Protein AF-0000000078884022 (afdb_homodimer)

Organism: Nematostella vectensis (NCBI:txid45351)

Radius of gyration: 33.05 Å; Cα contacts (8 Å, |Δi|>4): 1552; chains: 2; bounding box: 82×100×58 Å

Structure (mmCIF, N/CA/C/O backbone):
data_AF-0000000078884022-model_v1
#
loop_
_entity.id
_entity.type
_entity.pdbx_description
1 polymer 'Death domain-containing protein'
#
loop_
_atom_site.group_PDB
_atom_site.id
_atom_site.type_symbol
_atom_site.label_atom_id
_atom_site.label_alt_id
_atom_site.label_comp_id
_atom_site.label_asym_id
_atom_site.label_entity_id
_atom_site.label_seq_id
_atom_site.pdbx_PDB_ins_code
_atom_site.Cartn_x
_atom_site.Cartn_y
_atom_site.Cartn_z
_atom_site.occupancy
_atom_site.B_iso_or_equiv
_atom_site.auth_seq_id
_atom_site.auth_comp_id
_atom_site.auth_asym_id
_atom_site.auth_atom_id
_atom_site.pdbx_PDB_model_num
ATOM 1 N N . MET A 1 1 ? 19.562 -24.156 -3.594 1 27.97 1 MET A N 1
ATOM 2 C CA . MET A 1 1 ? 18.234 -24.75 -3.52 1 27.97 1 MET A CA 1
ATOM 3 C C . MET A 1 1 ? 17.172 -23.703 -3.234 1 27.97 1 MET A C 1
ATOM 5 O O . MET A 1 1 ? 17.312 -22.906 -2.307 1 27.97 1 MET A O 1
ATOM 9 N N . GLU A 1 2 ? 16.5 -23.312 -4.254 1 37.28 2 GLU A N 1
ATOM 10 C CA . GLU A 1 2 ? 15.453 -22.312 -4.117 1 37.28 2 GLU A CA 1
ATOM 11 C C . GLU A 1 2 ? 14.469 -22.688 -3.014 1 37.28 2 GLU A C 1
ATOM 13 O O . GLU A 1 2 ? 14.023 -23.844 -2.936 1 37.28 2 GLU A O 1
ATOM 18 N N . LYS A 1 3 ? 14.719 -22.453 -1.706 1 45.5 3 LYS A N 1
ATOM 19 C CA . LYS A 1 3 ? 13.953 -22.641 -0.473 1 45.5 3 LYS A CA 1
ATOM 20 C C . LYS A 1 3 ? 12.648 -21.844 -0.51 1 45.5 3 LYS A C 1
ATOM 22 O O . LYS A 1 3 ? 12.453 -21.016 -1.392 1 45.5 3 LYS A O 1
ATOM 27 N N . SER A 1 4 ? 11.922 -22.031 0.715 1 47.31 4 SER A N 1
ATOM 28 C CA . SER A 1 4 ? 10.703 -21.438 1.234 1 47.31 4 SER A CA 1
ATOM 29 C C . SER A 1 4 ? 10.781 -19.906 1.19 1 47.31 4 SER A C 1
ATOM 31 O O . SER A 1 4 ? 11.867 -19.344 1.057 1 47.31 4 SER A O 1
ATOM 33 N N . GLU A 1 5 ? 9.641 -19.484 0.975 1 54.31 5 GLU A N 1
ATOM 34 C CA . GLU A 1 5 ? 9.477 -18.047 1.188 1 54.31 5 GLU A CA 1
ATOM 35 C C . GLU A 1 5 ? 10.305 -17.562 2.377 1 54.31 5 GLU A C 1
ATOM 37 O O . GLU A 1 5 ? 10.477 -18.297 3.355 1 54.31 5 GLU A O 1
ATOM 42 N N . VAL A 1 6 ? 11.305 -16.719 2.219 1 48.16 6 VAL A N 1
ATOM 43 C CA . VAL A 1 6 ? 12.234 -16.297 3.26 1 48.16 6 VAL A CA 1
ATOM 44 C C . VAL A 1 6 ? 11.852 -14.914 3.766 1 48.16 6 VAL A C 1
ATOM 46 O O . VAL A 1 6 ? 11.375 -14.078 2.996 1 48.16 6 VAL A O 1
ATOM 49 N N . LEU A 1 7 ? 11.875 -14.859 5.145 1 45.75 7 LEU A N 1
ATOM 50 C CA . LEU A 1 7 ? 11.844 -13.539 5.762 1 45.75 7 LEU A CA 1
ATOM 51 C C . LEU A 1 7 ? 13.227 -12.898 5.738 1 45.75 7 LEU A C 1
ATOM 53 O O . LEU A 1 7 ? 14.188 -13.461 6.281 1 45.75 7 LEU A O 1
ATOM 57 N N . ILE A 1 8 ? 13.594 -12.086 4.949 1 41.09 8 ILE A N 1
ATOM 58 C CA . ILE A 1 8 ? 14.914 -11.508 4.766 1 41.09 8 ILE A CA 1
ATOM 59 C C . ILE A 1 8 ? 15.117 -10.359 5.75 1 41.09 8 ILE A C 1
ATOM 61 O O . ILE A 1 8 ? 16.234 -10.133 6.23 1 41.09 8 ILE A O 1
ATOM 65 N N . SER A 1 9 ? 14.211 -9.469 5.879 1 47.66 9 SER A N 1
ATOM 66 C CA . SER A 1 9 ? 14.43 -8.32 6.75 1 47.66 9 SER A CA 1
ATOM 67 C C . SER A 1 9 ? 14.32 -8.719 8.219 1 47.66 9 SER A C 1
ATOM 69 O O . SER A 1 9 ? 13.609 -9.664 8.562 1 47.66 9 SER A O 1
ATOM 71 N N . GLU A 1 10 ? 15.406 -8.523 9.047 1 44.16 10 GLU A N 1
ATOM 72 C CA . GLU A 1 10 ? 15.391 -8.727 10.492 1 44.16 10 GLU A CA 1
ATOM 73 C C . GLU A 1 10 ? 14.008 -8.461 11.07 1 44.16 10 GLU A C 1
ATOM 75 O O . GLU A 1 10 ? 13.672 -8.945 12.156 1 44.16 10 GLU A O 1
ATOM 80 N N . GLY A 1 11 ? 13.125 -7.684 10.398 1 49.97 11 GLY A N 1
ATOM 81 C CA . GLY A 1 11 ? 11.797 -7.32 10.852 1 49.97 11 GLY A CA 1
ATOM 82 C C . GLY A 1 11 ? 10.703 -7.695 9.867 1 49.97 11 GLY A C 1
ATOM 83 O O . GLY A 1 11 ? 10.992 -8.195 8.781 1 49.97 11 GLY A O 1
ATOM 84 N N . ASN A 1 12 ? 9.539 -7.996 10.312 1 59.53 12 ASN A N 1
ATOM 85 C CA . ASN A 1 12 ? 8.414 -8.609 9.609 1 59.53 12 ASN A CA 1
ATOM 86 C C . ASN A 1 12 ? 7.926 -7.727 8.461 1 59.53 12 ASN A C 1
ATOM 88 O O . ASN A 1 12 ? 7.219 -6.742 8.688 1 59.53 12 ASN A O 1
ATOM 92 N N . GLY A 1 13 ? 8.812 -7.312 7.574 1 75.25 13 GLY A N 1
ATOM 93 C CA . GLY A 1 13 ? 8.438 -6.539 6.398 1 75.25 13 GLY A CA 1
ATOM 94 C C . GLY A 1 13 ? 7.004 -6.77 5.965 1 75.25 13 GLY A C 1
ATOM 95 O O . GLY A 1 13 ? 6.516 -6.109 5.043 1 75.25 13 GLY A O 1
ATOM 96 N N . LEU A 1 14 ? 6.371 -7.605 6.703 1 87.75 14 LEU A N 1
ATOM 97 C CA . LEU A 1 14 ? 4.973 -7.875 6.391 1 87.75 14 LEU A CA 1
ATOM 98 C C . LEU A 1 14 ? 4.051 -6.922 7.148 1 87.75 14 LEU A C 1
ATOM 100 O O . LEU A 1 14 ? 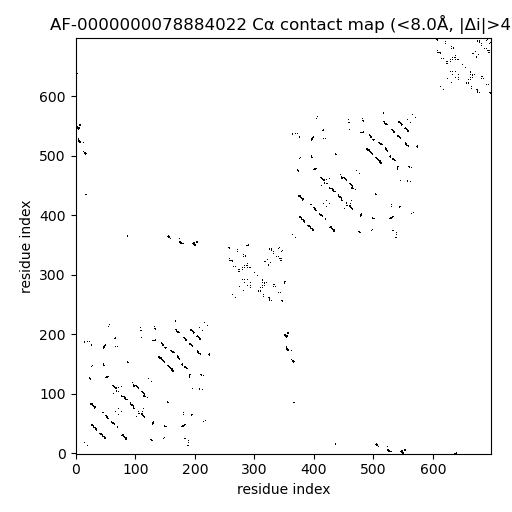4.262 -6.664 8.336 1 87.75 14 LEU A O 1
ATOM 104 N N . MET A 1 15 ? 3.131 -6.375 6.469 1 91.75 15 MET A N 1
ATOM 105 C CA . MET A 1 15 ? 2.162 -5.445 7.043 1 91.75 15 MET A CA 1
ATOM 106 C C . MET A 1 15 ? 0.737 -5.941 6.828 1 91.75 15 MET A C 1
ATOM 108 O O . MET A 1 15 ? 0.432 -6.535 5.793 1 91.75 15 MET A O 1
ATOM 112 N N . SER A 1 16 ? -0.067 -5.625 7.762 1 94.19 16 SER A N 1
ATOM 113 C CA . SER A 1 16 ? -1.454 -6.074 7.738 1 94.19 16 SER A CA 1
ATOM 114 C C . SER A 1 16 ? -2.27 -5.305 6.707 1 94.19 16 SER A C 1
ATOM 116 O O . SER A 1 16 ? -2.285 -4.07 6.715 1 94.19 16 SER A O 1
ATOM 118 N N . VAL A 1 17 ? -3.012 -6.047 5.871 1 96.06 17 VAL A N 1
ATOM 119 C CA . VAL A 1 17 ? -3.885 -5.398 4.902 1 96.06 17 VAL A CA 1
ATOM 120 C C . VAL A 1 17 ? -5.074 -4.766 5.621 1 96.06 17 VAL A C 1
ATOM 122 O O . VAL A 1 17 ? -5.562 -3.707 5.215 1 96.06 17 VAL A O 1
ATOM 125 N N . LYS A 1 18 ? -5.484 -5.391 6.699 1 95.62 18 LYS A N 1
ATOM 126 C CA . LYS A 1 18 ? -6.555 -4.797 7.496 1 95.62 18 LYS A CA 1
ATOM 127 C C . LYS A 1 18 ? -6.172 -3.4 7.977 1 95.62 18 LYS A C 1
ATOM 129 O O . LYS A 1 18 ? -6.957 -2.457 7.852 1 95.62 18 LYS A O 1
ATOM 134 N N . HIS A 1 19 ? -5 -3.332 8.523 1 95.88 19 HIS A N 1
ATOM 135 C CA . HIS A 1 19 ? -4.52 -2.039 9 1 95.88 19 HIS A CA 1
ATOM 136 C C . HIS A 1 19 ? -4.379 -1.045 7.855 1 95.88 19 HIS A C 1
ATOM 138 O O . HIS A 1 19 ? -4.664 0.143 8.016 1 95.88 19 HIS A O 1
ATOM 144 N N . LEU A 1 20 ? -3.918 -1.496 6.711 1 96.88 20 LEU A N 1
ATOM 145 C CA . LEU A 1 20 ? -3.832 -0.655 5.523 1 96.88 20 LEU A CA 1
ATOM 146 C C . LEU A 1 20 ? -5.199 -0.091 5.156 1 96.88 20 LEU A C 1
ATOM 148 O O . LEU A 1 20 ? -5.344 1.116 4.957 1 96.88 20 LEU A O 1
ATOM 152 N N . GLU A 1 21 ? -6.203 -0.914 5.105 1 95.88 21 GLU A N 1
ATOM 153 C CA . GLU A 1 21 ? -7.559 -0.504 4.742 1 95.88 21 GLU A CA 1
ATOM 154 C C . GLU A 1 21 ? -8.117 0.507 5.738 1 95.88 21 GLU A C 1
ATOM 156 O O . GLU A 1 21 ? -8.766 1.478 5.348 1 95.88 21 GLU A O 1
ATOM 161 N N . GLU A 1 22 ? -7.863 0.222 6.965 1 96.38 22 GLU A N 1
ATOM 162 C CA . GLU A 1 22 ? -8.312 1.148 8 1 96.38 22 GLU A CA 1
ATOM 163 C C . GLU A 1 22 ? -7.66 2.518 7.836 1 96.38 22 GLU A C 1
ATOM 165 O O . GLU A 1 22 ? -8.32 3.549 7.992 1 96.38 22 GLU A O 1
ATOM 170 N N . SER A 1 23 ? -6.395 2.502 7.547 1 97.44 23 SER A N 1
ATOM 171 C CA . SER A 1 23 ? -5.684 3.758 7.332 1 97.44 23 SER A CA 1
ATOM 172 C C . SER A 1 23 ? -6.23 4.5 6.117 1 97.44 23 SER A C 1
ATOM 174 O O . SER A 1 23 ? -6.402 5.723 6.156 1 97.44 23 SER A O 1
ATOM 176 N N . LEU A 1 24 ? -6.52 3.803 5.09 1 97.44 24 LEU A N 1
ATOM 177 C CA . LEU A 1 24 ? -7.059 4.395 3.871 1 97.44 24 LEU A CA 1
ATOM 178 C C . LEU A 1 24 ? -8.406 5.059 4.141 1 97.44 24 LEU A C 1
ATOM 180 O O . LEU A 1 24 ? -8.664 6.164 3.662 1 97.44 24 LEU A O 1
ATOM 184 N N . LYS A 1 25 ? -9.188 4.441 4.918 1 97.31 25 LYS A N 1
ATOM 185 C CA . LYS A 1 25 ? -10.523 4.953 5.207 1 97.31 25 LYS A CA 1
ATOM 186 C C . LYS A 1 25 ? -10.461 6.227 6.043 1 97.31 25 LYS A C 1
ATOM 188 O O . LYS A 1 25 ? -11.352 7.07 5.969 1 97.31 25 LYS A O 1
ATOM 193 N N . ALA A 1 26 ? -9.391 6.328 6.762 1 98.56 26 ALA A N 1
ATOM 194 C CA . ALA A 1 26 ? -9.273 7.449 7.688 1 98.56 26 ALA A CA 1
ATOM 195 C C . ALA A 1 26 ? -8.805 8.711 6.969 1 98.56 26 ALA A C 1
ATOM 197 O O . ALA A 1 26 ? -8.867 9.812 7.523 1 98.56 26 ALA A O 1
ATOM 198 N N . VAL A 1 27 ? -8.305 8.602 5.719 1 98.69 27 VAL A N 1
ATOM 199 C CA . VAL A 1 27 ? -7.781 9.734 4.961 1 98.69 27 VAL A CA 1
ATOM 200 C C . VAL A 1 27 ? -8.922 10.438 4.227 1 98.69 27 VAL A C 1
ATOM 202 O O . VAL A 1 27 ? -9.805 9.781 3.668 1 98.69 27 VAL A O 1
ATOM 205 N N . CYS A 1 28 ? -8.867 11.773 4.219 1 98.38 28 CYS A N 1
ATOM 206 C CA . CYS A 1 28 ? -9.961 12.523 3.617 1 98.38 28 CYS A CA 1
ATOM 207 C C . CYS A 1 28 ? -9.438 13.68 2.779 1 98.38 28 CYS A C 1
ATOM 209 O O . CYS A 1 28 ? -8.289 14.094 2.932 1 98.38 28 CYS A O 1
ATOM 211 N N . PHE A 1 29 ? -10.281 14.125 1.895 1 97.44 29 PHE A N 1
ATOM 212 C CA . PHE A 1 29 ? -10.086 15.344 1.119 1 97.44 29 PHE A CA 1
ATOM 213 C C . PHE A 1 29 ? -10.711 16.547 1.822 1 97.44 29 PHE A C 1
ATOM 215 O O . PHE A 1 29 ? -11.883 16.5 2.211 1 97.44 29 PHE A O 1
ATOM 222 N N . ILE A 1 30 ? -9.891 17.547 2.043 1 96.75 30 ILE A N 1
ATOM 223 C CA . ILE A 1 30 ? -10.391 18.75 2.703 1 96.75 30 ILE A CA 1
ATOM 224 C C . ILE A 1 30 ? -10.68 19.828 1.661 1 96.75 30 ILE A C 1
ATOM 226 O O . ILE A 1 30 ? -9.852 20.094 0.789 1 96.75 30 ILE A O 1
ATOM 230 N N . GLN A 1 31 ? -11.82 20.359 1.771 1 93 31 GLN A N 1
ATOM 231 C CA . GLN A 1 31 ? -12.188 21.484 0.929 1 93 31 GLN A CA 1
ATOM 232 C C . GLN A 1 31 ? -12.891 22.578 1.739 1 93 31 GLN A C 1
ATOM 234 O O . GLN A 1 31 ? -13.695 22.266 2.623 1 93 31 GLN A O 1
ATOM 239 N N . ALA A 1 32 ? -12.43 23.781 1.521 1 87.75 32 ALA A N 1
ATOM 240 C CA . ALA A 1 32 ? -13.062 24.938 2.164 1 87.75 32 ALA A CA 1
ATOM 241 C C . ALA A 1 32 ? -13.227 26.094 1.181 1 87.75 32 ALA A C 1
ATOM 243 O O . ALA A 1 32 ? -12.312 26.406 0.419 1 87.75 32 ALA A O 1
ATOM 244 N N . VAL A 1 33 ? -14.461 26.562 1.064 1 81.75 33 VAL A N 1
ATOM 245 C CA . VAL A 1 33 ? -14.711 27.766 0.291 1 81.75 33 VAL A CA 1
ATOM 246 C C . VAL A 1 33 ? -14.648 28.984 1.208 1 81.75 33 VAL A C 1
ATOM 248 O O . VAL A 1 33 ? -15.5 29.156 2.08 1 81.75 33 VAL A O 1
ATOM 251 N N . ILE A 1 34 ? -13.656 29.719 1.022 1 76.94 34 ILE A N 1
ATOM 252 C CA . ILE A 1 34 ? -13.461 30.875 1.883 1 76.94 34 ILE A CA 1
ATOM 253 C C . ILE A 1 34 ? -13.805 32.156 1.115 1 76.94 34 ILE A C 1
ATOM 255 O O . ILE A 1 34 ? -13.328 32.375 -0.004 1 76.94 34 ILE A O 1
ATOM 259 N N . ARG A 1 35 ? -14.75 32.844 1.622 1 75.25 35 ARG A N 1
ATOM 260 C CA . ARG A 1 35 ? -15.117 34.125 1.027 1 75.25 35 ARG A CA 1
ATOM 261 C C . ARG A 1 35 ? -14.227 35.25 1.553 1 75.25 35 ARG A C 1
ATOM 263 O O . ARG A 1 35 ? -14.117 35.438 2.764 1 75.25 35 ARG A O 1
ATOM 270 N N . ASP A 1 36 ? -13.453 35.844 0.633 1 68.88 36 ASP A N 1
ATOM 271 C CA . ASP A 1 36 ? -12.641 37 1.015 1 68.88 36 ASP A CA 1
ATOM 272 C C . ASP A 1 36 ? -13.516 38.156 1.496 1 68.88 36 ASP A C 1
ATOM 274 O O . ASP A 1 36 ? -14.453 38.562 0.807 1 68.88 36 ASP A O 1
ATOM 278 N N . ASN A 1 37 ? -13.297 38.531 2.66 1 67.25 37 ASN A N 1
ATOM 279 C CA . ASN A 1 37 ? -14.117 39.594 3.232 1 67.25 37 ASN A CA 1
ATOM 280 C C . ASN A 1 37 ? -13.953 40.906 2.465 1 67.25 37 ASN A C 1
ATOM 282 O O . ASN A 1 37 ? -14.867 41.719 2.439 1 67.25 37 ASN A O 1
ATOM 286 N N . VAL A 1 38 ? -12.789 41.031 1.87 1 66.75 38 VAL A N 1
ATOM 287 C CA . VAL A 1 38 ? -12.508 42.281 1.189 1 66.75 38 VAL A CA 1
ATOM 288 C C . VAL A 1 38 ? -13.039 42.219 -0.242 1 66.75 38 VAL A C 1
ATOM 290 O O . VAL A 1 38 ? -13.836 43.062 -0.65 1 66.75 38 VAL A O 1
ATOM 293 N N . THR A 1 39 ? -12.727 41.25 -0.974 1 72.94 39 THR A N 1
ATOM 294 C CA . THR A 1 39 ? -13.039 41.188 -2.396 1 72.94 39 THR A CA 1
ATOM 295 C C . THR A 1 39 ? -14.352 40.438 -2.631 1 72.94 39 THR A C 1
ATOM 297 O O . THR A 1 39 ? -14.93 40.5 -3.717 1 72.94 39 THR A O 1
ATOM 300 N N . LYS A 1 40 ? -14.961 39.906 -1.578 1 72.5 40 LYS A N 1
ATOM 301 C CA . LYS A 1 40 ? -16.188 39.125 -1.619 1 72.5 40 LYS A CA 1
ATOM 302 C C . LYS A 1 40 ? -16.031 37.938 -2.572 1 72.5 40 LYS A C 1
ATOM 304 O O . LYS A 1 40 ? -17.031 37.344 -3.008 1 72.5 40 LYS A O 1
ATOM 309 N N . LYS A 1 41 ? -14.719 37.719 -2.973 1 76.56 41 LYS A N 1
ATOM 310 C CA . LYS A 1 41 ? -14.484 36.594 -3.859 1 76.56 41 LYS A CA 1
ATOM 311 C C . LYS A 1 41 ? -14.273 35.312 -3.064 1 76.56 41 LYS A C 1
ATOM 313 O O . LYS A 1 41 ? -13.727 35.344 -1.96 1 76.56 41 LYS A O 1
ATOM 318 N N . GLU A 1 42 ? -14.828 34.281 -3.623 1 78.19 42 GLU A N 1
ATOM 319 C CA . GLU A 1 42 ? -14.711 32.969 -2.996 1 78.19 42 GLU A CA 1
ATOM 320 C C . GLU A 1 42 ? -13.43 32.25 -3.438 1 78.19 42 GLU A C 1
ATOM 322 O O . GLU A 1 42 ? -13.07 32.281 -4.613 1 78.19 42 GLU A O 1
ATOM 327 N N . ARG A 1 43 ? -12.609 32.031 -2.396 1 78.88 43 ARG A N 1
ATOM 328 C CA . ARG A 1 43 ? -11.406 31.234 -2.65 1 78.88 43 ARG A CA 1
ATOM 329 C C . ARG A 1 43 ? -11.578 29.797 -2.166 1 78.88 43 ARG A C 1
ATOM 331 O O . ARG A 1 43 ? -12.117 29.562 -1.081 1 78.88 43 ARG A O 1
ATOM 338 N N . LEU A 1 44 ? -11.18 28.891 -3.047 1 81.94 44 LEU A N 1
ATOM 339 C CA . LEU A 1 44 ? -11.258 27.484 -2.719 1 81.94 44 LEU A CA 1
ATOM 340 C C . LEU A 1 44 ? -9.945 26.984 -2.125 1 81.94 44 LEU A C 1
ATOM 342 O O . LEU A 1 44 ? -8.875 27.203 -2.701 1 81.94 44 LEU A O 1
ATOM 346 N N . ARG A 1 45 ? -10 26.609 -0.899 1 84.81 45 ARG A N 1
ATOM 347 C CA . ARG A 1 45 ? -8.867 25.938 -0.271 1 84.81 45 ARG A CA 1
ATOM 348 C C . ARG A 1 45 ? -9.039 24.422 -0.312 1 84.81 45 ARG A C 1
ATOM 350 O O . ARG A 1 45 ? -10.141 23.906 -0.089 1 84.81 45 ARG A O 1
ATOM 357 N N . ARG A 1 46 ? -7.973 23.797 -0.747 1 90.31 46 ARG A N 1
ATOM 358 C CA . ARG A 1 46 ? -8.008 22.344 -0.865 1 90.31 46 ARG A CA 1
ATOM 359 C C . ARG A 1 46 ? -6.773 21.719 -0.237 1 90.31 46 ARG A C 1
ATOM 361 O O . ARG A 1 46 ? -5.691 22.297 -0.253 1 90.31 46 ARG A O 1
ATOM 368 N N . GLY A 1 47 ? -6.93 20.531 0.302 1 93.75 47 GLY A N 1
ATOM 369 C CA . GLY A 1 47 ? -5.844 19.734 0.86 1 93.75 47 GLY A CA 1
ATOM 370 C C . GLY A 1 47 ? -6.273 18.344 1.281 1 93.75 47 GLY A C 1
ATOM 371 O O . GLY A 1 47 ? -7.359 17.891 0.92 1 93.75 47 GLY A O 1
ATOM 372 N N . SER A 1 48 ? -5.383 17.688 1.889 1 96.69 48 SER A N 1
ATOM 373 C CA . SER A 1 48 ? -5.648 16.375 2.467 1 96.69 48 SER A CA 1
ATOM 374 C C . SER A 1 48 ? -5.707 16.438 3.988 1 96.69 48 SER A C 1
ATOM 376 O O . SER A 1 48 ? -5.285 17.438 4.59 1 96.69 48 SER A O 1
ATOM 378 N N . GLY A 1 49 ? -6.309 15.453 4.578 1 98.38 49 GLY A N 1
ATOM 379 C CA . GLY A 1 49 ? -6.371 15.266 6.016 1 98.38 49 GLY A CA 1
ATOM 380 C C . GLY A 1 49 ? -6.645 13.828 6.418 1 98.38 49 GLY A C 1
ATOM 381 O O . GLY A 1 49 ? -6.746 12.945 5.559 1 98.38 49 GLY A O 1
ATOM 382 N N . PHE A 1 50 ? -6.691 13.602 7.773 1 98.88 50 PHE A N 1
ATOM 383 C CA . PHE A 1 50 ? -7.016 12.266 8.25 1 98.88 50 PHE A CA 1
ATOM 384 C C . PHE A 1 50 ? -7.637 12.32 9.641 1 98.88 50 PHE A C 1
ATOM 386 O O . PHE A 1 50 ? -7.293 13.188 10.445 1 98.88 50 PHE A O 1
ATOM 393 N N . TYR A 1 51 ? -8.586 11.477 9.812 1 98.81 51 TYR A N 1
ATOM 394 C CA . TYR A 1 51 ? -9.242 11.289 11.102 1 98.81 51 TYR A CA 1
ATOM 395 C C . TYR A 1 51 ? -8.305 10.633 12.102 1 98.81 51 TYR A C 1
ATOM 397 O O . TYR A 1 51 ? -7.723 9.586 11.828 1 98.81 51 TYR A O 1
ATOM 405 N N . ALA A 1 52 ? -8.109 11.266 13.281 1 98.44 52 ALA A N 1
ATOM 406 C CA . ALA A 1 52 ? -7.141 10.758 14.25 1 98.44 52 ALA A CA 1
ATOM 407 C C . ALA A 1 52 ? -7.68 10.875 15.672 1 98.44 52 ALA A C 1
ATOM 409 O O . ALA A 1 52 ? -8.586 11.664 15.938 1 98.44 52 ALA A O 1
ATOM 410 N N . SER A 1 53 ? -7.184 10.031 16.531 1 97.44 53 SER A N 1
ATOM 411 C CA . SER A 1 53 ? -7.336 10.148 17.969 1 97.44 53 SER A CA 1
ATOM 412 C C . SER A 1 53 ? -6.039 10.609 18.625 1 97.44 53 SER A C 1
ATOM 414 O O . SER A 1 53 ? -4.961 10.094 18.312 1 97.44 53 SER A O 1
ATOM 416 N N . VAL A 1 54 ? -6.141 11.57 19.438 1 96.75 54 VAL A N 1
ATOM 417 C CA . VAL A 1 54 ? -4.945 12.102 20.094 1 96.75 54 VAL A CA 1
ATOM 418 C C . VAL A 1 54 ? -5.246 12.398 21.562 1 96.75 54 VAL A C 1
ATOM 420 O O . VAL A 1 54 ? -6.355 12.812 21.891 1 96.75 54 VAL A O 1
ATOM 423 N N . ASN A 1 55 ? -4.266 12.133 22.359 1 94.38 55 ASN A N 1
ATOM 424 C CA . ASN A 1 55 ? -4.371 12.477 23.766 1 94.38 55 ASN A CA 1
ATOM 425 C C . ASN A 1 55 ? -3.82 13.875 24.047 1 94.38 55 ASN A C 1
ATOM 427 O O . ASN A 1 55 ? -2.643 14.148 23.797 1 94.38 55 ASN A O 1
ATOM 431 N N . VAL A 1 56 ? -4.641 14.758 24.5 1 92.94 56 VAL A N 1
ATOM 432 C CA . VAL A 1 56 ? -4.25 16.109 24.859 1 92.94 56 VAL A CA 1
ATOM 433 C C . VAL A 1 56 ? -4.512 16.344 26.359 1 92.94 56 VAL A C 1
ATOM 435 O O . VAL A 1 56 ? -5.664 16.375 26.781 1 92.94 56 VAL A O 1
ATOM 438 N N . MET A 1 57 ? -3.424 16.484 27.141 1 92 57 MET A N 1
ATOM 439 C CA . MET A 1 57 ? -3.502 16.734 28.578 1 92 57 MET A CA 1
ATOM 440 C C . MET A 1 57 ? -4.355 15.672 29.266 1 92 57 MET A C 1
ATOM 442 O O . MET A 1 57 ? -5.262 15.992 30.047 1 92 57 MET A O 1
ATOM 446 N N . GLY A 1 58 ? -4.266 14.438 28.844 1 90.88 58 GLY A N 1
ATOM 447 C CA . GLY A 1 58 ? -4.906 13.305 29.5 1 90.88 58 GLY A CA 1
ATOM 448 C C . GLY A 1 58 ? -6.293 13.016 28.969 1 90.88 58 GLY A C 1
ATOM 449 O O . GLY A 1 58 ? -6.941 12.055 29.391 1 90.88 58 GLY A O 1
ATOM 450 N N . ILE A 1 59 ? -6.793 13.828 28.109 1 94.06 59 ILE A N 1
ATOM 451 C CA . ILE A 1 59 ? -8.117 13.641 27.531 1 94.06 59 ILE A CA 1
ATOM 452 C C . ILE A 1 59 ? -7.992 13.195 26.078 1 94.06 59 ILE A C 1
ATOM 454 O O . ILE A 1 59 ? -7.238 13.789 25.297 1 94.06 59 ILE A O 1
ATOM 458 N N . GLN A 1 60 ? -8.695 12.164 25.719 1 94.38 60 GLN A N 1
ATOM 459 C CA . GLN A 1 60 ? -8.688 11.672 24.344 1 94.38 60 GLN A CA 1
ATOM 460 C C . GLN A 1 60 ? -9.594 12.523 23.469 1 94.38 60 GLN A C 1
ATOM 462 O O . GLN A 1 60 ? -10.766 12.742 23.781 1 94.38 60 GLN A O 1
ATOM 467 N N . HIS A 1 61 ? -9.086 13.016 22.438 1 95.38 61 HIS A N 1
ATOM 468 C CA . HIS A 1 61 ? -9.844 13.797 21.469 1 95.38 61 HIS A CA 1
ATOM 469 C C . HIS A 1 61 ? -9.867 13.102 20.109 1 95.38 61 HIS A C 1
ATOM 471 O O . HIS A 1 61 ? -8.961 12.336 19.781 1 95.38 61 HIS A O 1
ATOM 477 N N . PHE A 1 62 ? -10.938 13.328 19.375 1 96.5 62 PHE A N 1
ATOM 478 C CA . PHE A 1 62 ? -11.117 12.852 18.016 1 96.5 62 PHE A CA 1
ATOM 479 C C . PHE A 1 62 ? -11.312 14.016 17.047 1 96.5 62 PHE A C 1
ATOM 481 O O . PHE A 1 62 ? -12.039 14.953 17.344 1 96.5 62 PHE A O 1
ATOM 488 N N . GLY A 1 63 ? -10.602 13.977 15.969 1 98.19 63 GLY A N 1
ATOM 489 C CA . GLY A 1 63 ? -10.695 15.062 15.008 1 98.19 63 GLY A CA 1
ATOM 490 C C . GLY A 1 63 ? -9.891 14.82 13.742 1 98.19 63 GLY A C 1
ATOM 491 O O . GLY A 1 63 ? -9.453 13.695 13.492 1 98.19 63 GLY A O 1
ATOM 492 N N . ILE A 1 64 ? -9.797 15.852 12.922 1 98.56 64 ILE A N 1
ATOM 493 C CA . ILE A 1 64 ? -9.078 15.805 11.656 1 98.56 64 ILE A CA 1
ATOM 494 C C . ILE A 1 64 ? -7.785 16.609 11.766 1 98.56 64 ILE A C 1
ATOM 496 O O . ILE A 1 64 ? -7.797 17.766 12.211 1 98.56 64 ILE A O 1
ATOM 500 N N . PHE A 1 65 ? -6.703 15.922 11.398 1 98.62 65 PHE A N 1
ATOM 501 C CA . PHE A 1 65 ? -5.445 16.625 11.219 1 98.62 65 PHE A CA 1
ATOM 502 C C . PHE A 1 65 ? -5.273 17.062 9.766 1 98.62 65 PHE A C 1
ATOM 504 O O . PHE A 1 65 ? -5.594 16.312 8.852 1 98.62 65 PHE A O 1
ATOM 511 N N . THR A 1 66 ? -4.824 18.266 9.531 1 97.88 66 THR A N 1
ATOM 512 C CA . THR A 1 66 ? -4.355 18.812 8.258 1 97.88 66 THR A CA 1
ATOM 513 C C . THR A 1 66 ? -3.268 19.844 8.492 1 97.88 66 THR A C 1
ATOM 515 O O . THR A 1 66 ? -2.594 19.828 9.523 1 97.88 66 THR A O 1
ATOM 518 N N . ASN A 1 67 ? -2.957 20.562 7.449 1 95.81 67 ASN A N 1
ATOM 519 C CA . ASN A 1 67 ? -1.936 21.594 7.605 1 95.81 67 ASN A CA 1
ATOM 520 C C . ASN A 1 67 ? -2.551 22.938 7.973 1 95.81 67 ASN A C 1
ATOM 522 O O . ASN A 1 67 ? -3.703 23.219 7.629 1 95.81 67 ASN A O 1
ATOM 526 N N . ASN A 1 68 ? -1.725 23.703 8.688 1 94.88 68 ASN A N 1
ATOM 527 C CA . ASN A 1 68 ? -2.137 25.062 9.016 1 94.88 68 ASN A CA 1
ATOM 528 C C . ASN A 1 68 ? -2.434 25.875 7.754 1 94.88 68 ASN A C 1
ATOM 530 O O . ASN A 1 68 ? -3.412 26.625 7.711 1 94.88 68 ASN A O 1
ATOM 534 N N . HIS A 1 69 ? -1.66 25.703 6.77 1 88.88 69 HIS A N 1
ATOM 535 C CA . HIS A 1 69 ? -1.84 26.516 5.57 1 88.88 69 HIS A CA 1
ATOM 536 C C . HIS A 1 69 ? -3.053 26.047 4.77 1 88.88 69 HIS A C 1
ATOM 538 O O . HIS A 1 69 ? -3.486 26.734 3.842 1 88.88 69 HIS A O 1
ATOM 544 N N . VAL A 1 70 ? -3.617 24.859 5.031 1 91.38 70 VAL A N 1
ATOM 545 C CA . VAL A 1 70 ? -4.867 24.406 4.434 1 91.38 70 VAL A CA 1
ATOM 546 C C . VAL A 1 70 ? -6.051 25.047 5.156 1 91.38 70 VAL A C 1
ATOM 548 O O . VAL A 1 70 ? -6.945 25.609 4.523 1 91.38 70 VAL A O 1
ATOM 551 N N . ILE A 1 71 ? -6.043 24.922 6.461 1 94 71 ILE A N 1
ATOM 552 C CA . ILE A 1 71 ? -7.012 25.578 7.332 1 94 71 ILE A CA 1
ATOM 553 C C . ILE A 1 71 ? -6.277 26.359 8.414 1 94 71 ILE A C 1
ATOM 555 O O . ILE A 1 71 ? -5.758 25.781 9.367 1 94 71 ILE A O 1
ATOM 559 N N . GLU A 1 72 ? -6.395 27.641 8.359 1 92.06 72 GLU A N 1
ATOM 560 C CA . GLU A 1 72 ? -5.551 28.5 9.195 1 92.06 72 GLU A CA 1
ATOM 561 C C . GLU A 1 72 ? -6.301 28.969 10.438 1 92.06 72 GLU A C 1
ATOM 563 O O . GLU A 1 72 ? -5.688 29.25 11.461 1 92.06 72 GLU A O 1
ATOM 568 N N . ALA A 1 73 ? -7.625 29.047 10.273 1 92.62 73 ALA A N 1
ATOM 569 C CA . ALA A 1 73 ? -8.398 29.688 11.328 1 92.62 73 ALA A CA 1
ATOM 570 C C . ALA A 1 73 ? -9.711 28.953 11.578 1 92.62 73 ALA A C 1
ATOM 572 O O . ALA A 1 73 ? -10.164 28.172 10.727 1 92.62 73 ALA A O 1
ATOM 573 N N . ASP A 1 74 ? -10.258 29.203 12.734 1 93.06 74 ASP A N 1
ATOM 574 C CA . ASP A 1 74 ? -11.461 28.5 13.148 1 93.06 74 ASP A CA 1
ATOM 575 C C . ASP A 1 74 ? -12.633 28.828 12.227 1 93.06 74 ASP A C 1
ATOM 577 O O . ASP A 1 74 ? -13.469 27.953 11.945 1 93.06 74 ASP A O 1
ATOM 581 N N . HIS A 1 75 ? -12.773 30.094 11.773 1 89 75 HIS A N 1
ATOM 582 C CA . HIS A 1 75 ? -13.875 30.438 10.891 1 89 75 HIS A CA 1
ATOM 583 C C . HIS A 1 75 ? -13.773 29.703 9.555 1 89 75 HIS A C 1
ATOM 585 O O . HIS A 1 75 ? -14.797 29.375 8.945 1 89 75 HIS A O 1
ATOM 591 N N . GLU A 1 76 ? -12.547 29.469 9.062 1 90.75 76 GLU A N 1
ATOM 592 C CA . GLU A 1 76 ? -12.344 28.672 7.859 1 90.75 76 GLU A CA 1
ATOM 593 C C . GLU A 1 76 ? -12.758 27.219 8.086 1 90.75 76 GLU A C 1
ATOM 595 O O . GLU A 1 76 ? -13.359 26.594 7.207 1 90.75 76 GLU A O 1
ATOM 600 N N . ALA A 1 77 ? -12.414 26.672 9.266 1 94.06 77 ALA A N 1
ATOM 601 C CA . ALA A 1 77 ? -12.758 25.297 9.633 1 94.06 77 ALA A CA 1
ATOM 602 C C . ALA A 1 77 ? -14.266 25.109 9.641 1 94.06 77 ALA A C 1
ATOM 604 O O . ALA A 1 77 ? -14.758 24.031 9.266 1 94.06 77 ALA A O 1
ATOM 605 N N . GLN A 1 78 ? -14.984 26.156 10.07 1 91.5 78 GLN A N 1
ATOM 606 C CA . GLN A 1 78 ? -16.438 26.078 10.125 1 91.5 78 GLN A CA 1
ATOM 607 C C . GLN A 1 78 ? -17.031 25.906 8.734 1 91.5 78 GLN A C 1
ATOM 609 O O . GLN A 1 78 ? -18.109 25.297 8.578 1 91.5 78 GLN A O 1
ATOM 614 N N . MET A 1 79 ? -16.297 26.391 7.75 1 90.31 79 MET A N 1
ATOM 615 C CA . MET A 1 79 ? -16.781 26.328 6.375 1 90.31 79 MET A CA 1
ATOM 616 C C . MET A 1 79 ? -16.188 25.141 5.637 1 90.31 79 MET A C 1
ATOM 618 O O . MET A 1 79 ? -16.516 24.891 4.473 1 90.31 79 MET A O 1
ATOM 622 N N . ALA A 1 80 ? -15.375 24.406 6.281 1 93.5 80 ALA A N 1
ATOM 623 C CA . ALA A 1 80 ? -14.641 23.328 5.629 1 93.5 80 ALA A CA 1
ATOM 624 C C . ALA A 1 80 ? -15.391 22 5.758 1 93.5 80 ALA A C 1
ATOM 626 O O . ALA A 1 80 ? -16.172 21.812 6.695 1 93.5 80 ALA A O 1
ATOM 627 N N . GLU A 1 81 ? -15.18 21.172 4.789 1 95.06 81 GLU A N 1
ATOM 628 C CA . GLU A 1 81 ? -15.695 19.812 4.797 1 95.06 81 GLU A CA 1
ATOM 629 C C . GLU A 1 81 ? -14.578 18.797 4.562 1 95.06 81 GLU A C 1
ATOM 631 O O . GLU A 1 81 ? -13.609 19.094 3.855 1 95.06 81 GLU A O 1
ATOM 636 N N . ALA A 1 82 ? -14.711 17.703 5.195 1 97.44 82 ALA A N 1
ATOM 637 C CA . ALA A 1 82 ? -13.852 16.547 4.965 1 97.44 82 ALA A CA 1
ATOM 638 C C . ALA A 1 82 ? -14.594 15.469 4.176 1 97.44 82 ALA A C 1
ATOM 640 O O . ALA A 1 82 ? -15.664 15.008 4.59 1 97.44 82 ALA A O 1
ATOM 641 N N . ILE A 1 83 ? -14.086 15.117 3.08 1 97.38 83 ILE A N 1
ATOM 642 C CA . ILE A 1 83 ? -14.727 14.125 2.23 1 97.38 83 ILE A CA 1
ATOM 643 C C . ILE A 1 83 ? -13.977 12.797 2.338 1 97.38 83 ILE A C 1
ATOM 645 O O . ILE A 1 83 ? -12.812 12.695 1.937 1 97.38 83 ILE A O 1
ATOM 649 N N . PHE A 1 84 ? -14.656 11.773 2.875 1 98.12 84 PHE A N 1
ATOM 650 C CA . PHE A 1 84 ? -14.086 10.438 3.043 1 98.12 84 PHE A CA 1
ATOM 651 C C . PHE A 1 84 ? -14.539 9.508 1.92 1 98.12 84 PHE A C 1
ATOM 653 O O . PHE A 1 84 ? -15.609 9.711 1.333 1 98.12 84 PHE A O 1
ATOM 660 N N . GLY A 1 85 ? -13.688 8.5 1.603 1 96.88 85 GLY A N 1
ATOM 661 C CA . GLY A 1 85 ? -14.055 7.508 0.605 1 96.88 85 GLY A CA 1
ATOM 662 C C . GLY A 1 85 ? -14 8.039 -0.815 1 96.88 85 GLY A C 1
ATOM 663 O O . GLY A 1 85 ? -14.656 7.5 -1.711 1 96.88 85 GLY A O 1
ATOM 664 N N . TYR A 1 86 ? -13.289 9.156 -1.03 1 96.94 86 TYR A N 1
ATOM 665 C CA . TYR A 1 86 ? -13.125 9.719 -2.365 1 96.94 86 TYR A CA 1
ATOM 666 C C . TYR A 1 86 ? -12.031 8.984 -3.133 1 96.94 86 TYR A C 1
ATOM 668 O O . TYR A 1 86 ? -10.906 9.484 -3.252 1 96.94 86 TYR A O 1
ATOM 676 N N . ASN A 1 87 ? -12.352 7.828 -3.617 1 95.12 87 ASN A N 1
ATOM 677 C CA . ASN A 1 87 ? -11.398 6.973 -4.309 1 95.12 87 ASN A CA 1
ATOM 678 C C . ASN A 1 87 ? -11.602 7.008 -5.82 1 95.12 87 ASN A C 1
ATOM 680 O O . ASN A 1 87 ? -10.734 6.57 -6.578 1 95.12 87 ASN A O 1
ATOM 684 N N . SER A 1 88 ? -12.727 7.375 -6.195 1 89.69 88 SER A N 1
ATOM 685 C CA . SER A 1 88 ? -13.07 7.594 -7.598 1 89.69 88 SER A CA 1
ATOM 686 C C . SER A 1 88 ? -14 8.789 -7.754 1 89.69 88 SER A C 1
ATOM 688 O O . SER A 1 88 ? -14.633 9.219 -6.789 1 89.69 88 SER A O 1
ATOM 690 N N . ASN A 1 89 ? -14.016 9.164 -8.984 1 84.81 89 ASN A N 1
ATOM 691 C CA . ASN A 1 89 ? -14.875 10.312 -9.227 1 84.81 89 ASN A CA 1
ATOM 692 C C . ASN A 1 89 ? -16.328 10.008 -8.859 1 84.81 89 ASN A C 1
ATOM 694 O O . ASN A 1 89 ? -16.844 8.938 -9.195 1 84.81 89 ASN A O 1
ATOM 698 N N . GLY A 1 90 ? -16.938 10.922 -8.172 1 77.31 90 GLY A N 1
ATOM 699 C CA . GLY A 1 90 ? -18.344 10.797 -7.812 1 77.31 90 GLY A CA 1
ATOM 700 C C . GLY A 1 90 ? -18.562 10.039 -6.52 1 77.31 90 GLY A C 1
ATOM 701 O O . GLY A 1 90 ? -19.719 9.852 -6.094 1 77.31 90 GLY A O 1
ATOM 702 N N . GLU A 1 91 ? -17.5 9.664 -5.906 1 87.38 91 GLU A N 1
ATOM 703 C CA . GLU A 1 91 ? -17.609 8.953 -4.637 1 87.38 91 GLU A CA 1
ATOM 704 C C . GLU A 1 91 ? -17.234 9.852 -3.465 1 87.38 91 GLU A C 1
ATOM 706 O O . GLU A 1 91 ? -16.766 10.977 -3.664 1 87.38 91 GLU A O 1
ATOM 711 N N . GLY A 1 92 ? -17.719 9.391 -2.32 1 93.5 92 GLY A N 1
ATOM 712 C CA . GLY A 1 92 ? -17.297 10.062 -1.104 1 93.5 92 GLY A CA 1
ATOM 713 C C . GLY A 1 92 ? -18.453 10.531 -0.247 1 93.5 92 GLY A C 1
ATOM 714 O O . GLY A 1 92 ? -19.578 10.68 -0.739 1 93.5 92 GLY A O 1
ATOM 715 N N . ARG A 1 93 ? -18.141 10.727 0.957 1 95.88 93 ARG A N 1
ATOM 716 C CA . ARG A 1 93 ? -19.078 11.227 1.958 1 95.88 93 ARG A CA 1
ATOM 717 C C . ARG A 1 93 ? -18.5 12.43 2.699 1 95.88 93 ARG A C 1
ATOM 719 O O . ARG A 1 93 ? -17.375 12.367 3.199 1 95.88 93 ARG A O 1
ATOM 726 N N . SER A 1 94 ? -19.297 13.445 2.734 1 95.5 94 SER A N 1
ATOM 727 C CA . SER A 1 94 ? -18.844 14.68 3.363 1 95.5 94 SER A CA 1
ATOM 728 C C . SER A 1 94 ? -19.188 14.703 4.848 1 95.5 94 SER A C 1
ATOM 730 O O . SER A 1 94 ? -20.266 14.281 5.246 1 95.5 94 SER A O 1
ATOM 732 N N . VAL A 1 95 ? -18.234 15.133 5.605 1 96.62 95 VAL A N 1
ATOM 733 C CA . VAL A 1 95 ? -18.391 15.344 7.039 1 96.62 95 VAL A CA 1
ATOM 734 C C . VAL A 1 95 ? -18 16.781 7.398 1 96.62 95 VAL A C 1
ATOM 736 O O . VAL A 1 95 ? -16.953 17.266 6.98 1 96.62 95 VAL A O 1
ATOM 739 N N . ARG A 1 96 ? -18.812 17.453 8.148 1 95.12 96 ARG A N 1
ATOM 740 C CA . ARG A 1 96 ? -18.516 18.812 8.555 1 95.12 96 ARG A CA 1
ATOM 741 C C . ARG A 1 96 ? -17.531 18.844 9.703 1 95.12 96 ARG A C 1
ATOM 743 O O . ARG A 1 96 ? -17.609 18.031 10.625 1 95.12 96 ARG A O 1
ATOM 750 N N . LEU A 1 97 ? -16.625 19.766 9.586 1 96.31 97 LEU A N 1
ATOM 751 C CA . LEU A 1 97 ? -15.688 20 10.68 1 96.31 97 LEU A CA 1
ATOM 752 C C . LEU A 1 97 ? -16.297 20.922 11.727 1 96.31 97 LEU A C 1
ATOM 754 O O . LEU A 1 97 ? -17.141 21.766 11.414 1 96.31 97 LEU A O 1
ATOM 758 N N . ASP A 1 98 ? -15.891 20.719 13.016 1 95.94 98 ASP A N 1
ATOM 759 C CA . ASP A 1 98 ? -16.469 21.484 14.117 1 95.94 98 ASP A CA 1
ATOM 760 C C . ASP A 1 98 ? -15.375 22.047 15.023 1 95.94 98 ASP A C 1
ATOM 762 O O . ASP A 1 98 ? -15.008 21.422 16.031 1 95.94 98 ASP A O 1
ATOM 766 N N . PRO A 1 99 ? -14.977 23.234 14.695 1 96 99 PRO A N 1
ATOM 767 C CA . PRO A 1 99 ? -13.914 23.828 15.5 1 96 99 PRO A CA 1
ATOM 768 C C . PRO A 1 99 ? -14.359 24.141 16.938 1 96 99 PRO A C 1
ATOM 770 O O . PRO A 1 99 ? -13.523 24.438 17.781 1 96 99 PRO A O 1
ATOM 773 N N . GLN A 1 100 ? -15.641 24.094 17.266 1 95.44 100 GLN A N 1
ATOM 774 C CA . GLN A 1 100 ? -16.125 24.328 18.609 1 95.44 100 GLN A CA 1
ATOM 775 C C . GLN A 1 100 ? -15.789 23.156 19.531 1 95.44 100 GLN A C 1
ATOM 777 O O . GLN A 1 100 ? -15.656 23.344 20.75 1 95.44 100 GLN A O 1
ATOM 782 N N . ILE A 1 101 ? -15.703 21.984 19 1 95.06 101 ILE A N 1
ATOM 783 C CA . ILE A 1 101 ? -15.289 20.828 19.781 1 95.06 101 ILE A CA 1
ATOM 784 C C . ILE A 1 101 ? -13.828 20.969 20.188 1 95.06 101 ILE A C 1
ATOM 786 O O . ILE A 1 101 ? -13.492 20.906 21.375 1 95.06 101 ILE A O 1
ATOM 790 N N . ILE A 1 102 ? -12.977 21.172 19.188 1 95.94 102 ILE A N 1
ATOM 791 C CA . ILE A 1 102 ? -11.562 21.469 19.438 1 95.94 102 ILE A CA 1
ATOM 792 C C . ILE A 1 102 ? -10.945 22.094 18.188 1 95.94 102 ILE A C 1
ATOM 794 O O . ILE A 1 102 ? -11.258 21.688 17.062 1 95.94 102 ILE A O 1
ATOM 798 N N . PHE A 1 103 ? -10.156 23.062 18.328 1 97.31 103 PHE A N 1
ATOM 799 C CA . PHE A 1 103 ? -9.367 23.688 17.281 1 97.31 103 PHE A CA 1
ATOM 800 C C . PHE A 1 103 ? -7.977 24.047 17.797 1 97.31 103 PHE A C 1
ATOM 802 O O . PHE A 1 103 ? -7.84 24.906 18.672 1 97.31 103 PHE A O 1
ATOM 809 N N . ARG A 1 104 ? -7.039 23.344 17.391 1 97.56 104 ARG A N 1
ATOM 810 C CA . ARG A 1 104 ? -5.637 23.594 17.703 1 97.56 104 ARG A CA 1
ATOM 811 C C . ARG A 1 104 ? -4.809 23.734 16.422 1 97.56 104 ARG A C 1
ATOM 813 O O . ARG A 1 104 ? -4.992 22.969 15.477 1 97.56 104 ARG A O 1
ATOM 820 N N . THR A 1 105 ? -4.004 24.703 16.344 1 97.31 105 THR A N 1
ATOM 821 C CA . THR A 1 105 ? -3.211 24.922 15.133 1 97.31 105 THR A CA 1
ATOM 822 C C . THR A 1 105 ? -1.869 25.562 15.492 1 97.31 105 THR A C 1
ATOM 824 O O . THR A 1 105 ? -1.697 26.094 16.594 1 97.31 105 THR A O 1
ATOM 827 N N . ASN A 1 106 ? -0.913 25.406 14.695 1 96.44 106 ASN A N 1
ATOM 828 C CA . ASN A 1 106 ? 0.412 26 14.828 1 96.44 106 ASN A CA 1
ATOM 829 C C . ASN A 1 106 ? 1.048 26.266 13.461 1 96.44 106 ASN A C 1
ATOM 831 O O . ASN A 1 106 ? 1.19 25.344 12.656 1 96.44 106 ASN A O 1
ATOM 835 N N . LYS A 1 107 ? 1.418 27.406 13.219 1 93.38 107 LYS A N 1
ATOM 836 C CA . LYS A 1 107 ? 1.957 27.812 11.922 1 93.38 107 LYS A CA 1
ATOM 837 C C . LYS A 1 107 ? 3.348 27.219 11.695 1 93.38 107 LYS A C 1
ATOM 839 O O . LYS A 1 107 ? 3.66 26.75 10.602 1 93.38 107 LYS A O 1
ATOM 844 N N . ASP A 1 108 ? 4.223 27.25 12.711 1 92 108 ASP A N 1
ATOM 845 C CA . ASP A 1 108 ? 5.598 26.766 12.586 1 92 108 ASP A CA 1
ATOM 846 C C . ASP A 1 108 ? 5.629 25.266 12.289 1 92 108 ASP A C 1
ATOM 848 O O . ASP A 1 108 ? 6.398 24.812 11.438 1 92 108 ASP A O 1
ATOM 852 N N . LEU A 1 109 ? 4.805 24.531 12.977 1 95.31 109 LEU A N 1
ATOM 853 C CA . LEU A 1 109 ? 4.723 23.078 12.781 1 95.31 109 LEU A CA 1
ATOM 854 C C . LEU A 1 109 ? 3.803 22.75 11.617 1 95.31 109 LEU A C 1
ATOM 856 O O . LEU A 1 109 ? 3.754 21.594 11.172 1 95.31 109 LEU A O 1
ATOM 860 N N . ASP A 1 110 ? 3.072 23.703 11.148 1 94.44 110 ASP A N 1
ATOM 861 C CA . ASP A 1 110 ? 2.146 23.625 10.023 1 94.44 110 ASP A CA 1
ATOM 862 C C . ASP A 1 110 ? 1.16 22.484 10.203 1 94.44 110 ASP A C 1
ATOM 864 O O . ASP A 1 110 ? 1.024 21.625 9.328 1 94.44 110 ASP A O 1
ATOM 868 N N . TYR A 1 111 ? 0.429 22.516 11.297 1 97.5 111 TYR A N 1
ATOM 869 C CA . TYR A 1 111 ? -0.653 21.562 11.484 1 97.5 111 TYR A CA 1
ATOM 870 C C . TYR A 1 111 ? -1.896 22.234 12.047 1 97.5 111 TYR A C 1
ATOM 872 O O . TYR A 1 111 ? -1.805 23.312 12.656 1 97.5 111 TYR A O 1
ATOM 880 N N . THR A 1 112 ? -2.979 21.75 11.734 1 98.12 112 THR A N 1
ATOM 881 C CA . THR A 1 112 ? -4.258 22.094 12.336 1 98.12 112 THR A CA 1
ATOM 882 C C . THR A 1 112 ? -5.031 20.844 12.727 1 98.12 112 THR A C 1
ATOM 884 O O . THR A 1 112 ? -5.082 19.875 11.969 1 98.12 112 THR A O 1
ATOM 887 N N . PHE A 1 113 ? -5.496 20.797 13.938 1 98.56 113 PHE A N 1
ATOM 888 C CA . PHE A 1 113 ? -6.355 19.75 14.453 1 98.56 113 PHE A CA 1
ATOM 889 C C . PHE A 1 113 ? -7.754 20.266 14.734 1 98.56 113 PHE A C 1
ATOM 891 O O . PHE A 1 113 ? -7.922 21.203 15.516 1 98.56 113 PHE A O 1
ATOM 898 N N . ILE A 1 114 ? -8.75 19.703 14.055 1 98.25 114 ILE A N 1
ATOM 899 C CA . ILE A 1 114 ? -10.117 20.203 14.117 1 98.25 114 ILE A CA 1
ATOM 900 C C . ILE A 1 114 ? -11.055 19.094 14.586 1 98.25 114 ILE A C 1
ATOM 902 O O . ILE A 1 114 ? -10.992 17.969 14.086 1 98.25 114 ILE A O 1
ATOM 906 N N . GLY A 1 115 ? -11.93 19.438 15.414 1 97.06 115 GLY A N 1
ATOM 907 C CA . GLY A 1 115 ? -12.891 18.484 15.922 1 97.06 115 GLY A CA 1
ATOM 908 C C . GLY A 1 115 ? -13.93 18.078 14.898 1 97.06 115 GLY A C 1
ATOM 909 O O . GLY A 1 115 ? -14.195 18.812 13.945 1 97.06 115 GLY A O 1
ATOM 910 N N . VAL A 1 116 ? -14.453 16.859 15.039 1 95.88 116 VAL A N 1
ATOM 911 C CA . VAL A 1 116 ? -15.57 16.328 14.266 1 95.88 116 VAL A CA 1
ATOM 912 C C . VAL A 1 116 ? -16.547 15.602 15.188 1 95.88 116 VAL A C 1
ATOM 914 O O . VAL A 1 116 ? -16.172 15.164 16.281 1 95.88 116 VAL A O 1
ATOM 917 N N . ASN A 1 117 ? -17.781 15.555 14.742 1 94 117 ASN A N 1
ATOM 918 C CA . ASN A 1 117 ? -18.719 14.711 15.469 1 94 117 ASN A CA 1
ATOM 919 C C . ASN A 1 117 ? -18.406 13.227 15.297 1 94 117 ASN A C 1
ATOM 921 O O . ASN A 1 117 ? -18.516 12.695 14.195 1 94 117 ASN A O 1
ATOM 925 N N . LYS A 1 118 ? -18.109 12.586 16.359 1 92.88 118 LYS A N 1
ATOM 926 C CA . LYS A 1 118 ? -17.688 11.188 16.344 1 92.88 118 LYS A CA 1
ATOM 927 C C . LYS A 1 118 ? -18.75 10.305 15.703 1 92.88 118 LYS A C 1
ATOM 929 O O . LYS A 1 118 ? -18.438 9.328 15.023 1 92.88 118 LYS A O 1
ATOM 934 N N . SER A 1 119 ? -19.984 10.609 15.898 1 93.94 119 SER A N 1
ATOM 935 C CA . SER A 1 119 ? -21.094 9.805 15.391 1 93.94 119 SER A CA 1
ATOM 936 C C . SER A 1 119 ? -21.094 9.766 13.867 1 93.94 119 SER A C 1
ATOM 938 O O . SER A 1 119 ? -21.469 8.758 13.266 1 93.94 119 SER A O 1
ATOM 940 N N . ASP A 1 120 ? -20.688 10.875 13.273 1 94.12 120 ASP A N 1
ATOM 941 C CA . ASP A 1 120 ? -20.625 10.93 11.82 1 94.12 120 ASP A CA 1
ATOM 942 C C . ASP A 1 120 ? -19.609 9.93 11.273 1 94.12 120 ASP A C 1
ATOM 944 O O . ASP A 1 120 ? -19.844 9.297 10.242 1 94.12 120 ASP A O 1
ATOM 948 N N . LEU A 1 121 ? -18.516 9.766 11.977 1 95.31 121 LEU A N 1
ATOM 949 C CA . LEU A 1 121 ? -17.469 8.867 11.516 1 95.31 121 LEU A CA 1
ATOM 950 C C . LEU A 1 121 ? -17.766 7.426 11.906 1 95.31 121 LEU A C 1
ATOM 952 O O . LEU A 1 121 ? -17.406 6.492 11.188 1 95.31 121 LEU A O 1
ATOM 956 N N . ASP A 1 122 ? -18.391 7.242 13.031 1 93.94 122 ASP A N 1
ATOM 957 C CA . ASP A 1 122 ? -18.812 5.906 13.438 1 93.94 122 ASP A CA 1
ATOM 958 C C . ASP A 1 122 ? -19.766 5.305 12.406 1 93.94 122 ASP A C 1
ATOM 960 O O . ASP A 1 122 ? -19.672 4.117 12.086 1 93.94 122 ASP A O 1
ATOM 964 N N . SER A 1 123 ? -20.625 6.105 11.906 1 93.69 123 SER A N 1
ATOM 965 C CA . SER A 1 123 ? -21.609 5.641 10.922 1 93.69 123 SER A CA 1
ATOM 966 C C . SER A 1 123 ? -20.922 5.199 9.633 1 93.69 123 SER A C 1
ATOM 968 O O . SER A 1 123 ? -21.469 4.379 8.891 1 93.69 123 SER A O 1
ATOM 970 N N . LEU A 1 124 ? -19.781 5.738 9.438 1 94.5 124 LEU A N 1
ATOM 971 C CA . LEU A 1 124 ? -19.031 5.398 8.234 1 94.5 124 LEU A CA 1
ATOM 972 C C . LEU A 1 124 ? -18.031 4.289 8.516 1 94.5 124 LEU A C 1
ATOM 974 O O . LEU A 1 124 ? -17.266 3.898 7.625 1 94.5 124 LEU A O 1
ATOM 978 N N . ALA A 1 125 ? -17.984 3.777 9.766 1 95.06 125 ALA A N 1
ATOM 979 C CA . ALA A 1 125 ? -17.078 2.707 10.195 1 95.06 125 ALA A CA 1
ATOM 980 C C . ALA A 1 125 ? -15.625 3.086 9.961 1 95.06 125 ALA A C 1
ATOM 982 O O . ALA A 1 125 ? -14.828 2.266 9.5 1 95.06 125 ALA A O 1
ATOM 983 N N . ILE A 1 126 ? -15.328 4.332 10.18 1 97.44 126 ILE A N 1
ATOM 984 C CA . ILE A 1 126 ? -13.961 4.816 10.055 1 97.44 126 ILE A CA 1
ATOM 985 C C . ILE A 1 126 ? -13.273 4.777 11.422 1 97.44 126 ILE A C 1
ATOM 987 O O . ILE A 1 126 ? -13.773 5.344 12.391 1 97.44 126 ILE A O 1
ATOM 991 N N . ILE A 1 127 ? -12.172 4.09 11.5 1 96.94 127 ILE A N 1
ATOM 992 C CA . ILE A 1 127 ? -11.367 3.994 12.703 1 96.94 127 ILE A CA 1
ATOM 993 C C . ILE A 1 127 ? -10.273 5.062 12.68 1 96.94 127 ILE A C 1
ATOM 995 O O . ILE A 1 127 ? -9.57 5.215 11.68 1 96.94 127 ILE A O 1
ATOM 999 N N . PRO A 1 128 ? -10.148 5.867 13.711 1 98 128 PRO A N 1
ATOM 1000 C CA . PRO A 1 128 ? -9.125 6.91 13.719 1 98 128 PRO A CA 1
ATOM 1001 C C . PRO A 1 128 ? -7.707 6.348 13.766 1 98 128 PRO A C 1
ATOM 1003 O O . PRO A 1 128 ? -7.469 5.32 14.414 1 98 128 PRO A O 1
ATOM 1006 N N . ILE A 1 129 ? -6.832 6.996 13.07 1 98 129 ILE A N 1
ATOM 1007 C CA . ILE A 1 129 ? -5.41 6.711 13.227 1 98 129 ILE A CA 1
ATOM 1008 C C . ILE A 1 129 ? -4.941 7.188 14.602 1 98 129 ILE A C 1
ATOM 1010 O O . ILE A 1 129 ? -5.23 8.32 15 1 98 129 ILE A O 1
ATOM 1014 N N . ARG A 1 130 ? -4.266 6.391 15.352 1 96.12 130 ARG A N 1
ATOM 1015 C CA . ARG A 1 130 ? -3.744 6.793 16.656 1 96.12 130 ARG A CA 1
ATOM 1016 C C . ARG A 1 130 ? -2.57 7.754 16.5 1 96.12 130 ARG A C 1
ATOM 1018 O O . ARG A 1 130 ? -1.562 7.418 15.875 1 96.12 130 ARG A O 1
ATOM 1025 N N . PHE A 1 131 ? -2.727 8.852 17.016 1 96.12 131 PHE A N 1
ATOM 1026 C CA . PHE A 1 131 ? -1.672 9.852 16.984 1 96.12 131 PHE A CA 1
ATOM 1027 C C . PHE A 1 131 ? -0.741 9.695 18.188 1 96.12 131 PHE A C 1
ATOM 1029 O O . PHE A 1 131 ? -1.027 10.203 19.266 1 96.12 131 PHE A O 1
ATOM 1036 N N . LEU A 1 132 ? 0.339 9.008 18.016 1 91.75 132 LEU A N 1
ATOM 1037 C CA . LEU A 1 132 ? 1.342 8.711 19.031 1 91.75 132 LEU A CA 1
ATOM 1038 C C . LEU A 1 132 ? 2.721 9.188 18.594 1 91.75 132 LEU A C 1
ATOM 1040 O O . LEU A 1 132 ? 2.953 9.414 17.391 1 91.75 132 LEU A O 1
ATOM 1044 N N . PRO A 1 133 ? 3.549 9.422 19.656 1 88.38 133 PRO A N 1
ATOM 1045 C CA . PRO A 1 133 ? 4.926 9.695 19.25 1 88.38 133 PRO A CA 1
ATOM 1046 C C . PRO A 1 133 ? 5.508 8.594 18.359 1 88.38 133 PRO A C 1
ATOM 1048 O O . PRO A 1 133 ? 5.234 7.41 18.578 1 88.38 133 PRO A O 1
ATOM 1051 N N . GLU A 1 134 ? 6.176 9.078 17.312 1 82.19 134 GLU A N 1
ATOM 1052 C CA . GLU A 1 134 ? 6.734 8.094 16.375 1 82.19 134 GLU A CA 1
ATOM 1053 C C . GLU A 1 134 ? 7.754 7.199 17.078 1 82.19 134 GLU A C 1
ATOM 1055 O O . GLU A 1 134 ? 8.375 7.602 18.062 1 82.19 134 GLU A O 1
ATOM 1060 N N . PRO A 1 135 ? 7.809 5.977 16.484 1 78.19 135 PRO A N 1
ATOM 1061 C CA . PRO A 1 135 ? 8.789 5.066 17.078 1 78.19 135 PRO A CA 1
ATOM 1062 C C . PRO A 1 135 ? 10.227 5.586 16.953 1 78.19 135 PRO A C 1
ATOM 1064 O O . PRO A 1 135 ? 10.586 6.195 15.945 1 78.19 135 PRO A O 1
ATOM 1067 N N . VAL A 1 136 ? 11.016 5.312 17.969 1 75.25 136 VAL A N 1
ATOM 1068 C CA . VAL A 1 136 ? 12.406 5.762 18.047 1 75.25 136 VAL A CA 1
ATOM 1069 C C . VAL A 1 136 ? 13.25 5 17.031 1 75.25 136 VAL A C 1
ATOM 1071 O O . VAL A 1 136 ? 14.328 5.453 16.641 1 75.25 136 VAL A O 1
ATOM 1074 N N . THR A 1 137 ? 12.789 4.004 16.5 1 83.31 137 THR A N 1
ATOM 1075 C CA . THR A 1 137 ? 13.547 3.113 15.625 1 83.31 137 THR A CA 1
ATOM 1076 C C . THR A 1 137 ? 13.523 3.611 14.18 1 83.31 137 THR A C 1
ATOM 1078 O O . THR A 1 137 ? 14.25 3.1 13.328 1 83.31 137 THR A O 1
ATOM 1081 N N . VAL A 1 138 ? 12.766 4.664 13.93 1 89.06 138 VAL A N 1
ATOM 1082 C CA . VAL A 1 138 ? 12.711 5.191 12.57 1 89.06 138 VAL A CA 1
ATOM 1083 C C . VAL A 1 138 ? 14.07 5.773 12.18 1 89.06 138 VAL A C 1
ATOM 1085 O O . VAL A 1 138 ? 14.68 6.504 12.969 1 89.06 138 VAL A O 1
ATOM 1088 N N . ARG A 1 139 ? 14.523 5.422 11.031 1 86.62 139 ARG A N 1
ATOM 1089 C CA . ARG A 1 139 ? 15.844 5.879 10.602 1 86.62 139 ARG A CA 1
ATOM 1090 C C . ARG A 1 139 ? 15.844 6.238 9.117 1 86.62 139 ARG A C 1
ATOM 1092 O O . ARG A 1 139 ? 14.883 5.934 8.398 1 86.62 139 ARG A O 1
ATOM 1099 N N . GLN A 1 140 ? 17.016 6.891 8.789 1 89.38 140 GLN A N 1
ATOM 1100 C CA . GLN A 1 140 ? 17.234 7.176 7.379 1 89.38 140 GLN A CA 1
ATOM 1101 C C . GLN A 1 140 ? 17.188 5.898 6.543 1 89.38 140 GLN A C 1
ATOM 1103 O O . GLN A 1 140 ? 17.703 4.855 6.957 1 89.38 140 GLN A O 1
ATOM 1108 N N . GLY A 1 141 ? 16.547 6.031 5.387 1 86.19 141 GLY A N 1
ATOM 1109 C CA . GLY A 1 141 ? 16.453 4.879 4.504 1 86.19 141 GLY A CA 1
ATOM 1110 C C . GLY A 1 141 ? 15.172 4.086 4.684 1 86.19 141 GLY A C 1
ATOM 1111 O O . GLY A 1 141 ? 14.805 3.287 3.822 1 86.19 141 GLY A O 1
ATOM 1112 N N . ASP A 1 142 ? 14.516 4.309 5.801 1 87.81 142 ASP A N 1
ATOM 1113 C CA . ASP A 1 142 ? 13.219 3.656 5.996 1 87.81 142 ASP A CA 1
ATOM 1114 C C . ASP A 1 142 ? 12.195 4.148 4.977 1 87.81 142 ASP A C 1
ATOM 1116 O O . ASP A 1 142 ? 12.305 5.266 4.469 1 87.81 142 ASP A O 1
ATOM 1120 N N . GLU A 1 143 ? 11.289 3.307 4.66 1 86.06 143 GLU A N 1
ATOM 1121 C CA . GLU A 1 143 ? 10.25 3.666 3.693 1 86.06 143 GLU A CA 1
ATOM 1122 C C . GLU A 1 143 ? 8.984 4.148 4.398 1 86.06 143 GLU A C 1
ATOM 1124 O O . GLU A 1 143 ? 8.609 3.617 5.445 1 86.06 143 GLU A O 1
ATOM 1129 N N . VAL A 1 144 ? 8.375 5.121 3.777 1 91.44 144 VAL A N 1
ATOM 1130 C CA . VAL A 1 144 ? 7.125 5.652 4.312 1 91.44 144 VAL A CA 1
ATOM 1131 C C . VAL A 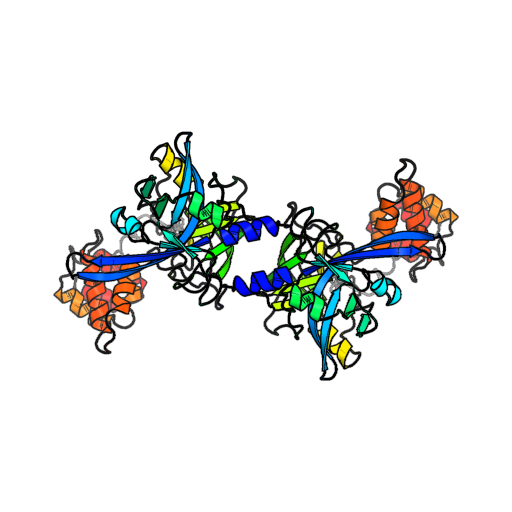1 144 ? 6.055 5.648 3.223 1 91.44 144 VAL A C 1
ATOM 1133 O O . VAL A 1 144 ? 6.371 5.691 2.031 1 91.44 144 VAL A O 1
ATOM 1136 N N . PHE A 1 145 ? 4.797 5.582 3.676 1 93.38 145 PHE A N 1
ATOM 1137 C CA . PHE A 1 145 ? 3.631 5.668 2.803 1 93.38 145 PHE A CA 1
ATOM 1138 C C . PHE A 1 145 ? 2.877 6.973 3.031 1 93.38 145 PHE A C 1
ATOM 1140 O O . PHE A 1 145 ? 2.709 7.406 4.172 1 93.38 145 PHE A O 1
ATOM 1147 N N . ILE A 1 146 ? 2.518 7.566 1.971 1 94.12 146 ILE A N 1
ATOM 1148 C CA . ILE A 1 146 ? 1.718 8.781 2.033 1 94.12 146 ILE A CA 1
ATOM 1149 C C . ILE A 1 146 ? 0.429 8.594 1.236 1 94.12 146 ILE A C 1
ATOM 1151 O O . ILE A 1 146 ? 0.468 8.344 0.029 1 94.12 146 ILE A O 1
ATOM 1155 N N . PHE A 1 147 ? -0.671 8.633 1.857 1 96.19 147 PHE A N 1
ATOM 1156 C CA . PHE A 1 147 ? -1.992 8.602 1.242 1 96.19 147 PHE A CA 1
ATOM 1157 C C . PHE A 1 147 ? -2.58 10 1.141 1 96.19 147 PHE A C 1
ATOM 1159 O O . PHE A 1 147 ? -2.664 10.719 2.139 1 96.19 147 PHE A O 1
ATOM 1166 N N . GLN A 1 148 ? -3.037 10.352 -0.012 1 95.19 148 GLN A N 1
ATOM 1167 C CA . GLN A 1 148 ? -3.215 11.773 -0.284 1 95.19 148 GLN A CA 1
ATOM 1168 C C . GLN A 1 148 ? -4.254 12 -1.38 1 95.19 148 GLN A C 1
ATOM 1170 O O . GLN A 1 148 ? -4.703 11.047 -2.021 1 95.19 148 GLN A O 1
ATOM 1175 N N . HIS A 1 149 ? -4.66 13.242 -1.511 1 94.25 149 HIS A N 1
ATOM 1176 C CA . HIS A 1 149 ? -5.508 13.727 -2.598 1 94.25 149 HIS A CA 1
ATOM 1177 C C . HIS A 1 149 ? -4.809 14.82 -3.393 1 94.25 149 HIS A C 1
ATOM 1179 O O . HIS A 1 149 ? -5.184 15.992 -3.301 1 94.25 149 HIS A O 1
ATOM 1185 N N . PRO A 1 150 ? -3.875 14.383 -4.246 1 89.5 150 PRO A N 1
ATOM 1186 C CA . PRO A 1 150 ? -3.131 15.383 -5.008 1 89.5 150 PRO A CA 1
ATOM 1187 C C . PRO A 1 150 ? -4.02 16.172 -5.973 1 89.5 150 PRO A C 1
ATOM 1189 O O . PRO A 1 150 ? -4.785 15.578 -6.734 1 89.5 150 PRO A O 1
ATOM 1192 N N . LYS A 1 151 ? -3.969 17.5 -5.855 1 86.81 151 LYS A N 1
ATOM 1193 C CA . LYS A 1 151 ? -4.727 18.422 -6.707 1 86.81 151 LYS A CA 1
ATOM 1194 C C . LYS A 1 151 ? -6.23 18.203 -6.543 1 86.81 151 LYS A C 1
ATOM 1196 O O . LYS A 1 151 ? -7 18.422 -7.48 1 86.81 151 LYS A O 1
ATOM 1201 N N . GLY A 1 152 ? -6.57 17.594 -5.465 1 88.69 152 GLY A N 1
ATOM 1202 C CA . GLY A 1 152 ? -7.98 17.344 -5.199 1 88.69 152 GLY A CA 1
ATOM 1203 C C . GLY A 1 152 ? -8.523 16.141 -5.938 1 88.69 152 GLY A C 1
ATOM 1204 O O . GLY A 1 152 ? -9.742 15.945 -6 1 88.69 152 GLY A O 1
ATOM 1205 N N . ARG A 1 153 ? -7.691 15.375 -6.52 1 92.25 153 ARG A N 1
ATOM 1206 C CA . ARG A 1 153 ? -8.086 14.172 -7.238 1 92.25 153 ARG A CA 1
ATOM 1207 C C . ARG A 1 153 ? -8.406 13.039 -6.27 1 92.25 153 ARG A C 1
ATOM 1209 O O . ARG A 1 153 ? -8.141 13.141 -5.07 1 92.25 153 ARG A O 1
ATOM 1216 N N . PRO A 1 154 ? -9.07 12.008 -6.84 1 96.12 154 PRO A N 1
ATOM 1217 C CA . PRO A 1 154 ? -9.305 10.844 -5.984 1 96.12 154 PRO A CA 1
ATOM 1218 C C . PRO A 1 154 ? -8.039 10.359 -5.281 1 96.12 154 PRO A C 1
ATOM 1220 O O . PRO A 1 154 ? -6.93 10.617 -5.754 1 96.12 154 PRO A O 1
ATOM 1223 N N . LYS A 1 155 ? -8.266 9.688 -4.234 1 97.19 155 LYS A N 1
ATOM 1224 C CA . LYS A 1 155 ? -7.184 9.305 -3.33 1 97.19 155 LYS A CA 1
ATOM 1225 C C . LYS A 1 155 ? -6.082 8.547 -4.078 1 97.19 155 LYS A C 1
ATOM 1227 O O . LYS A 1 155 ? -6.371 7.672 -4.895 1 97.19 155 LYS A O 1
ATOM 1232 N N . GLU A 1 156 ? -4.902 8.953 -3.822 1 95.19 156 GLU A N 1
ATOM 1233 C CA . GLU A 1 156 ? -3.691 8.328 -4.344 1 95.19 156 GLU A CA 1
ATOM 1234 C C . GLU A 1 156 ? -2.66 8.117 -3.24 1 95.19 156 GLU A C 1
ATOM 1236 O O . GLU A 1 156 ? -2.826 8.609 -2.125 1 95.19 156 GLU A O 1
ATOM 1241 N N . PHE A 1 157 ? -1.693 7.215 -3.533 1 93.56 157 PHE A N 1
ATOM 1242 C CA . PHE A 1 157 ? -0.634 7.031 -2.547 1 93.56 157 PHE A CA 1
ATOM 1243 C C . PHE A 1 157 ? 0.729 6.961 -3.227 1 93.56 157 PHE A C 1
ATOM 1245 O O . PHE A 1 157 ? 0.818 6.684 -4.426 1 93.56 157 PHE A O 1
ATOM 1252 N N . SER A 1 158 ? 1.688 7.293 -2.449 1 90.38 158 SER A N 1
ATOM 1253 C CA . SER A 1 158 ? 3.088 7.129 -2.83 1 90.38 158 SER A CA 1
ATOM 1254 C C . SER A 1 158 ? 3.902 6.523 -1.694 1 90.38 158 SER A C 1
ATOM 1256 O O . SER A 1 158 ? 3.436 6.453 -0.556 1 90.38 158 SER A O 1
ATOM 1258 N N . HIS A 1 159 ? 4.961 5.898 -1.992 1 86.81 159 HIS A N 1
ATOM 1259 C CA . HIS A 1 159 ? 5.906 5.402 -1.001 1 86.81 159 HIS A CA 1
ATOM 1260 C C . HIS A 1 159 ? 7.328 5.852 -1.322 1 86.81 159 HIS A C 1
ATOM 1262 O O . HIS A 1 159 ? 7.707 5.941 -2.492 1 86.81 159 HIS A O 1
ATOM 1268 N N . GLU A 1 160 ? 8.031 6.262 -0.206 1 80.69 160 GLU A N 1
ATOM 1269 C CA . GLU A 1 160 ? 9.367 6.809 -0.408 1 80.69 160 GLU A CA 1
ATOM 1270 C C . GLU A 1 160 ? 10.273 6.512 0.786 1 80.69 160 GLU A C 1
ATOM 1272 O O . GLU A 1 160 ? 9.797 6.066 1.834 1 80.69 160 GLU A O 1
ATOM 1277 N N . LYS A 1 161 ? 11.5 6.859 0.499 1 83.12 161 LYS A N 1
ATOM 1278 C CA . LYS A 1 161 ? 12.469 6.645 1.564 1 83.12 161 LYS A CA 1
ATOM 1279 C C . LYS A 1 161 ? 12.742 7.934 2.334 1 83.12 161 LYS A C 1
ATOM 1281 O O . LYS A 1 161 ? 12.797 9.016 1.743 1 83.12 161 LYS A O 1
ATOM 1286 N N . ILE A 1 162 ? 12.938 7.719 3.582 1 89.94 162 ILE A N 1
ATOM 1287 C CA . ILE A 1 162 ? 13.344 8.836 4.43 1 89.94 162 ILE A CA 1
ATOM 1288 C C . ILE A 1 162 ? 14.773 9.25 4.074 1 89.94 162 ILE A C 1
ATOM 1290 O O . ILE A 1 162 ? 15.672 8.414 4.012 1 89.94 162 ILE A O 1
ATOM 1294 N N . LEU A 1 163 ? 14.961 10.469 3.807 1 88.06 163 LEU A N 1
ATOM 1295 C CA . LEU A 1 163 ? 16.281 11.008 3.523 1 88.06 163 LEU A CA 1
ATOM 1296 C C . LEU A 1 163 ? 17.031 11.328 4.816 1 88.06 163 LEU A C 1
ATOM 1298 O O . LEU A 1 163 ? 18.188 10.93 4.98 1 88.06 163 LEU A O 1
ATOM 1302 N N . HIS A 1 164 ? 16.422 12.07 5.645 1 89.12 164 HIS A N 1
ATOM 1303 C CA . HIS A 1 164 ? 16.984 12.398 6.957 1 89.12 164 HIS A CA 1
ATOM 1304 C C . HIS A 1 164 ? 15.906 12.938 7.891 1 89.12 164 HIS A C 1
ATOM 1306 O O . HIS A 1 164 ? 14.797 13.25 7.453 1 89.12 164 HIS A O 1
ATOM 1312 N N . ILE A 1 165 ? 16.281 12.945 9.18 1 92.06 165 ILE A N 1
ATOM 1313 C CA . ILE A 1 165 ? 15.398 13.469 10.219 1 92.06 165 ILE A CA 1
ATOM 1314 C C . ILE A 1 165 ? 16.078 14.633 10.93 1 92.06 165 ILE A C 1
ATOM 1316 O O . ILE A 1 165 ? 17.188 14.484 11.461 1 92.06 165 ILE A O 1
ATOM 1320 N N . GLU A 1 166 ? 15.531 15.719 10.789 1 89.75 166 GLU A N 1
ATOM 1321 C CA . GLU A 1 166 ? 15.914 16.922 11.508 1 89.75 166 GLU A CA 1
ATOM 1322 C C . GLU A 1 166 ? 14.719 17.547 12.227 1 89.75 166 GLU A C 1
ATOM 1324 O O . GLU A 1 166 ? 13.906 18.234 11.602 1 89.75 166 GLU A O 1
ATOM 1329 N N . ARG A 1 167 ? 14.672 17.344 13.492 1 91.81 167 ARG A N 1
ATOM 1330 C CA . ARG A 1 167 ? 13.5 17.781 14.242 1 91.81 167 ARG A CA 1
ATOM 1331 C C . ARG A 1 167 ? 13.281 19.281 14.07 1 91.81 167 ARG A C 1
ATOM 1333 O O . ARG A 1 167 ? 14.242 20.062 14.055 1 91.81 167 ARG A O 1
ATOM 1340 N N . PRO A 1 168 ? 12.055 19.641 13.836 1 94.94 168 PRO A N 1
ATOM 1341 C CA . PRO A 1 168 ? 10.82 18.891 14.078 1 94.94 168 PRO A CA 1
ATOM 1342 C C . PRO A 1 168 ? 10.328 18.156 12.828 1 94.94 168 PRO A C 1
ATOM 1344 O O . PRO A 1 168 ? 9.18 17.688 12.789 1 94.94 168 PRO A O 1
ATOM 1347 N N . PHE A 1 169 ? 11.25 18.016 11.812 1 93.62 169 PHE A N 1
ATOM 1348 C CA . PHE A 1 169 ? 10.766 17.547 10.523 1 93.62 169 PHE A CA 1
ATOM 1349 C C . PHE A 1 169 ? 11.461 16.234 10.133 1 93.62 169 PHE A C 1
ATOM 1351 O O . PHE A 1 169 ? 12.562 15.953 10.617 1 93.62 169 PHE A O 1
ATOM 1358 N N . VAL A 1 170 ? 10.727 15.477 9.344 1 93.75 170 VAL A N 1
ATOM 1359 C CA . VAL A 1 170 ? 11.289 14.359 8.594 1 93.75 170 VAL A CA 1
ATOM 1360 C C . VAL A 1 170 ? 11.273 14.68 7.102 1 93.75 170 VAL A C 1
ATOM 1362 O O . VAL A 1 170 ? 10.297 15.234 6.59 1 93.75 170 VAL A O 1
ATOM 1365 N N . TYR A 1 171 ? 12.414 14.32 6.461 1 90.06 171 TYR A N 1
ATOM 1366 C CA . TYR A 1 171 ? 12.57 14.656 5.051 1 90.06 171 TYR A CA 1
ATOM 1367 C C . TYR A 1 171 ? 12.609 13.398 4.195 1 90.06 171 TYR A C 1
ATOM 1369 O O . TYR A 1 171 ? 13.219 12.398 4.574 1 90.06 171 TYR A O 1
ATOM 1377 N N . TYR A 1 172 ? 11.883 13.438 3.07 1 86.81 172 TYR A N 1
ATOM 1378 C CA . TYR A 1 172 ? 11.805 12.281 2.184 1 86.81 172 TYR A CA 1
ATOM 1379 C C . TYR A 1 172 ? 11.609 12.711 0.736 1 86.81 172 TYR A C 1
ATOM 1381 O O . TYR A 1 172 ? 11.234 13.859 0.47 1 86.81 172 TYR A O 1
ATOM 1389 N N . ARG A 1 173 ? 11.969 11.734 -0.196 1 77 173 ARG A N 1
ATOM 1390 C CA . ARG A 1 173 ? 11.75 11.953 -1.623 1 77 173 ARG A CA 1
ATOM 1391 C C . ARG A 1 173 ? 10.359 11.484 -2.037 1 77 173 ARG A C 1
ATOM 1393 O O . ARG A 1 173 ? 10.133 10.281 -2.217 1 77 173 ARG A O 1
ATOM 1400 N N . ALA A 1 174 ? 9.367 12.18 -1.783 1 66.5 174 ALA A N 1
ATOM 1401 C CA . ALA A 1 174 ? 8.031 11.719 -2.148 1 66.5 174 ALA A CA 1
ATOM 1402 C C . ALA A 1 174 ? 7.488 12.508 -3.338 1 66.5 174 ALA A C 1
ATOM 1404 O O . ALA A 1 174 ? 7.77 13.695 -3.484 1 66.5 174 ALA A O 1
ATOM 1405 N N . ASP A 1 175 ? 6.852 11.703 -4.164 1 67.88 175 ASP A N 1
ATOM 1406 C CA . ASP A 1 175 ? 6.09 12.367 -5.227 1 67.88 175 ASP A CA 1
ATOM 1407 C C . ASP A 1 175 ? 4.781 12.938 -4.688 1 67.88 175 ASP A C 1
ATOM 1409 O O . ASP A 1 175 ? 3.881 12.188 -4.301 1 67.88 175 ASP A O 1
ATOM 1413 N N . THR A 1 176 ? 4.793 14.148 -4.445 1 71.56 176 THR A N 1
ATOM 1414 C CA . THR A 1 176 ? 3.58 14.812 -3.99 1 71.56 176 THR A CA 1
ATOM 1415 C C . THR A 1 176 ? 3.287 16.047 -4.844 1 71.56 176 THR A C 1
ATOM 1417 O O . THR A 1 176 ? 4.164 16.531 -5.559 1 71.56 176 THR A O 1
ATOM 1420 N N . GLU A 1 177 ? 1.993 16.297 -4.969 1 74.19 177 GLU A N 1
ATOM 1421 C CA . GLU A 1 177 ? 1.489 17.469 -5.668 1 74.19 177 GLU A CA 1
ATOM 1422 C C . GLU A 1 177 ? 0.646 18.344 -4.742 1 74.19 177 GLU A C 1
ATOM 1424 O O . GLU A 1 177 ? 0.28 17.906 -3.643 1 74.19 177 GLU A O 1
ATOM 1429 N N . THR A 1 178 ? 0.493 19.531 -5.277 1 77.06 178 THR A N 1
ATOM 1430 C CA . THR A 1 178 ? -0.419 20.391 -4.523 1 77.06 178 THR A CA 1
ATOM 1431 C C . THR A 1 178 ? -1.682 19.625 -4.137 1 77.06 178 THR A C 1
ATOM 1433 O O . THR A 1 178 ? -2.23 18.875 -4.945 1 77.06 178 THR A O 1
ATOM 1436 N N . GLY A 1 179 ? -2.117 19.781 -2.877 1 81.88 179 GLY A N 1
ATOM 1437 C CA . GLY A 1 179 ? -3.273 19.047 -2.383 1 81.88 179 GLY A CA 1
ATOM 1438 C C . GLY A 1 179 ? -2.902 17.891 -1.479 1 81.88 179 GLY A C 1
ATOM 1439 O O . GLY A 1 179 ? -3.752 17.359 -0.754 1 81.88 179 GLY A O 1
ATOM 1440 N N . SER A 1 180 ? -1.646 17.516 -1.519 1 89.31 180 SER A N 1
ATOM 1441 C CA . SER A 1 180 ? -1.179 16.438 -0.651 1 89.31 180 SER A CA 1
ATOM 1442 C C . SER A 1 180 ? -0.983 16.922 0.78 1 89.31 180 SER A C 1
ATOM 1444 O O . SER A 1 180 ? -0.873 16.125 1.707 1 89.31 180 SER A O 1
ATOM 1446 N N . SER A 1 181 ? -0.979 18.172 0.912 1 92.5 181 SER A N 1
ATOM 1447 C CA . SER A 1 181 ? -0.748 18.781 2.221 1 92.5 181 SER A CA 1
ATOM 1448 C C . SER A 1 181 ? -1.771 18.297 3.242 1 92.5 181 SER A C 1
ATOM 1450 O O . SER A 1 181 ? -2.973 18.281 2.971 1 92.5 181 SER A O 1
ATOM 1452 N N . GLY A 1 182 ? -1.243 17.859 4.34 1 96.62 182 GLY A N 1
ATOM 1453 C CA . GLY A 1 182 ? -2.082 17.406 5.438 1 96.62 182 GLY A CA 1
ATOM 1454 C C . GLY A 1 182 ? -2.236 15.898 5.492 1 96.62 182 GLY A C 1
ATOM 1455 O O . GLY A 1 182 ? -2.838 15.359 6.422 1 96.62 182 GLY A O 1
ATOM 1456 N N . SER A 1 183 ? -1.653 15.242 4.574 1 97 183 SER A N 1
ATOM 1457 C CA . SER A 1 183 ? -1.757 13.789 4.504 1 97 183 SER A CA 1
ATOM 1458 C C . SER A 1 183 ? -0.965 13.125 5.625 1 97 183 SER A C 1
ATOM 1460 O O . SER A 1 183 ? 0.017 13.688 6.117 1 97 183 SER A O 1
ATOM 1462 N N . PRO A 1 184 ? -1.415 11.938 6.023 1 97.62 184 PRO A N 1
ATOM 1463 C CA . PRO A 1 184 ? -0.593 11.18 6.969 1 97.62 184 PRO A CA 1
ATOM 1464 C C . PRO A 1 184 ? 0.629 10.547 6.312 1 97.62 184 PRO A C 1
ATOM 1466 O O . PRO A 1 184 ? 0.543 10.055 5.184 1 97.62 184 PRO A O 1
ATOM 1469 N N . VAL A 1 185 ? 1.734 10.648 6.922 1 96.12 185 VAL A N 1
ATOM 1470 C CA . VAL A 1 185 ? 2.947 9.914 6.578 1 96.12 185 VAL A CA 1
ATOM 1471 C C . VAL A 1 185 ? 3.094 8.695 7.488 1 96.12 185 VAL A C 1
ATOM 1473 O O . VAL A 1 185 ? 3.262 8.836 8.703 1 96.12 185 VAL A O 1
ATOM 1476 N N . LEU A 1 186 ? 3.068 7.523 6.883 1 95.56 186 LEU A N 1
ATOM 1477 C CA . LEU A 1 186 ? 3.016 6.312 7.691 1 95.56 186 LEU A CA 1
ATOM 1478 C C . LEU A 1 186 ? 4.289 5.492 7.523 1 95.56 186 LEU A C 1
ATOM 1480 O O . LEU A 1 186 ? 4.707 5.207 6.398 1 95.56 186 LEU A O 1
ATOM 1484 N N . TRP A 1 187 ? 4.953 5.176 8.602 1 93.81 187 TRP A N 1
ATOM 1485 C CA . TRP A 1 187 ? 6.035 4.203 8.68 1 93.81 187 TRP A CA 1
ATOM 1486 C C . TRP A 1 187 ? 5.527 2.867 9.211 1 93.81 187 TRP A C 1
ATOM 1488 O O . TRP A 1 187 ? 5.09 2.775 10.359 1 93.81 187 TRP A O 1
ATOM 1498 N N . LYS A 1 188 ? 5.574 1.831 8.352 1 90.44 188 LYS A N 1
ATOM 1499 C CA . LYS A 1 188 ? 5 0.537 8.711 1 90.44 188 LYS A CA 1
ATOM 1500 C C . LYS A 1 188 ? 3.557 0.687 9.18 1 90.44 188 LYS A C 1
ATOM 1502 O O . LYS A 1 188 ? 3.168 0.117 10.203 1 90.44 188 LYS A O 1
ATOM 1507 N N . LEU A 1 189 ? 2.818 1.59 8.57 1 93.44 189 LEU A N 1
ATOM 1508 C CA . LEU A 1 189 ? 1.4 1.887 8.742 1 93.44 189 LEU A CA 1
ATOM 1509 C C . LEU A 1 189 ? 1.142 2.52 10.102 1 93.44 189 LEU A C 1
ATOM 1511 O O . LEU A 1 189 ? -0.007 2.602 10.547 1 93.44 189 LEU A O 1
ATOM 1515 N N . LYS A 1 190 ? 2.197 2.891 10.742 1 94.44 190 LYS A N 1
ATOM 1516 C CA . LYS A 1 190 ? 2.092 3.73 11.938 1 94.44 190 LYS A CA 1
ATOM 1517 C C . LYS A 1 190 ? 2.373 5.191 11.602 1 94.44 190 LYS A C 1
ATOM 1519 O O . LYS A 1 190 ? 3.275 5.496 10.82 1 94.44 190 LYS A O 1
ATOM 1524 N N . LEU A 1 191 ? 1.643 6.043 12.227 1 97 191 LEU A N 1
ATOM 1525 C CA . LEU A 1 191 ? 1.762 7.461 11.914 1 97 191 LEU A CA 1
ATOM 1526 C C . LEU A 1 191 ? 3.119 8.008 12.344 1 97 191 LEU A C 1
ATOM 1528 O O . LEU A 1 191 ? 3.508 7.859 13.508 1 97 191 LEU A O 1
ATOM 1532 N N . LEU A 1 192 ? 3.807 8.586 11.406 1 96.62 192 LEU A N 1
ATOM 1533 C CA . LEU A 1 192 ? 5.121 9.164 11.656 1 96.62 192 LEU A CA 1
ATOM 1534 C C . LEU A 1 192 ? 5.055 10.688 11.68 1 96.62 192 LEU A C 1
ATOM 1536 O O . LEU A 1 192 ? 5.707 11.328 12.5 1 96.62 192 LEU A O 1
ATOM 1540 N N . ALA A 1 193 ? 4.289 11.242 10.742 1 97 193 ALA A N 1
ATOM 1541 C CA . ALA A 1 193 ? 4.301 12.688 10.539 1 97 193 ALA A CA 1
ATOM 1542 C C . ALA A 1 193 ? 3.07 13.148 9.766 1 97 193 ALA A C 1
ATOM 1544 O O . ALA A 1 193 ? 2.312 12.32 9.25 1 97 193 ALA A O 1
ATOM 1545 N N . VAL A 1 194 ? 2.824 14.391 9.789 1 97.44 194 VAL A N 1
ATOM 1546 C CA . VAL A 1 194 ? 1.858 15.039 8.906 1 97.44 194 VAL A CA 1
ATOM 1547 C C . VAL A 1 194 ? 2.584 15.68 7.73 1 97.44 194 VAL A C 1
ATOM 1549 O O . VAL A 1 194 ? 3.461 16.531 7.918 1 97.44 194 VAL A O 1
ATOM 1552 N N . HIS A 1 195 ? 2.193 15.289 6.547 1 95.19 195 HIS A N 1
ATOM 1553 C CA . HIS A 1 195 ? 2.867 15.742 5.336 1 95.19 195 HIS A CA 1
ATOM 1554 C C . HIS A 1 195 ? 2.662 17.234 5.113 1 95.19 195 HIS A C 1
ATOM 1556 O O . HIS A 1 195 ? 1.553 17.75 5.289 1 95.19 195 HIS A O 1
ATOM 1562 N N . GLN A 1 196 ? 3.648 17.844 4.777 1 88.44 196 GLN A N 1
ATOM 1563 C CA . GLN A 1 196 ? 3.52 19.234 4.383 1 88.44 196 GLN A CA 1
ATOM 1564 C C . GLN A 1 196 ? 4.312 19.531 3.113 1 88.44 196 GLN A C 1
ATOM 1566 O O . GLN A 1 196 ? 4.871 18.609 2.502 1 88.44 196 GLN A O 1
ATOM 1571 N N . LYS A 1 197 ? 4.492 20.703 2.779 1 70.5 197 LYS A N 1
ATOM 1572 C CA . LYS A 1 197 ? 5.062 21.203 1.53 1 70.5 197 LYS A CA 1
ATOM 1573 C C . LYS A 1 197 ? 6.551 20.875 1.441 1 70.5 197 LYS A C 1
ATOM 1575 O O . LYS A 1 197 ? 7.227 20.75 2.465 1 70.5 197 LYS A O 1
ATOM 1580 N N . GLY A 1 198 ? 6.922 20.328 0.325 1 65.94 198 GLY A N 1
ATOM 1581 C CA . GLY A 1 198 ? 8.336 20.094 0.09 1 65.94 198 GLY A CA 1
ATOM 1582 C C . GLY A 1 198 ? 9.008 21.203 -0.689 1 65.94 198 GLY A C 1
ATOM 1583 O O . GLY A 1 198 ? 8.539 22.344 -0.691 1 65.94 198 GLY A O 1
ATOM 1584 N N . SER A 1 199 ? 10.188 20.953 -0.946 1 57.47 199 SER A N 1
ATOM 1585 C CA . SER A 1 199 ? 10.992 21.875 -1.746 1 57.47 199 SER A CA 1
ATOM 1586 C C . SER A 1 199 ? 11.312 21.281 -3.113 1 57.47 199 SER A C 1
ATOM 1588 O O . SER A 1 199 ? 11.914 20.203 -3.205 1 57.47 199 SER A O 1
ATOM 1590 N N . ASP A 1 200 ? 10.688 21.828 -4.16 1 55.66 200 ASP A N 1
ATOM 1591 C CA . ASP A 1 200 ? 11.039 21.406 -5.508 1 55.66 200 ASP A CA 1
ATOM 1592 C C . ASP A 1 200 ? 12.539 21.547 -5.758 1 55.66 200 ASP A C 1
ATOM 1594 O O . ASP A 1 200 ? 13.156 20.688 -6.391 1 55.66 200 ASP A O 1
ATOM 1598 N N . GLU A 1 201 ? 13 22.719 -5.293 1 46.5 201 GLU A N 1
ATOM 1599 C CA . GLU A 1 201 ? 14.398 23.062 -5.523 1 46.5 201 GLU A CA 1
ATOM 1600 C C . GLU A 1 201 ? 15.328 22.016 -4.93 1 46.5 201 GLU A C 1
ATOM 1602 O O . GLU A 1 201 ? 16.344 21.656 -5.539 1 46.5 201 GLU A O 1
ATOM 1607 N N . LEU A 1 202 ? 14.984 21.656 -3.832 1 54.12 202 LEU A N 1
ATOM 1608 C CA . LEU A 1 202 ? 15.875 20.734 -3.127 1 54.12 202 LEU A CA 1
ATOM 1609 C C . LEU A 1 202 ? 15.383 19.297 -3.256 1 54.12 202 LEU A C 1
ATOM 1611 O O . LEU A 1 202 ? 15.992 18.375 -2.695 1 54.12 202 LEU A O 1
ATOM 1615 N N . ASN A 1 203 ? 14.312 19.188 -4.062 1 63.06 203 ASN A N 1
ATOM 1616 C CA . ASN A 1 203 ? 13.828 17.859 -4.426 1 63.06 203 ASN A CA 1
ATOM 1617 C C . ASN A 1 203 ? 13.492 17.031 -3.188 1 63.06 203 ASN A C 1
ATOM 1619 O O . ASN A 1 203 ? 13.938 15.898 -3.057 1 63.06 203 ASN A O 1
ATOM 1623 N N . TYR A 1 204 ? 12.977 17.766 -2.184 1 73.12 204 TYR A N 1
ATOM 1624 C CA . TYR A 1 204 ? 12.5 16.984 -1.051 1 73.12 204 TYR A CA 1
ATOM 1625 C C . TYR A 1 204 ? 11.117 17.438 -0.613 1 73.12 204 TYR A C 1
ATOM 1627 O O . TYR A 1 204 ? 10.688 18.547 -0.938 1 73.12 204 TYR A O 1
ATOM 1635 N N . ASN A 1 205 ? 10.422 16.531 -0.057 1 85.38 205 ASN A N 1
ATOM 1636 C CA . ASN A 1 205 ? 9.234 16.797 0.75 1 85.38 205 ASN A CA 1
ATOM 1637 C C . ASN A 1 205 ? 9.5 16.562 2.232 1 85.38 205 ASN A C 1
ATOM 1639 O O . ASN A 1 205 ? 10.508 15.945 2.596 1 85.38 205 ASN A O 1
ATOM 1643 N N . LYS A 1 206 ? 8.695 17.141 3.055 1 90.12 206 LYS A N 1
ATOM 1644 C CA . LYS A 1 206 ? 8.898 16.938 4.484 1 90.12 206 LYS A CA 1
ATOM 1645 C C . LYS A 1 206 ? 7.57 16.781 5.215 1 90.12 206 LYS A C 1
ATOM 1647 O O . LYS A 1 206 ? 6.512 17.062 4.648 1 90.12 206 LYS A O 1
ATOM 1652 N N . GLY A 1 207 ? 7.602 16.266 6.367 1 94.06 207 GLY A N 1
ATOM 1653 C CA . GLY A 1 207 ? 6.477 16.125 7.277 1 94.06 207 GLY A CA 1
ATOM 1654 C C . GLY A 1 207 ? 6.816 16.5 8.711 1 94.06 207 GLY A C 1
ATOM 1655 O O . GLY A 1 207 ? 7.973 16.391 9.125 1 94.06 207 GLY A O 1
ATOM 1656 N N . THR A 1 208 ? 5.895 17.047 9.383 1 96.38 208 THR A N 1
ATOM 1657 C CA . THR A 1 208 ? 6.086 17.375 10.797 1 96.38 208 THR A CA 1
ATOM 1658 C C . THR A 1 208 ? 5.902 16.125 11.664 1 96.38 208 THR A C 1
ATOM 1660 O O . THR A 1 208 ? 4.867 15.453 11.586 1 96.38 208 THR A O 1
ATOM 1663 N N . LEU A 1 209 ? 6.824 15.93 12.531 1 97.12 209 LEU A N 1
ATOM 1664 C CA . LEU A 1 209 ? 6.844 14.719 13.344 1 97.12 209 LEU A CA 1
ATOM 1665 C C . LEU A 1 209 ? 5.727 14.742 14.383 1 97.12 209 LEU A C 1
ATOM 1667 O O . LEU A 1 209 ? 5.457 15.781 14.992 1 97.12 209 LEU A O 1
ATOM 1671 N N . CYS A 1 210 ? 5.16 13.594 14.609 1 97.75 210 CYS A N 1
ATOM 1672 C CA . CYS A 1 210 ? 4.047 13.461 15.547 1 97.75 210 CYS A CA 1
ATOM 1673 C C . CYS A 1 210 ? 4.473 13.844 16.953 1 97.75 210 CYS A C 1
ATOM 1675 O O . CYS A 1 210 ? 3.705 14.461 17.703 1 97.75 210 CYS A O 1
ATOM 1677 N N . SER A 1 211 ? 5.676 13.461 17.344 1 96.31 211 SER A N 1
ATOM 1678 C CA . SER A 1 211 ? 6.164 13.758 18.688 1 96.31 211 SER A CA 1
ATOM 1679 C C . SER A 1 211 ? 6.176 15.266 18.953 1 96.31 211 SER A C 1
ATOM 1681 O O . SER A 1 211 ? 5.844 15.703 20.062 1 96.31 211 SER A O 1
ATOM 1683 N N . GLU A 1 212 ? 6.551 15.992 17.953 1 96.62 212 GLU A N 1
ATOM 1684 C CA . GLU A 1 212 ? 6.625 17.438 18.094 1 96.62 212 GLU A CA 1
ATOM 1685 C C . GLU A 1 212 ? 5.234 18.062 18.219 1 96.62 212 GLU A C 1
ATOM 1687 O O . GLU A 1 212 ? 5.031 18.984 19 1 96.62 212 GLU A O 1
ATOM 1692 N N . ILE A 1 213 ? 4.32 17.547 17.453 1 97.88 213 ILE A N 1
ATOM 1693 C CA . ILE A 1 213 ? 2.947 18.047 17.516 1 97.88 213 ILE A CA 1
ATOM 1694 C C . ILE A 1 213 ? 2.34 17.719 18.875 1 97.88 213 ILE A C 1
ATOM 1696 O O . ILE A 1 213 ? 1.685 18.562 19.484 1 97.88 213 ILE A O 1
ATOM 1700 N N . ILE A 1 214 ? 2.555 16.516 19.359 1 97.19 214 ILE A N 1
ATOM 1701 C CA . ILE A 1 214 ? 2.029 16.094 20.656 1 97.19 214 ILE A CA 1
ATOM 1702 C C . ILE A 1 214 ? 2.611 16.984 21.75 1 97.19 214 ILE A C 1
ATOM 1704 O O . ILE A 1 214 ? 1.892 17.406 22.656 1 97.19 214 ILE A O 1
ATOM 1708 N N . SER A 1 215 ? 3.916 17.203 21.688 1 96.5 215 SER A N 1
ATOM 1709 C CA . SER A 1 215 ? 4.555 18.062 22.656 1 96.5 215 SER A CA 1
ATOM 1710 C C . SER A 1 215 ? 3.932 19.453 22.656 1 96.5 215 SER A C 1
ATOM 1712 O O . SER A 1 215 ? 3.666 20.031 23.719 1 96.5 215 SER A O 1
ATOM 1714 N N . HIS A 1 216 ? 3.703 19.953 21.469 1 97 216 HIS A N 1
ATOM 1715 C CA . HIS 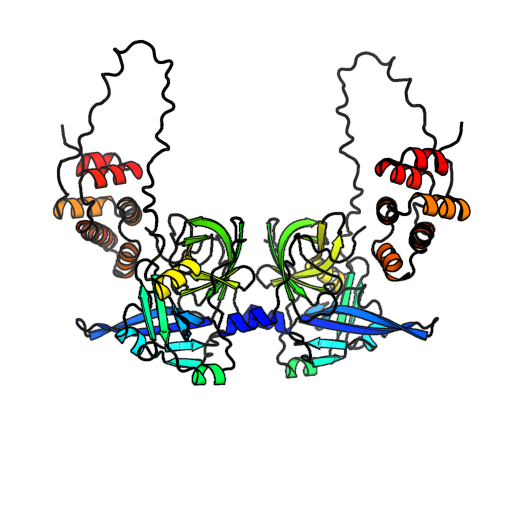A 1 216 ? 3.076 21.266 21.375 1 97 216 HIS A CA 1
ATOM 1716 C C . HIS A 1 216 ? 1.665 21.25 21.953 1 97 216 HIS A C 1
ATOM 1718 O O . HIS A 1 216 ? 1.277 22.172 22.688 1 97 216 HIS A O 1
ATOM 1724 N N . LEU A 1 217 ? 0.906 20.25 21.594 1 96.75 217 LEU A N 1
ATOM 1725 C CA . LEU A 1 217 ? -0.481 20.141 22.031 1 96.75 217 LEU A CA 1
ATOM 1726 C C . LEU A 1 217 ? -0.564 20.062 23.562 1 96.75 217 LEU A C 1
ATOM 1728 O O . LEU A 1 217 ? -1.51 20.578 24.156 1 96.75 217 LEU A O 1
ATOM 1732 N N . ASN A 1 218 ? 0.375 19.469 24.172 1 94.5 218 ASN A N 1
ATOM 1733 C CA . ASN A 1 218 ? 0.292 19.203 25.609 1 94.5 218 ASN A CA 1
ATOM 1734 C C . ASN A 1 218 ? 1.042 20.266 26.422 1 94.5 218 ASN A C 1
ATOM 1736 O O . ASN A 1 218 ? 0.608 20.641 27.5 1 94.5 218 ASN A O 1
ATOM 1740 N N . ASN A 1 219 ? 2.207 20.766 25.922 1 93.25 219 ASN A N 1
ATOM 1741 C CA . ASN A 1 219 ? 3.066 21.609 26.734 1 93.25 219 ASN A CA 1
ATOM 1742 C C . ASN A 1 219 ? 3.385 22.922 26.016 1 93.25 219 ASN A C 1
ATOM 1744 O O . ASN A 1 219 ? 4.055 23.797 26.578 1 93.25 219 ASN A O 1
ATOM 1748 N N . GLY A 1 220 ? 2.967 23.047 24.797 1 93.44 220 GLY A N 1
ATOM 1749 C CA . GLY A 1 220 ? 3.219 24.266 24.047 1 93.44 220 GLY A CA 1
ATOM 1750 C C . GLY A 1 220 ? 4.645 24.359 23.531 1 93.44 220 GLY A C 1
ATOM 1751 O O . GLY A 1 220 ? 5.055 25.406 23.031 1 93.44 220 GLY A O 1
ATOM 1752 N N . LYS A 1 221 ? 5.371 23.234 23.688 1 92.62 221 LYS A N 1
ATOM 1753 C CA . LYS A 1 221 ? 6.777 23.266 23.297 1 92.62 221 LYS A CA 1
ATOM 1754 C C . LYS A 1 221 ? 7.039 22.375 22.094 1 92.62 221 LYS A C 1
ATOM 1756 O O . LYS A 1 221 ? 6.305 21.422 21.844 1 92.62 221 LYS A O 1
ATOM 1761 N N . TYR A 1 222 ? 7.996 22.719 21.297 1 93.69 222 TYR A N 1
ATOM 1762 C CA . TYR A 1 222 ? 8.484 21.922 20.172 1 93.69 222 TYR A CA 1
ATOM 1763 C C . TYR A 1 222 ? 9.875 22.391 19.75 1 93.69 222 TYR A C 1
ATOM 1765 O O . TYR A 1 222 ? 10.32 23.469 20.125 1 93.69 222 TYR A O 1
ATOM 1773 N N . THR A 1 223 ? 10.594 21.453 19.141 1 90.88 223 THR A N 1
ATOM 1774 C CA . THR A 1 223 ? 11.914 21.797 18.625 1 90.88 223 THR A CA 1
ATOM 1775 C C . THR A 1 223 ? 11.805 22.875 17.547 1 90.88 223 THR A C 1
ATOM 1777 O O . THR A 1 223 ? 11.047 22.734 16.594 1 90.88 223 THR A O 1
ATOM 1780 N N . GLN A 1 224 ? 12.508 23.875 17.766 1 86.88 224 GLN A N 1
ATOM 1781 C CA . GLN A 1 224 ? 12.453 24.953 16.781 1 86.88 224 GLN A CA 1
ATOM 1782 C C . GLN A 1 224 ? 13.273 24.609 15.539 1 86.88 224 GLN A C 1
ATOM 1784 O O . GLN A 1 224 ? 14.383 24.078 15.648 1 86.88 224 GLN A O 1
ATOM 1789 N N . PRO A 1 225 ? 12.648 24.547 14.477 1 77.88 225 PRO A N 1
ATOM 1790 C CA . PRO A 1 225 ? 13.398 24.25 13.258 1 77.88 225 PRO A CA 1
ATOM 1791 C C . PRO A 1 225 ? 14.672 25.078 13.117 1 77.88 225 PRO A C 1
ATOM 1793 O O . PRO A 1 225 ? 14.695 26.25 13.508 1 77.88 225 PRO A O 1
ATOM 1796 N N . GLN A 1 226 ? 15.938 24.266 13.266 1 58.41 226 GLN A N 1
ATOM 1797 C CA . GLN A 1 226 ? 17.203 24.969 13.086 1 58.41 226 GLN A CA 1
ATOM 1798 C C . GLN A 1 226 ? 17.188 25.797 11.797 1 58.41 226 GLN A C 1
ATOM 1800 O O . GLN A 1 226 ? 16.719 25.328 10.766 1 58.41 226 GLN A O 1
ATOM 1805 N N . MET A 1 227 ? 17.047 26.781 12.023 1 46.56 227 MET A N 1
ATOM 1806 C CA . MET A 1 227 ? 17.219 27.625 10.844 1 46.56 227 MET A CA 1
ATOM 1807 C C . MET A 1 227 ? 18.484 27.219 10.078 1 46.56 227 MET A C 1
ATOM 1809 O O . MET A 1 227 ? 19.578 27.203 10.641 1 46.56 227 MET A O 1
ATOM 1813 N N . VAL A 1 228 ? 18.547 25.953 9.609 1 38.44 228 VAL A N 1
ATOM 1814 C CA . VAL A 1 228 ? 19.734 25.75 8.789 1 38.44 228 VAL A CA 1
ATOM 1815 C C . VAL A 1 228 ? 20.219 27.078 8.227 1 38.44 228 VAL A C 1
ATOM 1817 O O . VAL A 1 228 ? 19.516 27.703 7.422 1 38.44 228 VAL A O 1
ATOM 1820 N N . MET A 1 229 ? 20.891 27.781 9.047 1 32.22 229 MET A N 1
ATOM 1821 C CA . MET A 1 229 ? 21.812 28.703 8.375 1 32.22 229 MET A CA 1
ATOM 1822 C C . MET A 1 229 ? 22.703 27.953 7.383 1 32.22 229 MET A C 1
ATOM 1824 O O . MET A 1 229 ? 23.438 27.047 7.77 1 32.22 229 MET A O 1
ATOM 1828 N N . LEU A 1 230 ? 22.203 27.328 6.348 1 30.84 230 LEU A N 1
ATOM 1829 C CA . LEU A 1 230 ? 23.172 26.906 5.352 1 30.84 230 LEU A CA 1
ATOM 1830 C C . LEU A 1 230 ? 24.438 27.766 5.426 1 30.84 230 LEU A C 1
ATOM 1832 O O . LEU A 1 230 ? 24.406 28.938 5.043 1 30.84 230 LEU A O 1
ATOM 1836 N N . SER A 1 231 ? 25.172 27.781 6.508 1 27.77 231 SER A N 1
ATOM 1837 C CA . SER A 1 231 ? 26.562 28.234 6.426 1 27.77 231 SER A CA 1
ATOM 1838 C C . SER A 1 231 ? 27.297 27.531 5.289 1 27.77 231 SER A C 1
ATOM 1840 O O . SER A 1 231 ? 27.094 26.328 5.055 1 27.77 231 SER A O 1
ATOM 1842 N N . ASP A 1 232 ? 27.656 28.141 4.309 1 27.48 232 ASP A N 1
ATOM 1843 C CA . ASP A 1 232 ? 28.656 27.922 3.258 1 27.48 232 ASP A CA 1
ATOM 1844 C C . ASP A 1 232 ? 29.906 27.25 3.82 1 27.48 232 ASP A C 1
ATOM 1846 O O . ASP A 1 232 ? 30.828 27.922 4.273 1 27.48 232 ASP A O 1
ATOM 1850 N N . SER A 1 233 ? 29.828 26.344 4.73 1 30.22 233 SER A N 1
ATOM 1851 C CA . SER A 1 233 ? 31.094 25.766 5.199 1 30.22 233 SER A CA 1
ATOM 1852 C C . SER A 1 233 ? 31.891 25.188 4.043 1 30.22 233 SER A C 1
ATOM 1854 O O . SER A 1 233 ? 33 24.672 4.242 1 30.22 233 SER A O 1
ATOM 1856 N N . GLN A 1 234 ? 31.266 24.875 2.924 1 24.94 234 GLN A N 1
ATOM 1857 C CA . GLN A 1 234 ? 32.25 24.438 1.959 1 24.94 234 GLN A CA 1
ATOM 1858 C C . GLN A 1 234 ? 33.344 25.484 1.777 1 24.94 234 GLN A C 1
ATOM 1860 O O . GLN A 1 234 ? 34.312 25.281 1.027 1 24.94 234 GLN A O 1
ATOM 1865 N N . ASP A 1 235 ? 33.125 26.672 2.205 1 23.39 235 ASP A N 1
ATOM 1866 C CA . ASP A 1 235 ? 34.25 27.531 1.882 1 23.39 235 ASP A CA 1
ATOM 1867 C C . ASP A 1 235 ? 35.406 27.281 2.84 1 23.39 235 ASP A C 1
ATOM 1869 O O . ASP A 1 235 ? 36.25 28.156 3.039 1 23.39 235 ASP A O 1
ATOM 1873 N N . ARG A 1 236 ? 35.219 26.344 3.744 1 25.64 236 ARG A N 1
ATOM 1874 C CA . ARG A 1 236 ? 36.5 26.25 4.383 1 25.64 236 ARG A CA 1
ATOM 1875 C C . ARG A 1 236 ? 37.562 25.766 3.389 1 25.64 236 ARG A C 1
ATOM 1877 O O . ARG A 1 236 ? 37.5 24.656 2.875 1 25.64 236 ARG A O 1
ATOM 1884 N N . GLU A 1 237 ? 38.156 26.656 2.537 1 23.73 237 GLU A N 1
ATOM 1885 C CA . GLU A 1 237 ? 39.469 26.562 1.917 1 23.73 237 GLU A CA 1
ATOM 1886 C C . GLU A 1 237 ? 40.469 25.875 2.846 1 23.73 237 GLU A C 1
ATOM 1888 O O . GLU A 1 237 ? 40.469 26.109 4.059 1 23.73 237 GLU A O 1
ATOM 1893 N N . ILE A 1 238 ? 40.719 24.688 2.531 1 24.83 238 ILE A N 1
ATOM 1894 C CA . ILE A 1 238 ? 41.969 24.078 2.982 1 24.83 238 ILE A CA 1
ATOM 1895 C C . ILE A 1 238 ? 43.062 25.141 3.148 1 24.83 238 ILE A C 1
ATOM 1897 O O . ILE A 1 238 ? 43.375 25.859 2.197 1 24.83 238 ILE A O 1
ATOM 1901 N N . ASP A 1 239 ? 43.031 25.875 4.188 1 23.06 239 ASP A N 1
ATOM 1902 C CA . ASP A 1 239 ? 44.188 26.672 4.574 1 23.06 239 ASP A CA 1
ATOM 1903 C C . ASP A 1 239 ? 45.5 25.922 4.336 1 23.06 239 ASP A C 1
ATOM 1905 O O . ASP A 1 239 ? 45.656 24.797 4.82 1 23.06 239 ASP A O 1
ATOM 1909 N N . GLU A 1 240 ? 46.094 26.109 3.006 1 25.05 240 GLU A N 1
ATOM 1910 C CA . GLU A 1 240 ? 47.5 25.953 2.721 1 25.05 240 GLU A CA 1
ATOM 1911 C C . GLU A 1 240 ? 48.344 26.422 3.889 1 25.05 240 GLU A C 1
ATOM 1913 O O . GLU A 1 240 ? 48.5 27.625 4.117 1 25.05 240 GLU A O 1
ATOM 1918 N N . GLU A 1 241 ? 48.219 25.984 4.98 1 27.2 241 GLU A N 1
ATOM 1919 C CA . GLU A 1 241 ? 49.281 26.359 5.93 1 27.2 241 GLU A CA 1
ATOM 1920 C C . GLU A 1 241 ? 50.656 26.344 5.27 1 27.2 241 GLU A C 1
ATOM 1922 O O . GLU A 1 241 ? 51.625 26.781 5.863 1 27.2 241 GLU A O 1
ATOM 1927 N N . ASP A 1 242 ? 50.906 25.5 4.312 1 26.92 242 ASP A N 1
ATOM 1928 C CA . ASP A 1 242 ? 52.312 25.656 3.975 1 26.92 242 ASP A CA 1
ATOM 1929 C C . ASP A 1 242 ? 52.531 26.859 3.051 1 26.92 242 ASP A C 1
ATOM 1931 O O . ASP A 1 242 ? 52.906 26.688 1.886 1 26.92 242 ASP A O 1
ATOM 1935 N N . LEU A 1 243 ? 51.5 27.891 2.891 1 25 243 LEU A N 1
ATOM 1936 C CA . LEU A 1 243 ? 52.094 29.078 2.303 1 25 243 LEU A CA 1
ATOM 1937 C C . LEU A 1 243 ? 53.156 29.656 3.221 1 25 243 LEU A C 1
ATOM 1939 O O . LEU A 1 243 ? 53.062 29.531 4.445 1 25 243 LEU A O 1
ATOM 1943 N N . PRO A 1 244 ? 54.344 30.125 2.574 1 27.94 244 PRO A N 1
ATOM 1944 C CA . PRO A 1 244 ? 55.469 30.828 3.186 1 27.94 244 PRO A CA 1
ATOM 1945 C C . PRO A 1 244 ? 55.031 32.031 4 1 27.94 244 PRO A C 1
ATOM 1947 O O . PRO A 1 244 ? 53.875 32.438 3.955 1 27.94 244 PRO A O 1
ATOM 1950 N N . SER A 1 245 ? 55.938 33.062 4.281 1 27.16 245 SER A N 1
ATOM 1951 C CA . SER A 1 245 ? 56 34.219 5.188 1 27.16 245 SER A CA 1
ATOM 1952 C C . SER A 1 245 ? 54.812 35.125 5.004 1 27.16 245 SER A C 1
ATOM 1954 O O . SER A 1 245 ? 54.125 35.094 3.965 1 27.16 245 SER A O 1
ATOM 1956 N N . PRO A 1 246 ? 54.344 36.062 6.074 1 28.36 246 PRO A N 1
ATOM 1957 C CA . PRO A 1 246 ? 53.281 37.031 6.391 1 28.36 246 PRO A CA 1
ATOM 1958 C C . PRO A 1 246 ? 52.906 37.906 5.199 1 28.36 246 PRO A C 1
ATOM 1960 O O . PRO A 1 246 ? 51.812 38.5 5.16 1 28.36 246 PRO A O 1
ATOM 1963 N N . ALA A 1 247 ? 53.75 38.281 4.258 1 25.12 247 ALA A N 1
ATOM 1964 C CA . ALA A 1 247 ? 53.812 39.438 3.377 1 25.12 247 ALA A CA 1
ATOM 1965 C C . ALA A 1 247 ? 52.781 39.344 2.264 1 25.12 247 ALA A C 1
ATOM 1967 O O . ALA A 1 247 ? 52.188 40.344 1.863 1 25.12 247 ALA A O 1
ATOM 1968 N N . LYS A 1 248 ? 52.688 38.188 1.473 1 26.02 248 LYS A N 1
ATOM 1969 C CA . LYS A 1 248 ? 52.125 38.438 0.144 1 26.02 248 LYS A CA 1
ATOM 1970 C C . LYS A 1 248 ? 50.594 38.469 0.177 1 26.02 248 LYS A C 1
ATOM 1972 O O . LYS A 1 248 ? 49.938 38.5 -0.871 1 26.02 248 LYS A O 1
ATOM 1977 N N . ARG A 1 249 ? 49.969 38.031 1.13 1 25.83 249 ARG A N 1
ATOM 1978 C CA . ARG A 1 249 ? 48.531 37.906 1.024 1 25.83 249 ARG A CA 1
ATOM 1979 C C . ARG A 1 249 ? 47.844 39.281 0.929 1 25.83 249 ARG A C 1
ATOM 1981 O O . ARG A 1 249 ? 46.625 39.375 1.024 1 25.83 249 ARG A O 1
ATOM 1988 N N . GLN A 1 250 ? 48.375 40.375 1.017 1 24.28 250 GLN A N 1
ATOM 1989 C CA . GLN A 1 250 ? 47.688 41.656 1.021 1 24.28 250 GLN A CA 1
ATOM 1990 C C . GLN A 1 250 ? 46.906 41.844 -0.278 1 24.28 250 GLN A C 1
ATOM 1992 O O . GLN A 1 250 ? 46.062 42.75 -0.362 1 24.28 250 GLN A O 1
ATOM 1997 N N . ARG A 1 251 ? 47.312 41.406 -1.437 1 24.25 251 ARG A N 1
ATOM 1998 C CA . ARG A 1 251 ? 46.906 42.188 -2.594 1 24.25 251 ARG A CA 1
ATOM 1999 C C . ARG A 1 251 ? 45.438 41.969 -2.895 1 24.25 251 ARG A C 1
ATOM 2001 O O . ARG A 1 251 ? 44.688 42.906 -3.242 1 24.25 251 ARG A O 1
ATOM 2008 N N . MET A 1 252 ? 45 40.781 -3.365 1 25.94 252 MET A N 1
ATOM 2009 C CA . MET A 1 252 ? 43.906 40.844 -4.336 1 25.94 252 MET A CA 1
ATOM 2010 C C . MET A 1 252 ? 42.562 41.094 -3.637 1 25.94 252 MET A C 1
ATOM 2012 O O . MET A 1 252 ? 41.688 40.219 -3.682 1 25.94 252 MET A O 1
ATOM 2016 N N . GLN A 1 253 ? 42.375 41.312 -2.465 1 29.09 253 GLN A N 1
ATOM 2017 C CA . GLN A 1 253 ? 41.094 41.688 -1.906 1 29.09 253 GLN A CA 1
ATOM 2018 C C . GLN A 1 253 ? 40.469 42.844 -2.699 1 29.09 253 GLN A C 1
ATOM 2020 O O . GLN A 1 253 ? 40.594 44 -2.324 1 29.09 253 GLN A O 1
ATOM 2025 N N . GLN A 1 254 ? 40.656 43.031 -3.949 1 32 254 GLN A N 1
ATOM 2026 C CA . GLN A 1 254 ? 39.781 44.094 -4.461 1 32 254 GLN A CA 1
ATOM 2027 C C . GLN A 1 254 ? 38.344 43.844 -4.082 1 32 254 GLN A C 1
ATOM 2029 O O . GLN A 1 254 ? 37.781 42.781 -4.359 1 32 254 GLN A O 1
ATOM 2034 N N . GLY A 1 255 ? 37.844 44.469 -3.115 1 37.78 255 GLY A N 1
ATOM 2035 C CA . GLY A 1 255 ? 36.625 44.562 -2.334 1 37.78 255 GLY A CA 1
ATOM 2036 C C . GLY A 1 255 ? 35.375 44.656 -3.188 1 37.78 255 GLY A C 1
ATOM 2037 O O . GLY A 1 255 ? 35.125 45.688 -3.83 1 37.78 255 GLY A O 1
ATOM 2038 N N . ASN A 1 256 ? 35.062 43.969 -4.145 1 46.41 256 ASN A N 1
ATOM 2039 C CA . ASN A 1 256 ? 33.75 44.125 -4.812 1 46.41 256 ASN A CA 1
ATOM 2040 C C . ASN A 1 256 ? 32.656 44.562 -3.84 1 46.41 256 ASN A C 1
ATOM 2042 O O . ASN A 1 256 ? 32.25 43.781 -2.982 1 46.41 256 ASN A O 1
ATOM 2046 N N . GLN A 1 257 ? 32.688 45.906 -3.49 1 62.12 257 GLN A N 1
ATOM 2047 C CA . GLN A 1 257 ? 31.812 46.594 -2.553 1 62.12 257 GLN A CA 1
ATOM 2048 C C . GLN A 1 257 ? 30.391 46.688 -3.086 1 62.12 257 GLN A C 1
ATOM 2050 O O . GLN A 1 257 ? 30.156 47.219 -4.18 1 62.12 257 GLN A O 1
ATOM 2055 N N . TYR A 1 258 ? 29.562 45.969 -2.658 1 71.69 258 TYR A N 1
ATOM 2056 C CA . TYR A 1 258 ? 28.141 46.094 -2.961 1 71.69 258 TYR A CA 1
ATOM 2057 C C . TYR A 1 258 ? 27.625 47.469 -2.494 1 71.69 258 TYR A C 1
ATOM 2059 O O . TYR A 1 258 ? 28.172 48.062 -1.554 1 71.69 258 TYR A O 1
ATOM 2067 N N . LEU A 1 259 ? 26.812 48.125 -3.34 1 78.62 259 LEU A N 1
ATOM 2068 C CA . LEU A 1 259 ? 26.156 49.375 -2.953 1 78.62 259 LEU A CA 1
ATOM 2069 C C . LEU A 1 259 ? 25.5 49.25 -1.586 1 78.62 259 LEU A C 1
ATOM 2071 O O . LEU A 1 259 ? 24.938 48.188 -1.264 1 78.62 259 LEU A O 1
ATOM 2075 N N . PRO A 1 260 ? 25.875 50.156 -0.719 1 78.56 260 PRO A N 1
ATOM 2076 C CA . PRO A 1 260 ? 25.156 50.156 0.556 1 78.56 260 PRO A CA 1
ATOM 2077 C C . PRO A 1 260 ? 23.672 50.438 0.393 1 78.56 260 PRO A C 1
ATOM 2079 O O . PRO A 1 260 ? 23.281 51.188 -0.502 1 78.56 260 PRO A O 1
ATOM 2082 N N . GLY A 1 261 ? 22.719 49.719 1.094 1 82.06 261 GLY A N 1
ATOM 2083 C CA . GLY A 1 261 ? 21.281 49.969 1.08 1 82.06 261 GLY A CA 1
ATOM 2084 C C . GLY A 1 261 ? 20.5 48.938 0.288 1 82.06 261 GLY A C 1
ATOM 2085 O O . GLY A 1 261 ? 20.922 47.781 0.16 1 82.06 261 GLY A O 1
ATOM 2086 N N . SER A 1 262 ? 19.219 49.375 -0.185 1 84 262 SER A N 1
ATOM 2087 C CA . SER A 1 262 ? 18.297 48.5 -0.894 1 84 262 SER A CA 1
ATOM 2088 C C . SER A 1 262 ? 17.938 49.062 -2.26 1 84 262 SER A C 1
ATOM 2090 O O . SER A 1 262 ? 17.891 50.281 -2.443 1 84 262 SER A O 1
ATOM 2092 N N . PRO A 1 263 ? 17.719 48.156 -3.232 1 85.62 263 PRO A N 1
ATOM 2093 C CA . PRO A 1 263 ? 17.359 48.625 -4.574 1 85.62 263 PRO A CA 1
ATOM 2094 C C . PRO A 1 263 ? 16.031 49.344 -4.609 1 85.62 263 PRO A C 1
ATOM 2096 O O . PRO A 1 263 ? 15.133 49.062 -3.82 1 85.62 263 PRO A O 1
ATOM 2099 N N . SER A 1 264 ? 16.031 50.406 -5.457 1 82 264 SER A N 1
ATOM 2100 C CA . SER A 1 264 ? 14.789 51.125 -5.66 1 82 264 SER A CA 1
ATOM 2101 C C . SER A 1 264 ? 13.828 50.344 -6.543 1 82 264 SER A C 1
ATOM 2103 O O . SER A 1 264 ? 14.227 49.406 -7.227 1 82 264 SER A O 1
ATOM 2105 N N . GLU A 1 265 ? 12.523 50.719 -6.473 1 81.5 265 GLU A N 1
ATOM 2106 C CA . GLU A 1 265 ? 11.516 50.031 -7.289 1 81.5 265 GLU A CA 1
ATOM 2107 C C . GLU A 1 265 ? 11.828 50.156 -8.773 1 81.5 265 GLU A C 1
ATOM 2109 O O . GLU A 1 265 ? 11.547 49.25 -9.562 1 81.5 265 GLU A O 1
ATOM 2114 N N . GLU A 1 266 ? 12.453 51.219 -9.148 1 80.88 266 GLU A N 1
ATOM 2115 C CA . GLU A 1 266 ? 12.844 51.438 -10.547 1 80.88 266 GLU A CA 1
ATOM 2116 C C . GLU A 1 266 ? 13.953 50.469 -10.953 1 80.88 266 GLU A C 1
ATOM 2118 O O . GLU A 1 266 ? 13.938 49.938 -12.055 1 80.88 266 GLU A O 1
ATOM 2123 N N . GLU A 1 267 ? 14.852 50.281 -10.031 1 83.56 267 GLU A N 1
ATOM 2124 C CA . GLU A 1 267 ? 15.945 49.344 -10.297 1 83.56 267 GLU A CA 1
ATOM 2125 C C . GLU A 1 267 ? 15.438 47.906 -10.375 1 83.56 267 GLU A C 1
ATOM 2127 O O . GLU A 1 267 ? 15.891 47.125 -11.219 1 83.56 267 GLU A O 1
ATOM 2132 N N . LEU A 1 268 ? 14.438 47.656 -9.547 1 86.56 268 LEU A N 1
ATOM 2133 C CA . LEU A 1 268 ? 13.852 46.344 -9.562 1 86.56 268 LEU A CA 1
ATOM 2134 C C . LEU A 1 268 ? 13.078 46.094 -10.852 1 86.56 268 LEU A C 1
ATOM 2136 O O . LEU A 1 268 ? 13.117 45 -11.406 1 86.56 268 LEU A O 1
ATOM 2140 N N . ASP A 1 269 ? 12.453 47.031 -11.312 1 82.06 269 ASP A N 1
ATOM 2141 C CA . ASP A 1 269 ? 11.75 46.938 -12.586 1 82.06 269 ASP A CA 1
ATOM 2142 C C . ASP A 1 269 ? 12.719 46.719 -13.742 1 82.06 269 ASP A C 1
ATOM 2144 O O . ASP A 1 269 ? 12.453 45.906 -14.633 1 82.06 269 ASP A O 1
ATOM 2148 N N . SER A 1 270 ? 13.836 47.469 -13.734 1 84.25 270 SER A N 1
ATOM 2149 C CA . SER A 1 270 ? 14.859 47.312 -14.766 1 84.25 270 SER A CA 1
ATOM 2150 C C . SER A 1 270 ? 15.484 45.906 -14.719 1 84.25 270 SER A C 1
ATOM 2152 O O . SER A 1 270 ? 15.727 45.281 -15.766 1 84.25 270 SER A O 1
ATOM 2154 N N . LEU A 1 271 ? 15.695 45.438 -13.484 1 87.38 271 LEU A N 1
ATOM 2155 C CA . LEU A 1 271 ? 16.234 44.094 -13.328 1 87.38 271 LEU A CA 1
ATOM 2156 C C . LEU A 1 271 ? 15.242 43.062 -13.812 1 87.38 271 LEU A C 1
ATOM 2158 O O . LEU A 1 271 ? 15.625 42.094 -14.469 1 87.38 271 LEU A O 1
ATOM 2162 N N . ALA A 1 272 ? 14.008 43.188 -13.57 1 85.69 272 ALA A N 1
ATOM 2163 C CA . ALA A 1 272 ? 12.969 42.25 -13.977 1 85.69 272 ALA A CA 1
ATOM 2164 C C . ALA A 1 272 ? 12.945 42.094 -15.5 1 85.69 272 ALA A C 1
ATOM 2166 O O . ALA A 1 272 ? 12.68 41 -16 1 85.69 272 ALA A O 1
ATOM 2167 N N . LYS A 1 273 ? 13.289 43.094 -16.156 1 80.56 273 LYS A N 1
ATOM 2168 C CA . LYS A 1 273 ? 13.336 43.062 -17.625 1 80.56 273 LYS A CA 1
ATOM 2169 C C . LYS A 1 273 ? 14.469 42.156 -18.109 1 80.56 273 LYS A C 1
ATOM 2171 O O . LYS A 1 273 ? 14.359 41.531 -19.156 1 80.56 273 LYS A O 1
ATOM 2176 N N . GLU A 1 274 ? 15.469 42.094 -17.312 1 82.38 274 GLU A N 1
ATOM 2177 C CA . GLU A 1 274 ? 16.672 41.406 -17.781 1 82.38 274 GLU A CA 1
ATOM 2178 C C . GLU A 1 274 ? 16.703 39.969 -17.25 1 82.38 274 GLU A C 1
ATOM 2180 O O . GLU A 1 274 ? 17.438 39.125 -17.766 1 82.38 274 GLU A O 1
ATOM 2185 N N . ILE A 1 275 ? 15.922 39.719 -16.25 1 80.44 275 ILE A N 1
ATOM 2186 C CA . ILE A 1 275 ? 15.969 38.375 -15.648 1 80.44 275 ILE A CA 1
ATOM 2187 C C . ILE A 1 275 ? 14.68 37.625 -15.961 1 80.44 275 ILE A C 1
ATOM 2189 O O . ILE A 1 275 ? 14.336 36.656 -15.266 1 80.44 275 ILE A O 1
ATOM 2193 N N . VAL A 1 276 ? 14.047 37.812 -17.031 1 74.75 276 VAL A N 1
ATOM 2194 C CA . VAL A 1 276 ? 12.727 37.312 -17.406 1 74.75 276 VAL A CA 1
ATOM 2195 C C . VAL A 1 276 ? 12.727 35.781 -17.391 1 74.75 276 VAL A C 1
ATOM 2197 O O . VAL A 1 276 ? 11.812 35.156 -16.828 1 74.75 276 VAL A O 1
ATOM 2200 N N . LYS A 1 277 ? 13.711 35.312 -17.984 1 75.44 277 LYS A N 1
ATOM 2201 C CA . LYS A 1 277 ? 13.711 33.844 -18.141 1 75.44 277 LYS A CA 1
ATOM 2202 C C . LYS A 1 277 ? 14.094 33.156 -16.844 1 75.44 277 LYS A C 1
ATOM 2204 O O . LYS A 1 277 ? 13.727 32 -16.609 1 75.44 277 LYS A O 1
ATOM 2209 N N . ASP A 1 278 ? 14.641 34 -15.953 1 79.25 278 ASP A N 1
ATOM 2210 C CA . ASP A 1 278 ? 15.211 33.375 -14.758 1 79.25 278 ASP A CA 1
ATOM 2211 C C . ASP A 1 278 ? 14.594 33.938 -13.484 1 79.25 278 ASP A C 1
ATOM 2213 O O . ASP A 1 278 ? 15.18 33.844 -12.406 1 79.25 278 ASP A O 1
ATOM 2217 N N . TRP A 1 279 ? 13.445 34.5 -13.609 1 82.81 279 TRP A N 1
ATOM 2218 C CA . TRP A 1 279 ? 12.922 35.219 -12.461 1 82.81 279 TRP A CA 1
ATOM 2219 C C . TRP A 1 279 ? 12.578 34.281 -11.312 1 82.81 279 TRP A C 1
ATOM 2221 O O . TRP A 1 279 ? 12.758 34.625 -10.148 1 82.81 279 TRP A O 1
ATOM 2231 N N . LYS A 1 280 ? 12.25 33.219 -11.656 1 77.56 280 LYS A N 1
ATOM 2232 C CA . LYS A 1 280 ? 11.922 32.25 -10.625 1 77.56 280 LYS A CA 1
ATOM 2233 C C . LYS A 1 280 ? 13.18 31.781 -9.891 1 77.56 280 LYS A C 1
ATOM 2235 O O . LYS A 1 280 ? 13.164 31.641 -8.664 1 77.56 280 LYS A O 1
ATOM 2240 N N . HIS A 1 281 ? 14.141 31.625 -10.695 1 81.25 281 HIS A N 1
ATOM 2241 C CA . HIS A 1 281 ? 15.43 31.219 -10.148 1 81.25 281 HIS A CA 1
ATOM 2242 C C . HIS A 1 281 ? 16 32.281 -9.227 1 81.25 281 HIS A C 1
ATOM 2244 O O . HIS A 1 281 ? 16.516 31.984 -8.148 1 81.25 281 HIS A O 1
ATOM 2250 N N . LEU A 1 282 ? 15.852 33.5 -9.617 1 84.38 282 LEU A N 1
ATOM 2251 C CA . LEU A 1 282 ? 16.312 34.594 -8.781 1 84.38 282 LEU A CA 1
ATOM 2252 C C . LEU A 1 282 ? 15.477 34.719 -7.508 1 84.38 282 LEU A C 1
ATOM 2254 O O . LEU A 1 282 ? 16.031 34.906 -6.418 1 84.38 282 LEU A O 1
ATOM 2258 N N . GLY A 1 283 ? 14.266 34.531 -7.684 1 83.19 283 GLY A N 1
ATOM 2259 C CA . GLY A 1 283 ? 13.398 34.594 -6.516 1 83.19 283 GLY A CA 1
ATOM 2260 C C . GLY A 1 283 ? 13.758 33.531 -5.469 1 83.19 283 GLY A C 1
ATOM 2261 O O . GLY A 1 283 ? 13.781 33.844 -4.273 1 83.19 283 GLY A O 1
ATOM 2262 N N . ARG A 1 284 ? 14.195 32.531 -5.992 1 78.38 284 ARG A N 1
ATOM 2263 C CA . ARG A 1 284 ? 14.602 31.453 -5.102 1 78.38 284 ARG A CA 1
ATOM 2264 C C . ARG A 1 284 ? 15.922 31.766 -4.414 1 78.38 284 ARG A C 1
ATOM 2266 O O . ARG A 1 284 ? 16.094 31.5 -3.223 1 78.38 284 ARG A O 1
ATOM 2273 N N . LYS A 1 285 ? 16.781 32.312 -5.066 1 77.69 285 LYS A N 1
ATOM 2274 C CA . LYS A 1 285 ? 18.078 32.719 -4.535 1 77.69 285 LYS A CA 1
ATOM 2275 C C . LYS A 1 285 ? 17.938 33.844 -3.516 1 77.69 285 LYS A C 1
ATOM 2277 O O . LYS A 1 285 ? 18.719 33.938 -2.564 1 77.69 285 LYS A O 1
ATOM 2282 N N . LEU A 1 286 ? 16.812 34.594 -3.646 1 82.31 286 LEU A N 1
ATOM 2283 C CA . LEU A 1 286 ? 16.562 35.719 -2.77 1 82.31 286 LEU A CA 1
ATOM 2284 C C . LEU A 1 286 ? 15.688 35.312 -1.586 1 82.31 286 LEU A C 1
ATOM 2286 O O . LEU A 1 286 ? 15.305 36.156 -0.77 1 82.31 286 LEU A O 1
ATOM 2290 N N . LYS A 1 287 ? 15.484 34.156 -1.548 1 73.62 287 LYS A N 1
ATOM 2291 C CA . LYS A 1 287 ? 14.734 33.531 -0.453 1 73.62 287 LYS A CA 1
ATOM 2292 C C . LYS A 1 287 ? 13.297 34.062 -0.415 1 73.62 287 LYS A C 1
ATOM 2294 O O . LYS A 1 287 ? 12.734 34.25 0.663 1 73.62 287 LYS A O 1
ATOM 2299 N N . VAL A 1 288 ? 12.711 34.312 -1.479 1 76.88 288 VAL A N 1
ATOM 2300 C CA . VAL A 1 288 ? 11.289 34.594 -1.603 1 76.88 288 VAL A CA 1
ATOM 2301 C C . VAL A 1 288 ? 10.484 33.312 -1.446 1 76.88 288 VAL A C 1
ATOM 2303 O O . VAL A 1 288 ? 10.805 32.281 -2.062 1 76.88 288 VAL A O 1
ATOM 2306 N N . PRO A 1 289 ? 9.539 33.438 -0.608 1 70.5 289 PRO A N 1
ATOM 2307 C CA . PRO A 1 289 ? 8.75 32.219 -0.381 1 70.5 289 PRO A CA 1
ATOM 2308 C C . PRO A 1 289 ? 8.172 31.625 -1.67 1 70.5 289 PRO A C 1
ATOM 2310 O O . PRO A 1 289 ? 7.707 32.375 -2.533 1 70.5 289 PRO A O 1
ATOM 2313 N N . ASN A 1 290 ? 8.289 30.328 -1.82 1 67.75 290 ASN A N 1
ATOM 2314 C CA . ASN A 1 290 ? 7.836 29.672 -3.037 1 67.75 290 ASN A CA 1
ATOM 2315 C C . ASN A 1 290 ? 6.348 29.891 -3.279 1 67.75 290 ASN A C 1
ATOM 2317 O O . ASN A 1 290 ? 5.91 30 -4.426 1 67.75 290 ASN A O 1
ATOM 2321 N N . CYS A 1 291 ? 5.598 29.953 -2.301 1 64.31 291 CYS A N 1
ATOM 2322 C CA . CYS A 1 291 ? 4.188 30.297 -2.459 1 64.31 291 CYS A CA 1
ATOM 2323 C C . CYS A 1 291 ? 4.016 31.625 -3.186 1 64.31 291 CYS A C 1
ATOM 2325 O O . CYS A 1 291 ? 3.119 31.766 -4.016 1 64.31 291 CYS A O 1
ATOM 2327 N N . THR A 1 292 ? 4.797 32.469 -2.789 1 68.94 292 THR A N 1
ATOM 2328 C CA . THR A 1 292 ? 4.734 33.781 -3.436 1 68.94 292 THR A CA 1
ATOM 2329 C C . THR A 1 292 ? 5.148 33.688 -4.902 1 68.94 292 THR A C 1
ATOM 2331 O O . THR A 1 292 ? 4.508 34.281 -5.773 1 68.94 292 THR A O 1
ATOM 2334 N N . ILE A 1 293 ? 6.027 32.844 -5.16 1 76.31 293 ILE A N 1
ATOM 2335 C CA . ILE A 1 293 ? 6.527 32.688 -6.523 1 76.31 293 ILE A CA 1
ATOM 2336 C C . ILE A 1 293 ? 5.477 32 -7.379 1 76.31 293 ILE A C 1
ATOM 2338 O O . ILE A 1 293 ? 5.203 32.406 -8.508 1 76.31 293 ILE A O 1
ATOM 2342 N N . GLU A 1 294 ? 4.91 31.078 -6.93 1 71.5 294 GLU A N 1
ATOM 2343 C CA . GLU A 1 294 ? 3.885 30.359 -7.68 1 71.5 294 GLU A CA 1
ATOM 2344 C C . GLU A 1 294 ? 2.629 31.203 -7.855 1 71.5 294 GLU A C 1
ATOM 2346 O O . GLU A 1 294 ? 1.966 31.141 -8.891 1 71.5 294 GLU A O 1
ATOM 2351 N N . GLU A 1 295 ? 2.262 31.844 -6.82 1 65.5 295 GLU A N 1
ATOM 2352 C CA . GLU A 1 295 ? 1.157 32.781 -6.938 1 65.5 295 GLU A CA 1
ATOM 2353 C C . GLU A 1 295 ? 1.396 33.781 -8.07 1 65.5 295 GLU A C 1
ATOM 2355 O O . GLU A 1 295 ? 0.493 34.062 -8.867 1 65.5 295 GLU A O 1
ATOM 2360 N N . ILE A 1 296 ? 2.514 34.188 -8.078 1 71.31 296 ILE A N 1
ATOM 2361 C CA . ILE A 1 296 ? 2.873 35.156 -9.117 1 71.31 296 ILE A CA 1
ATOM 2362 C C . ILE A 1 296 ? 2.854 34.469 -10.477 1 71.31 296 ILE A C 1
ATOM 2364 O O . ILE A 1 296 ? 2.418 35.062 -11.469 1 71.31 296 ILE A O 1
ATOM 2368 N N . SER A 1 297 ? 3.152 33.25 -10.391 1 71.31 297 SER A N 1
ATOM 2369 C CA . SER A 1 297 ? 3.215 32.5 -11.641 1 71.31 297 SER A CA 1
ATOM 2370 C C . SER A 1 297 ? 1.819 32.25 -12.203 1 71.31 297 SER A C 1
ATOM 2372 O O . SER A 1 297 ? 1.631 32.219 -13.422 1 71.31 297 SER A O 1
ATOM 2374 N N . ARG A 1 298 ? 0.891 31.875 -11.438 1 61.44 298 ARG A N 1
ATOM 2375 C CA . ARG A 1 298 ? -0.47 31.547 -11.844 1 61.44 298 ARG A CA 1
ATOM 2376 C C . ARG A 1 298 ? -1.227 32.781 -12.305 1 61.44 298 ARG A C 1
ATOM 2378 O O . ARG A 1 298 ? -2.111 32.688 -13.156 1 61.44 298 ARG A O 1
ATOM 2385 N N . ASP A 1 299 ? -1.078 33.656 -11.664 1 49.06 299 ASP A N 1
ATOM 2386 C CA . ASP A 1 299 ? -1.933 34.844 -11.859 1 49.06 299 ASP A CA 1
ATOM 2387 C C . ASP A 1 299 ? -1.848 35.344 -13.305 1 49.06 299 ASP A C 1
ATOM 2389 O O . ASP A 1 299 ? -2.832 35.844 -13.844 1 49.06 299 ASP A O 1
ATOM 2393 N N . HIS A 1 300 ? -0.802 35.562 -13.867 1 46.38 300 HIS A N 1
ATOM 2394 C CA . HIS A 1 300 ? -0.911 36.406 -15.062 1 46.38 300 HIS A CA 1
ATOM 2395 C C . HIS A 1 300 ? -0.952 35.562 -16.328 1 46.38 300 HIS A C 1
ATOM 2397 O O . HIS A 1 300 ? 0.053 34.938 -16.703 1 46.38 300 HIS A O 1
ATOM 2403 N N . VAL A 1 301 ? -1.984 35.125 -16.719 1 41.78 301 VAL A N 1
ATOM 2404 C CA . VAL A 1 301 ? -2.271 34.406 -17.938 1 41.78 301 VAL A CA 1
ATOM 2405 C C . VAL A 1 301 ? -1.658 35.125 -19.141 1 41.78 301 VAL A C 1
ATOM 2407 O O . VAL A 1 301 ? -1.486 34.531 -20.203 1 41.78 301 VAL A O 1
ATOM 2410 N N . HIS A 1 302 ? -1.716 36.469 -19.438 1 39 302 HIS A N 1
ATOM 2411 C CA . HIS A 1 302 ? -1.376 37.031 -20.719 1 39 302 HIS A CA 1
ATOM 2412 C C . HIS A 1 302 ? 0.134 37.062 -20.938 1 39 302 HIS A C 1
ATOM 2414 O O . HIS A 1 302 ? 0.899 37.094 -19.969 1 39 302 HIS A O 1
ATOM 2420 N N . TYR A 1 303 ? 0.696 36.844 -22.172 1 40.38 303 TYR A N 1
ATOM 2421 C CA . TYR A 1 303 ? 2.016 36.781 -22.781 1 40.38 303 TYR A CA 1
ATOM 2422 C C . TYR A 1 303 ? 2.994 37.719 -22.109 1 40.38 303 TYR A C 1
ATOM 2424 O O . TYR A 1 303 ? 4.176 37.406 -21.953 1 40.38 303 TYR A O 1
ATOM 2432 N N . GLN A 1 304 ? 2.75 39.062 -22.109 1 47 304 GLN A N 1
ATOM 2433 C CA . GLN A 1 304 ? 3.639 40.156 -21.75 1 47 304 GLN A CA 1
ATOM 2434 C C . GLN A 1 304 ? 4.141 40 -20.312 1 47 304 GLN A C 1
ATOM 2436 O O . GLN A 1 304 ? 4.961 40.781 -19.859 1 47 304 GLN A O 1
ATOM 2441 N N . GLY A 1 305 ? 3.805 38.906 -19.703 1 58.16 305 GLY A N 1
ATOM 2442 C CA . GLY A 1 305 ? 3.672 38.906 -18.25 1 58.16 305 GLY A CA 1
ATOM 2443 C C . GLY A 1 305 ? 4.898 38.375 -17.547 1 58.16 305 GLY A C 1
ATOM 2444 O O . GLY A 1 305 ? 4.867 38.125 -16.328 1 58.16 305 GLY A O 1
ATOM 2445 N N . MET A 1 306 ? 5.852 37.906 -18.25 1 67.81 306 MET A N 1
ATOM 2446 C CA . MET A 1 306 ? 6.973 37.375 -17.5 1 67.81 306 MET A CA 1
ATOM 2447 C C . MET A 1 306 ? 7.734 38.469 -16.766 1 67.81 306 MET A C 1
ATOM 2449 O O . MET A 1 306 ? 8.18 38.281 -15.633 1 67.81 306 MET A O 1
ATOM 2453 N N . ARG A 1 307 ? 7.855 39.594 -17.469 1 73.69 307 ARG A N 1
ATOM 2454 C CA . ARG A 1 307 ? 8.484 40.75 -16.828 1 73.69 307 ARG A CA 1
ATOM 2455 C C . ARG A 1 307 ? 7.73 41.156 -15.57 1 73.69 307 ARG A C 1
ATOM 2457 O O . ARG A 1 307 ? 8.344 41.438 -14.547 1 73.69 307 ARG A O 1
ATOM 2464 N N . GLU A 1 308 ? 6.527 41.156 -15.844 1 75.44 308 GLU A N 1
ATOM 2465 C CA . GLU A 1 308 ? 5.691 41.562 -14.711 1 75.44 308 GLU A CA 1
ATOM 2466 C C . GLU A 1 308 ? 5.812 40.531 -13.57 1 75.44 308 GLU A C 1
ATOM 2468 O O . GLU A 1 308 ? 5.844 40.906 -12.398 1 75.44 308 GLU A O 1
ATOM 2473 N N . LYS A 1 309 ? 5.992 39.406 -13.906 1 77.56 309 LYS A N 1
ATOM 2474 C CA . LYS A 1 309 ? 6.137 38.344 -12.891 1 77.56 309 LYS A CA 1
ATOM 2475 C C . LYS A 1 309 ? 7.461 38.5 -12.148 1 77.56 309 LYS A C 1
ATOM 2477 O O . LYS A 1 309 ? 7.504 38.406 -10.922 1 77.56 309 LYS A O 1
ATOM 2482 N N . GLY A 1 310 ? 8.383 38.75 -12.969 1 81.44 310 GLY A N 1
ATOM 2483 C CA . GLY A 1 310 ? 9.672 39 -12.352 1 81.44 310 GLY A CA 1
ATOM 2484 C C . GLY A 1 310 ? 9.664 40.219 -11.445 1 81.44 310 GLY A C 1
ATOM 2485 O O . GLY A 1 310 ? 10.242 40.188 -10.352 1 81.44 310 GLY A O 1
ATOM 2486 N N . PHE A 1 311 ? 8.945 41.281 -11.922 1 82.19 311 PHE A N 1
ATOM 2487 C CA . PHE A 1 311 ? 8.844 42.469 -11.125 1 82.19 311 PHE A CA 1
ATOM 2488 C C . PHE A 1 311 ? 8.07 42.219 -9.836 1 82.19 311 PHE A C 1
ATOM 2490 O O . PHE A 1 311 ? 8.492 42.625 -8.758 1 82.19 311 PHE A O 1
ATOM 2497 N N . GLN A 1 312 ? 7.008 41.562 -9.945 1 78 312 GLN A N 1
ATOM 2498 C CA . GLN A 1 312 ? 6.199 41.219 -8.773 1 78 312 GLN A CA 1
ATOM 2499 C C . GLN A 1 312 ? 6.984 40.406 -7.773 1 78 312 GLN A C 1
ATOM 2501 O O . GLN A 1 312 ? 6.871 40.594 -6.562 1 78 312 GLN A O 1
ATOM 2506 N N . MET A 1 313 ? 7.738 39.594 -8.273 1 83.06 313 MET A N 1
ATOM 2507 C CA . MET A 1 313 ? 8.586 38.75 -7.43 1 83.06 313 MET A CA 1
ATOM 2508 C C . MET A 1 313 ? 9.609 39.594 -6.68 1 83.06 313 MET A C 1
ATOM 2510 O O . MET A 1 313 ? 9.781 39.438 -5.469 1 83.06 313 MET A O 1
ATOM 2514 N N . LEU A 1 314 ? 10.109 40.5 -7.305 1 85.88 314 LEU A N 1
ATOM 2515 C CA . LEU A 1 314 ? 11.117 41.344 -6.711 1 85.88 314 LEU A CA 1
ATOM 2516 C C . LEU A 1 314 ? 10.5 42.312 -5.707 1 85.88 314 LEU A C 1
ATOM 2518 O O . LEU A 1 314 ? 11.086 42.594 -4.656 1 85.88 314 LEU A O 1
ATOM 2522 N N . VAL A 1 315 ? 9.312 42.75 -6.02 1 80.12 315 VAL A N 1
ATOM 2523 C CA . VAL A 1 315 ? 8.609 43.625 -5.109 1 80.12 315 VAL A CA 1
ATOM 2524 C C . VAL A 1 315 ? 8.219 42.875 -3.84 1 80.12 315 VAL A C 1
ATOM 2526 O O . VAL A 1 315 ? 8.297 43.438 -2.736 1 80.12 315 VAL A O 1
ATOM 2529 N N . SER A 1 316 ? 7.934 41.75 -3.986 1 79.44 316 SER A N 1
ATOM 2530 C CA . SER A 1 316 ? 7.578 40.938 -2.824 1 79.44 316 SER A CA 1
ATOM 2531 C C . SER A 1 316 ? 8.781 40.688 -1.917 1 79.44 316 SER A C 1
ATOM 2533 O O . SER A 1 316 ? 8.633 40.562 -0.702 1 79.44 316 SER A O 1
ATOM 2535 N N . TRP A 1 317 ? 9.828 40.688 -2.477 1 85.19 317 TRP A N 1
ATOM 2536 C CA . TRP A 1 317 ? 11.094 40.531 -1.768 1 85.19 317 TRP A CA 1
ATOM 2537 C C . TRP A 1 317 ? 11.445 41.781 -0.981 1 85.19 317 TRP A C 1
ATOM 2539 O O . TRP A 1 317 ? 12.172 41.719 0.015 1 85.19 317 TRP A O 1
ATOM 2549 N N . LYS A 1 318 ? 10.844 42.781 -1.252 1 80.38 318 LYS A N 1
ATOM 2550 C CA . LYS A 1 318 ? 11.109 44.062 -0.593 1 80.38 318 LYS A CA 1
ATOM 2551 C C . LYS A 1 318 ? 10.789 44 0.896 1 80.38 318 LYS A C 1
ATOM 2553 O O . LYS A 1 318 ? 11.445 44.656 1.711 1 80.38 318 LYS A O 1
ATOM 2558 N N . ASP A 1 319 ? 9.938 43.156 1.176 1 73.38 319 ASP A N 1
ATOM 2559 C CA . ASP A 1 319 ? 9.469 43.062 2.555 1 73.38 319 ASP A CA 1
ATOM 2560 C C . ASP A 1 319 ? 10.336 42.094 3.373 1 73.38 319 ASP A C 1
ATOM 2562 O O . ASP A 1 319 ? 10.109 41.906 4.57 1 73.38 319 ASP A O 1
ATOM 2566 N N . SER A 1 320 ? 11.289 41.625 2.771 1 75.19 320 SER A N 1
ATOM 2567 C CA . SER A 1 320 ? 12.195 40.688 3.432 1 75.19 320 SER A CA 1
ATOM 2568 C C . SER A 1 320 ? 13.297 41.438 4.184 1 75.19 320 SER A C 1
ATOM 2570 O O . SER A 1 320 ? 13.711 42.5 3.775 1 75.19 320 SER A O 1
ATOM 2572 N N . GLU A 1 321 ? 13.773 40.875 5.238 1 73.12 321 GLU A N 1
ATOM 2573 C CA . GLU A 1 321 ? 14.844 41.469 6.027 1 73.12 321 GLU A CA 1
ATOM 2574 C C . GLU A 1 321 ? 16.156 41.469 5.254 1 73.12 321 GLU A C 1
ATOM 2576 O O . GLU A 1 321 ? 17.062 42.25 5.566 1 73.12 321 GLU A O 1
ATOM 2581 N N . LEU A 1 322 ? 16.172 40.781 4.207 1 78 322 LEU A N 1
ATOM 2582 C CA . LEU A 1 322 ? 17.406 40.656 3.445 1 78 322 LEU A CA 1
ATOM 2583 C C . LEU A 1 322 ? 17.391 41.562 2.221 1 78 322 LEU A C 1
ATOM 2585 O O . LEU A 1 322 ? 18.219 41.438 1.327 1 78 322 LEU A O 1
ATOM 2589 N N . PHE A 1 323 ? 16.484 42.406 2.215 1 85.75 323 PHE A N 1
ATOM 2590 C CA . PHE A 1 323 ? 16.359 43.281 1.064 1 85.75 323 PHE A CA 1
ATOM 2591 C C . PHE A 1 323 ? 17.516 44.281 1.018 1 85.75 323 PHE A C 1
ATOM 2593 O O . PHE A 1 323 ? 17.484 45.312 1.707 1 85.75 323 PHE A O 1
ATOM 2600 N N . SER A 1 324 ? 18.594 43.875 0.292 1 86.88 324 SER A N 1
ATOM 2601 C CA . SER A 1 324 ? 19.797 44.688 0.169 1 86.88 324 SER A CA 1
ATOM 2602 C C . SER A 1 324 ? 20.516 44.438 -1.152 1 86.88 324 SER A C 1
ATOM 2604 O O . SER A 1 324 ? 20.312 43.375 -1.772 1 86.88 324 SER A O 1
ATOM 2606 N N . TYR A 1 325 ? 21.266 45.375 -1.555 1 86.06 325 TYR A N 1
ATOM 2607 C CA . TYR A 1 325 ? 22.094 45.188 -2.744 1 86.06 325 TYR A CA 1
ATOM 2608 C C . TYR A 1 325 ? 23.047 44.031 -2.574 1 86.06 325 TYR A C 1
ATOM 2610 O O . TYR A 1 325 ? 23.312 43.281 -3.527 1 86.06 325 TYR A O 1
ATOM 2618 N N . GLU A 1 326 ? 23.438 43.938 -1.386 1 80.75 326 GLU A N 1
ATOM 2619 C CA . GLU A 1 326 ? 24.391 42.844 -1.114 1 80.75 326 GLU A CA 1
ATOM 2620 C C . GLU A 1 326 ? 23.734 41.5 -1.339 1 80.75 326 GLU A C 1
ATOM 2622 O O . GLU A 1 326 ? 24.312 40.625 -2.027 1 80.75 326 GLU A O 1
ATOM 2627 N N . THR A 1 327 ? 22.609 41.406 -0.843 1 85.56 327 THR A N 1
ATOM 2628 C CA . THR A 1 327 ? 21.906 40.125 -0.987 1 85.56 327 THR A CA 1
ATOM 2629 C C . THR A 1 327 ? 21.562 39.875 -2.451 1 85.56 327 THR A C 1
ATOM 2631 O O . THR A 1 327 ? 21.688 38.75 -2.926 1 85.56 327 THR A O 1
ATOM 2634 N N . LEU A 1 328 ? 21.141 40.844 -3.078 1 89.56 328 LEU A N 1
ATOM 2635 C CA . LEU A 1 328 ? 20.812 40.719 -4.496 1 89.56 328 LEU A CA 1
ATOM 2636 C C . LEU A 1 328 ? 22.047 40.375 -5.312 1 89.56 328 LEU A C 1
ATOM 2638 O O . LEU A 1 328 ? 22 39.5 -6.184 1 89.56 328 LEU A O 1
ATOM 2642 N N . GLY A 1 329 ? 23.094 41.031 -5.066 1 85.88 329 GLY A N 1
ATOM 2643 C CA . GLY A 1 329 ? 24.344 40.781 -5.773 1 85.88 329 GLY A CA 1
ATOM 2644 C C . GLY A 1 329 ? 24.859 39.375 -5.594 1 85.88 329 GLY A C 1
ATOM 2645 O O . GLY A 1 329 ? 25.281 38.75 -6.559 1 85.88 329 GLY A O 1
ATOM 2646 N N . ILE A 1 330 ? 24.766 38.938 -4.449 1 80.69 330 ILE A N 1
ATOM 2647 C CA . ILE A 1 330 ? 25.203 37.594 -4.145 1 80.69 330 ILE A CA 1
ATOM 2648 C C . ILE A 1 330 ? 24.312 36.594 -4.898 1 80.69 330 ILE A C 1
ATOM 2650 O O . ILE A 1 330 ? 24.828 35.625 -5.469 1 80.69 330 ILE A O 1
ATOM 2654 N N . ALA A 1 331 ? 23.031 36.812 -4.926 1 85.44 331 ALA A N 1
ATOM 2655 C CA . ALA A 1 331 ? 22.094 35.938 -5.621 1 85.44 331 ALA A CA 1
ATOM 2656 C C . ALA A 1 331 ? 22.375 35.906 -7.121 1 85.44 331 ALA A C 1
ATOM 2658 O O . ALA A 1 331 ? 22.391 34.844 -7.738 1 85.44 331 ALA A O 1
ATOM 2659 N N . LEU A 1 332 ? 22.656 37 -7.656 1 86.19 332 LEU A N 1
ATOM 2660 C CA . LEU A 1 332 ? 22.922 37.094 -9.086 1 86.19 332 LEU A CA 1
ATOM 2661 C C . LEU A 1 332 ? 24.25 36.438 -9.453 1 86.19 332 LEU A C 1
ATOM 2663 O O . LEU A 1 332 ? 24.328 35.75 -10.469 1 86.19 332 LEU A O 1
ATOM 2667 N N . LYS A 1 333 ? 25.141 36.531 -8.609 1 80.38 333 LYS A N 1
ATOM 2668 C CA . LYS A 1 333 ? 26.422 35.875 -8.852 1 80.38 333 LYS A CA 1
ATOM 2669 C C . LYS A 1 333 ? 26.312 34.375 -8.758 1 80.38 333 LYS A C 1
ATOM 2671 O O . LYS A 1 333 ? 26.906 33.656 -9.555 1 80.38 333 LYS A O 1
ATOM 2676 N N . ALA A 1 334 ? 25.516 34 -7.891 1 80.25 334 ALA A N 1
ATOM 2677 C CA . ALA A 1 334 ? 25.297 32.594 -7.695 1 80.25 334 ALA A CA 1
ATOM 2678 C C . ALA A 1 334 ? 24.609 31.969 -8.906 1 80.25 334 ALA A C 1
ATOM 2680 O O . ALA A 1 334 ? 24.766 30.766 -9.18 1 80.25 334 ALA A O 1
ATOM 2681 N N . MET A 1 335 ? 23.906 32.781 -9.617 1 81.5 335 MET A N 1
ATOM 2682 C CA . MET A 1 335 ? 23.234 32.344 -10.836 1 81.5 335 MET A CA 1
ATOM 2683 C C . MET A 1 335 ? 24.125 32.531 -12.055 1 81.5 335 MET A C 1
ATOM 2685 O O . MET A 1 335 ? 23.656 32.406 -13.188 1 81.5 335 MET A O 1
ATOM 2689 N N . ASP A 1 336 ? 25.344 32.875 -11.883 1 80.06 336 ASP A N 1
ATOM 2690 C CA . ASP A 1 336 ? 26.328 33.125 -12.93 1 80.06 336 ASP A CA 1
ATOM 2691 C C . ASP A 1 336 ? 25.938 34.344 -13.758 1 80.06 336 ASP A C 1
ATOM 2693 O O . ASP A 1 336 ? 26.25 34.438 -14.945 1 80.06 336 ASP A O 1
ATOM 2697 N N . LYS A 1 337 ? 25.188 35.156 -13.164 1 84.12 337 LYS A N 1
ATOM 2698 C CA . LYS A 1 337 ? 24.844 36.438 -13.82 1 84.12 337 LYS A CA 1
ATOM 2699 C C . LYS A 1 337 ? 25.703 37.562 -13.281 1 84.12 337 LYS A C 1
ATOM 2701 O O . LYS A 1 337 ? 25.188 38.531 -12.688 1 84.12 337 LYS A O 1
ATOM 2706 N N . HIS A 1 338 ? 26.938 37.5 -13.586 1 83.25 338 HIS A N 1
ATOM 2707 C CA . HIS A 1 338 ? 27.953 38.438 -13.047 1 83.25 338 HIS A CA 1
ATOM 2708 C C . HIS A 1 338 ? 27.75 39.844 -13.602 1 83.25 338 HIS A C 1
ATOM 2710 O O . HIS A 1 338 ? 27.953 40.812 -12.883 1 83.25 338 HIS A O 1
ATOM 2716 N N . GLN A 1 339 ? 27.359 39.906 -14.836 1 84.25 339 GLN A N 1
ATOM 2717 C CA . GLN A 1 339 ? 27.156 41.219 -15.461 1 84.25 339 GLN A CA 1
ATOM 2718 C C . GLN A 1 339 ? 26 41.969 -14.82 1 84.25 339 GLN A C 1
ATOM 2720 O O . GLN A 1 339 ? 26.094 43.188 -14.578 1 84.25 339 GLN A O 1
ATOM 2725 N N . LEU A 1 340 ? 25 41.219 -14.445 1 85.88 340 LEU A N 1
ATOM 2726 C CA . LEU A 1 340 ? 23.844 41.844 -13.805 1 85.88 340 LEU A CA 1
ATOM 2727 C C . LEU A 1 340 ? 24.172 42.281 -12.383 1 85.88 340 LEU A C 1
ATOM 2729 O O . LEU A 1 340 ? 23.75 43.344 -11.922 1 85.88 340 LEU A O 1
ATOM 2733 N N . ALA A 1 341 ? 25 41.562 -11.727 1 87.06 341 ALA A N 1
ATOM 2734 C CA . ALA A 1 341 ? 25.422 41.906 -10.375 1 87.06 341 ALA A CA 1
ATOM 2735 C C . ALA A 1 341 ? 26.25 43.188 -10.375 1 87.06 341 ALA A C 1
ATOM 2737 O O . ALA A 1 341 ? 26.078 44.031 -9.508 1 87.06 341 ALA A O 1
ATOM 2738 N N . ARG A 1 342 ? 27.062 43.25 -11.359 1 84.5 342 ARG A N 1
ATOM 2739 C CA . ARG A 1 342 ? 27.891 44.438 -11.492 1 84.5 342 ARG A CA 1
ATOM 2740 C C . ARG A 1 342 ? 27.047 45.656 -11.844 1 84.5 342 ARG A C 1
ATOM 2742 O O . ARG A 1 342 ? 27.266 46.75 -11.32 1 84.5 342 ARG A O 1
ATOM 2749 N N . LYS A 1 343 ? 26.078 45.469 -12.641 1 85.75 343 LYS A N 1
ATOM 2750 C CA . LYS A 1 343 ? 25.234 46.531 -13.156 1 85.75 343 LYS A CA 1
ATOM 2751 C C . LYS A 1 343 ? 24.297 47.062 -12.07 1 85.75 343 LYS A C 1
ATOM 2753 O O . LYS A 1 343 ? 24.094 48.281 -11.953 1 85.75 343 LYS A O 1
ATOM 2758 N N . TYR A 1 344 ? 23.797 46.125 -11.234 1 85.56 344 TYR A N 1
ATOM 2759 C CA . TYR A 1 344 ? 22.719 46.531 -10.359 1 85.56 344 TYR A CA 1
ATOM 2760 C C . TYR A 1 344 ? 23.172 46.625 -8.914 1 85.56 344 TYR A C 1
ATOM 2762 O O . TYR A 1 344 ? 22.594 47.344 -8.102 1 85.56 344 TYR A O 1
ATOM 2770 N N . CYS A 1 345 ? 24.281 45.969 -8.562 1 83.94 345 CYS A N 1
ATOM 2771 C CA . CYS A 1 345 ? 24.547 45.812 -7.137 1 83.94 345 CYS A CA 1
ATOM 2772 C C . CYS A 1 345 ? 25.922 46.344 -6.785 1 83.94 345 CYS A C 1
ATOM 2774 O O . CYS A 1 345 ? 26.25 46.531 -5.605 1 83.94 345 CYS A O 1
ATOM 2776 N N . MET A 1 346 ? 26.719 46.469 -7.656 1 78.12 346 MET A N 1
ATOM 2777 C CA . MET A 1 346 ? 28.094 46.812 -7.332 1 78.12 346 MET A CA 1
ATOM 2778 C C . MET A 1 346 ? 28.359 48.281 -7.621 1 78.12 346 MET A C 1
ATOM 2780 O O . MET A 1 346 ? 27.688 48.875 -8.461 1 78.12 346 MET A O 1
ATOM 2784 N N . MET A 1 347 ? 29.172 48.812 -6.766 1 67.69 347 MET A N 1
ATOM 2785 C CA . MET A 1 347 ? 29.594 50.219 -6.914 1 67.69 347 MET A CA 1
ATOM 2786 C C . MET A 1 347 ? 30.375 50.406 -8.211 1 67.69 347 MET A C 1
ATOM 2788 O O . MET A 1 347 ? 31.188 49.562 -8.586 1 67.69 347 MET A O 1
ATOM 2792 N N . LYS A 1 348 ? 29.844 51.156 -9.086 1 58.06 348 LYS A N 1
ATOM 2793 C CA . LYS A 1 348 ? 30.609 51.531 -10.266 1 58.06 348 LYS A CA 1
ATOM 2794 C C . LYS A 1 348 ? 31.938 52.188 -9.875 1 58.06 348 LYS A C 1
ATOM 2796 O O . LYS A 1 348 ? 31.969 53.031 -8.977 1 58.06 348 LYS A O 1
ATOM 2801 N N . LYS A 1 349 ? 32.938 51.656 -10.219 1 46.16 349 LYS A N 1
ATOM 2802 C CA . LYS A 1 349 ? 34.125 52.5 -10.219 1 46.16 349 LYS A CA 1
ATOM 2803 C C . LYS A 1 349 ? 34.031 53.594 -11.25 1 46.16 349 LYS A C 1
ATOM 2805 O O . LYS A 1 349 ? 33.562 53.375 -12.367 1 46.16 349 LYS A O 1
ATOM 2810 N N . MET B 1 1 ? 13.5 27.75 0.141 1 28.48 1 MET B N 1
ATOM 2811 C CA . MET B 1 1 ? 12.078 28.047 0.281 1 28.48 1 MET B CA 1
ATOM 2812 C C . MET B 1 1 ? 11.25 26.781 0.181 1 28.48 1 MET B C 1
ATOM 2814 O O . MET B 1 1 ? 11.383 26.016 -0.781 1 28.48 1 MET B O 1
ATOM 2818 N N . GLU B 1 2 ? 10.883 26.266 1.294 1 37.97 2 GLU B N 1
ATOM 2819 C CA . GLU B 1 2 ? 10.062 25.062 1.349 1 37.97 2 GLU B CA 1
ATOM 2820 C C . GLU B 1 2 ? 8.812 25.203 0.482 1 37.97 2 GLU B C 1
ATOM 2822 O O . GLU B 1 2 ? 8.125 26.219 0.541 1 37.97 2 GLU B O 1
ATOM 2827 N N . LYS B 1 3 ? 8.844 25.031 -0.883 1 45.91 3 LYS B N 1
ATOM 2828 C CA . LYS B 1 3 ? 7.828 25.031 -1.93 1 45.91 3 LYS B CA 1
ATOM 2829 C C . LYS B 1 3 ? 6.797 23.938 -1.7 1 45.91 3 LYS B C 1
ATOM 2831 O O . LYS B 1 3 ? 6.965 23.094 -0.814 1 45.91 3 LYS B O 1
ATOM 2836 N N . SER B 1 4 ? 5.898 23.859 -2.826 1 48.44 4 SER B N 1
ATOM 2837 C CA . SER B 1 4 ? 4.801 22.969 -3.174 1 48.44 4 SER B CA 1
ATOM 2838 C C . SER B 1 4 ? 5.242 21.516 -3.135 1 48.44 4 SER B C 1
ATOM 2840 O O . SER B 1 4 ? 6.441 21.219 -3.152 1 48.44 4 SER B O 1
ATOM 2842 N N . GLU B 1 5 ? 4.312 20.844 -2.682 1 55.53 5 GLU B N 1
ATOM 2843 C CA . GLU B 1 5 ? 4.469 19.406 -2.867 1 55.53 5 GLU B CA 1
ATOM 2844 C C . GLU B 1 5 ? 5.129 19.094 -4.207 1 55.53 5 GLU B C 1
ATOM 2846 O O . GLU B 1 5 ? 4.922 19.812 -5.191 1 55.53 5 GLU B O 1
ATOM 2851 N N . VAL B 1 6 ? 6.312 18.5 -4.262 1 49.19 6 VAL B N 1
ATOM 2852 C CA . VAL B 1 6 ? 7.098 18.281 -5.473 1 49.19 6 VAL B CA 1
ATOM 2853 C C . VAL B 1 6 ? 6.957 16.828 -5.922 1 49.19 6 VAL B C 1
ATOM 2855 O O . VAL B 1 6 ? 6.848 15.93 -5.094 1 49.19 6 VAL B O 1
ATOM 2858 N N . LEU B 1 7 ? 6.742 16.75 -7.297 1 46.44 7 LEU B N 1
ATOM 2859 C CA . LEU B 1 7 ? 6.91 15.445 -7.922 1 46.44 7 LEU B CA 1
ATOM 2860 C C . LEU B 1 7 ? 8.383 15.148 -8.172 1 46.44 7 LEU B C 1
ATOM 2862 O O . LEU B 1 7 ? 9.07 15.898 -8.867 1 46.44 7 LEU B O 1
ATOM 2866 N N . ILE B 1 8 ? 9.055 14.445 -7.488 1 41.75 8 ILE B N 1
ATOM 2867 C CA . ILE B 1 8 ? 10.492 14.195 -7.562 1 41.75 8 ILE B CA 1
ATOM 2868 C C . ILE B 1 8 ? 10.773 13.094 -8.578 1 41.75 8 ILE B C 1
ATOM 2870 O O . ILE B 1 8 ? 11.797 13.125 -9.266 1 41.75 8 ILE B O 1
ATOM 2874 N N . SER B 1 9 ? 10.094 12.016 -8.555 1 48.19 9 SER B N 1
ATOM 2875 C CA . SER B 1 9 ? 10.406 10.922 -9.469 1 48.19 9 SER B CA 1
ATOM 2876 C C . SER B 1 9 ? 9.969 11.242 -10.891 1 48.19 9 SER B C 1
ATOM 2878 O O . SER B 1 9 ? 9.016 12 -11.094 1 48.19 9 SER B O 1
ATOM 2880 N N . GLU B 1 10 ? 10.906 11.258 -11.906 1 44.56 10 GLU B N 1
ATOM 2881 C CA . GLU B 1 10 ? 10.617 11.414 -13.328 1 44.56 10 GLU B CA 1
ATOM 2882 C C . GLU B 1 10 ? 9.258 10.812 -13.68 1 44.56 10 GLU B C 1
ATOM 2884 O O . GLU B 1 10 ? 8.68 11.148 -14.711 1 44.56 10 GLU B O 1
ATOM 2889 N N . GLY B 1 11 ? 8.617 10.016 -12.836 1 50.34 11 GLY B N 1
ATOM 2890 C CA . GLY B 1 11 ? 7.336 9.367 -13.055 1 50.34 11 GLY B CA 1
ATOM 2891 C C . GLY B 1 11 ? 6.395 9.5 -11.867 1 50.34 11 GLY B C 1
ATOM 2892 O O . GLY B 1 11 ? 6.762 10.07 -10.836 1 50.34 11 GLY B O 1
ATOM 2893 N N . ASN B 1 12 ? 5.145 9.508 -12.086 1 59.66 12 ASN B N 1
ATOM 2894 C CA . ASN B 1 12 ? 4.074 9.844 -11.156 1 59.66 12 ASN B CA 1
ATOM 2895 C C . ASN B 1 12 ? 4.047 8.883 -9.969 1 59.66 12 ASN B C 1
ATOM 2897 O O . ASN B 1 12 ? 3.543 7.766 -10.086 1 59.66 12 ASN B O 1
ATOM 2901 N N . GLY B 1 13 ? 5.18 8.719 -9.266 1 76.31 13 GLY B N 1
ATOM 2902 C CA . GLY B 1 13 ? 5.234 7.895 -8.062 1 76.31 13 GLY B CA 1
ATOM 2903 C C . GLY B 1 13 ? 3.898 7.781 -7.355 1 76.31 13 GLY B C 1
ATOM 2904 O O . GLY B 1 13 ? 3.771 7.051 -6.371 1 76.31 13 GLY B O 1
ATOM 2905 N N . LEU B 1 14 ? 2.953 8.43 -7.926 1 88.19 14 LEU B N 1
ATOM 2906 C CA . LEU B 1 14 ? 1.616 8.367 -7.344 1 88.19 14 LEU B CA 1
ATOM 2907 C C . LEU B 1 14 ? 0.825 7.199 -7.93 1 88.19 14 LEU B C 1
ATOM 2909 O O . LEU B 1 14 ? 0.858 6.973 -9.141 1 88.19 14 LEU B O 1
ATOM 2913 N N . MET B 1 15 ? 0.211 6.457 -7.105 1 92 15 MET B N 1
ATOM 2914 C CA . MET B 1 15 ? -0.596 5.309 -7.504 1 92 15 MET B CA 1
ATOM 2915 C C . MET B 1 15 ? -2.029 5.453 -7.008 1 92 15 MET B C 1
ATOM 2917 O O . MET B 1 15 ? -2.266 5.984 -5.918 1 92 15 MET B O 1
ATOM 2921 N N . SER B 1 16 ? -2.902 4.926 -7.773 1 94.38 16 SER B N 1
ATOM 2922 C CA . SER B 1 16 ? -4.324 5.031 -7.473 1 94.38 16 SER B CA 1
ATOM 2923 C C . SER B 1 16 ? -4.719 4.113 -6.32 1 94.38 16 SER B C 1
ATOM 2925 O O . SER B 1 16 ? -4.441 2.91 -6.355 1 94.38 16 SER B O 1
ATOM 2927 N N . VAL B 1 17 ? -5.43 4.672 -5.348 1 96.19 17 VAL B N 1
ATOM 2928 C CA . VAL B 1 17 ? -5.918 3.852 -4.242 1 96.19 17 VAL B CA 1
ATOM 2929 C C . VAL B 1 17 ? -7.035 2.936 -4.734 1 96.19 17 VAL B C 1
ATOM 2931 O O . VAL B 1 17 ? -7.168 1.802 -4.266 1 96.19 17 VAL B O 1
ATOM 2934 N N . LYS B 1 18 ? -7.793 3.422 -5.691 1 95.69 18 LYS B N 1
ATOM 2935 C CA . LYS B 1 18 ? -8.82 2.568 -6.281 1 95.69 18 LYS B CA 1
ATOM 2936 C C . LYS B 1 18 ? -8.211 1.294 -6.859 1 95.69 18 LYS B C 1
ATOM 2938 O O . LYS B 1 18 ? -8.711 0.193 -6.605 1 95.69 18 LYS B O 1
ATOM 2943 N N . HIS B 1 19 ? -7.184 1.493 -7.629 1 95.94 19 HIS B N 1
ATOM 2944 C CA . HIS B 1 19 ? -6.512 0.341 -8.219 1 95.94 19 HIS B CA 1
ATOM 2945 C C . HIS B 1 19 ? -5.914 -0.562 -7.145 1 95.94 19 HIS B C 1
ATOM 2947 O O . HIS B 1 19 ? -5.934 -1.787 -7.277 1 95.94 19 HIS B O 1
ATOM 2953 N N . LEU B 1 20 ? -5.367 0.014 -6.098 1 96.88 20 LEU B N 1
ATOM 2954 C CA . LEU B 1 20 ? -4.855 -0.753 -4.965 1 96.88 20 LEU B CA 1
ATOM 2955 C C . LEU B 1 20 ? -5.953 -1.621 -4.355 1 96.88 20 LEU B C 1
ATOM 2957 O O . LEU B 1 20 ? -5.762 -2.824 -4.16 1 96.88 20 LEU B O 1
ATOM 2961 N N . GLU B 1 21 ? -7.09 -1.06 -4.098 1 95.88 21 GLU B N 1
ATOM 2962 C CA . GLU B 1 21 ? -8.211 -1.776 -3.49 1 95.88 21 GLU B CA 1
ATOM 2963 C C . GLU B 1 21 ? -8.688 -2.914 -4.387 1 95.88 21 GLU B C 1
ATOM 2965 O O . GLU B 1 21 ? -8.992 -4.008 -3.902 1 95.88 21 GLU B O 1
ATOM 2970 N N . GLU B 1 22 ? -8.75 -2.604 -5.633 1 96.31 22 GLU B N 1
ATOM 2971 C CA . GLU B 1 22 ? -9.156 -3.637 -6.582 1 96.31 22 GLU B CA 1
ATOM 2972 C C . GLU B 1 22 ? -8.172 -4.805 -6.578 1 96.31 22 GLU B C 1
ATOM 2974 O O . GLU B 1 22 ? -8.578 -5.965 -6.629 1 96.31 22 GLU B O 1
ATOM 2979 N N . SER B 1 23 ? -6.914 -4.484 -6.539 1 97.44 23 SER B N 1
ATOM 2980 C CA . SER B 1 23 ? -5.891 -5.527 -6.496 1 97.44 23 SER B CA 1
ATOM 2981 C C . SER B 1 23 ? -5.996 -6.352 -5.219 1 97.44 23 SER B C 1
ATOM 2983 O O . SER B 1 23 ? -5.879 -7.578 -5.254 1 97.44 23 SER B O 1
ATOM 2985 N N . LEU B 1 24 ? -6.238 -5.719 -4.141 1 97.38 24 LEU B N 1
ATOM 2986 C CA . LEU B 1 24 ? -6.375 -6.395 -2.855 1 97.38 24 LEU B CA 1
ATOM 2987 C C . LEU B 1 24 ? -7.551 -7.367 -2.877 1 97.38 24 LEU B C 1
ATOM 2989 O O . LEU B 1 24 ? -7.438 -8.492 -2.387 1 97.38 24 LEU B O 1
ATOM 2993 N N . LYS B 1 25 ? -8.594 -6.969 -3.467 1 97.31 25 LYS B N 1
ATOM 2994 C CA . LYS B 1 25 ? -9.797 -7.793 -3.504 1 97.31 25 LYS B CA 1
ATOM 2995 C C . LYS B 1 25 ? -9.594 -9.031 -4.367 1 97.31 25 LYS B C 1
ATOM 2997 O O . LYS B 1 25 ? -10.227 -10.07 -4.145 1 97.31 25 LYS B O 1
ATOM 3002 N N . ALA B 1 26 ? -8.695 -8.898 -5.281 1 98.5 26 ALA B N 1
ATOM 3003 C CA . ALA B 1 26 ? -8.492 -9.984 -6.242 1 98.5 26 ALA B CA 1
ATOM 3004 C C . ALA B 1 26 ? -7.605 -11.078 -5.656 1 98.5 26 ALA B C 1
ATOM 3006 O O . ALA B 1 26 ? -7.508 -12.172 -6.219 1 98.5 26 ALA B O 1
ATOM 3007 N N . VAL B 1 27 ? -6.922 -10.828 -4.523 1 98.62 27 VAL B N 1
ATOM 3008 C CA . VAL B 1 27 ? -6.008 -11.781 -3.908 1 98.62 27 VAL B CA 1
ATOM 3009 C C . VAL B 1 27 ? -6.781 -12.719 -2.982 1 98.62 27 VAL B C 1
ATOM 3011 O O . VAL B 1 27 ? -7.668 -12.281 -2.246 1 98.62 27 VAL B O 1
ATOM 3014 N N . CYS B 1 28 ? -6.395 -14 -3.018 1 98.38 28 CYS B N 1
ATOM 3015 C CA . CYS B 1 28 ? -7.145 -14.977 -2.234 1 98.38 28 CYS B CA 1
ATOM 3016 C C . CYS B 1 28 ? -6.203 -15.953 -1.542 1 98.38 28 CYS B C 1
ATOM 3018 O O . CYS B 1 28 ? -5.039 -16.078 -1.926 1 98.38 28 CYS B O 1
ATOM 3020 N N . PHE B 1 29 ? -6.73 -16.562 -0.517 1 97.38 29 PHE B N 1
ATOM 3021 C CA . PHE B 1 29 ? -6.105 -17.688 0.178 1 97.38 29 PHE B CA 1
ATOM 3022 C C . PHE B 1 29 ? -6.551 -19.016 -0.418 1 97.38 29 PHE B C 1
ATOM 3024 O O . PHE B 1 29 ? -7.75 -19.25 -0.57 1 97.38 29 PHE B O 1
ATOM 3031 N N . ILE B 1 30 ? -5.555 -19.797 -0.819 1 96.69 30 ILE B N 1
ATOM 3032 C CA . ILE B 1 30 ? -5.875 -21.094 -1.398 1 96.69 30 ILE B CA 1
ATOM 3033 C C . ILE B 1 30 ? -5.691 -22.188 -0.347 1 96.69 30 ILE B C 1
ATOM 3035 O O . ILE B 1 30 ? -4.668 -22.234 0.342 1 96.69 30 ILE B O 1
ATOM 3039 N N . GLN B 1 31 ? -6.68 -22.984 -0.253 1 92.88 31 GLN B N 1
ATOM 3040 C CA . GLN B 1 31 ? -6.59 -24.141 0.617 1 92.88 31 GLN B CA 1
ATOM 3041 C C . GLN B 1 31 ? -7.16 -25.391 -0.068 1 92.88 31 GLN B C 1
ATOM 3043 O O . GLN B 1 31 ? -8.164 -25.312 -0.772 1 92.88 31 GLN B O 1
ATOM 3048 N N . ALA B 1 32 ? -6.383 -26.438 0.035 1 87.81 32 ALA B N 1
ATOM 3049 C CA . ALA B 1 32 ? -6.832 -27.734 -0.498 1 87.81 32 ALA B CA 1
ATOM 3050 C C . ALA B 1 32 ? -6.523 -28.859 0.471 1 87.81 32 ALA B C 1
ATOM 3052 O O . ALA B 1 32 ? -5.43 -28.922 1.038 1 87.81 32 ALA B O 1
ATOM 3053 N N . VAL B 1 33 ? -7.559 -29.625 0.808 1 81.75 33 VAL B N 1
ATOM 3054 C CA . VAL B 1 33 ? -7.352 -30.828 1.587 1 81.75 33 VAL B CA 1
ATOM 3055 C C . VAL B 1 33 ? -7.184 -32.031 0.648 1 81.75 33 VAL B C 1
ATOM 3057 O O . VAL B 1 33 ? -8.125 -32.406 -0.047 1 81.75 33 VAL B O 1
ATOM 3060 N N . ILE B 1 34 ? -6.027 -32.5 0.622 1 76.94 34 ILE B N 1
ATOM 3061 C CA . ILE B 1 34 ? -5.734 -33.594 -0.286 1 76.94 34 ILE B CA 1
ATOM 3062 C C . ILE B 1 34 ? -5.605 -34.906 0.506 1 76.94 34 ILE B C 1
ATOM 3064 O O . ILE B 1 34 ? -4.879 -34.938 1.502 1 76.94 34 ILE B O 1
ATOM 3068 N N . ARG B 1 35 ? -6.43 -35.812 0.177 1 75.38 35 ARG B N 1
ATOM 3069 C CA . ARG B 1 35 ? -6.352 -37.125 0.804 1 75.38 35 ARG B CA 1
ATOM 3070 C C . ARG B 1 35 ? -5.34 -38 0.091 1 75.38 35 ARG B C 1
ATOM 3072 O O . ARG B 1 35 ? -5.426 -38.219 -1.123 1 75.38 35 ARG B O 1
ATOM 3079 N N . ASP B 1 36 ? -4.277 -38.375 0.839 1 68.75 36 ASP B N 1
ATOM 3080 C CA . ASP B 1 36 ? -3.299 -39.312 0.281 1 68.75 36 ASP B CA 1
ATOM 3081 C C . ASP B 1 36 ? -3.941 -40.656 -0.046 1 68.75 36 ASP B C 1
ATOM 3083 O O . ASP B 1 36 ? -4.602 -41.25 0.804 1 68.75 36 ASP B O 1
ATOM 3087 N N . ASN B 1 37 ? -3.861 -41 -1.244 1 67.38 37 ASN B N 1
ATOM 3088 C CA . ASN B 1 37 ? -4.496 -42.219 -1.667 1 67.38 37 ASN B CA 1
ATOM 3089 C C . ASN B 1 37 ? -3.877 -43.438 -0.977 1 67.38 37 ASN B C 1
ATOM 3091 O O . ASN B 1 37 ? -4.539 -44.469 -0.794 1 67.38 37 ASN B O 1
ATOM 3095 N N . VAL B 1 38 ? -2.625 -43.281 -0.631 1 66.56 38 VAL B N 1
ATOM 3096 C CA . VAL B 1 38 ? -1.926 -44.438 -0.046 1 66.56 38 VAL B CA 1
ATOM 3097 C C . VAL B 1 38 ? -2.162 -44.469 1.462 1 66.56 38 VAL B C 1
ATOM 3099 O O . VAL B 1 38 ? -2.639 -45.469 2 1 66.56 38 VAL B O 1
ATOM 3102 N N . THR B 1 39 ? -1.975 -43.406 2.145 1 72.56 39 THR B N 1
ATOM 3103 C CA . THR B 1 39 ? -2.012 -43.375 3.604 1 72.56 39 THR B CA 1
ATOM 3104 C C . THR B 1 39 ? -3.395 -42.969 4.102 1 72.56 39 THR B C 1
ATOM 3106 O O . THR B 1 39 ? -3.715 -43.156 5.277 1 72.56 39 THR B O 1
ATOM 3109 N N . LYS B 1 40 ? -4.301 -42.625 3.201 1 72.06 40 LYS B N 1
ATOM 3110 C CA . LYS B 1 40 ? -5.645 -42.156 3.498 1 72.06 40 LYS B CA 1
ATOM 3111 C C . LYS B 1 40 ? -5.602 -40.938 4.43 1 72.06 40 LYS B C 1
ATOM 3113 O O . LYS B 1 40 ? -6.609 -40.594 5.055 1 72.06 40 LYS B O 1
ATOM 3118 N N . LYS B 1 41 ? -4.324 -40.406 4.574 1 76.38 41 LYS B N 1
ATOM 3119 C CA . LYS B 1 41 ? -4.195 -39.25 5.422 1 76.38 41 LYS B CA 1
ATOM 3120 C C . LYS B 1 41 ? -4.461 -37.969 4.629 1 76.38 41 LYS B C 1
ATOM 3122 O O . LYS B 1 41 ? -4.152 -37.875 3.439 1 76.38 41 LYS B O 1
ATOM 3127 N N . GLU B 1 42 ? -5.141 -37.094 5.293 1 78.19 42 GLU B N 1
ATOM 3128 C CA . GLU B 1 42 ? -5.465 -35.781 4.684 1 78.19 42 GLU B CA 1
ATOM 3129 C C . GLU B 1 42 ? -4.328 -34.781 4.875 1 78.19 42 GLU B C 1
ATOM 3131 O O . GLU B 1 42 ? -3.742 -34.719 5.957 1 78.19 42 GLU B O 1
ATOM 3136 N N . ARG B 1 43 ? -3.809 -34.406 3.707 1 78.81 43 ARG B N 1
ATOM 3137 C CA . ARG B 1 43 ? -2.803 -33.344 3.729 1 78.81 43 ARG B CA 1
ATOM 3138 C C . ARG B 1 43 ? -3.408 -32 3.324 1 78.81 43 ARG B C 1
ATOM 3140 O O . ARG B 1 43 ? -4.191 -31.922 2.377 1 78.81 43 ARG B O 1
ATOM 3147 N N . LEU B 1 44 ? -3.074 -31 4.133 1 81.88 44 LEU B N 1
ATOM 3148 C CA . LEU B 1 44 ? -3.559 -29.656 3.863 1 81.88 44 LEU B CA 1
ATOM 3149 C C . LEU B 1 44 ? -2.545 -28.875 3.039 1 81.88 44 LEU B C 1
ATOM 3151 O O . LEU B 1 44 ? -1.364 -28.812 3.391 1 81.88 44 LEU B O 1
ATOM 3155 N N . ARG B 1 45 ? -2.924 -28.547 1.861 1 84.62 45 ARG B N 1
ATOM 3156 C CA . ARG B 1 45 ? -2.131 -27.641 1.042 1 84.62 45 ARG B CA 1
ATOM 3157 C C . ARG B 1 45 ? -2.648 -26.203 1.155 1 84.62 45 ARG B C 1
ATOM 3159 O O . ARG B 1 45 ? -3.859 -25.984 1.17 1 84.62 45 ARG B O 1
ATOM 3166 N N . ARG B 1 46 ? -1.702 -25.344 1.39 1 90.12 46 ARG B N 1
ATOM 3167 C CA . ARG B 1 46 ? -2.064 -23.938 1.551 1 90.12 46 ARG B CA 1
ATOM 3168 C C . ARG B 1 46 ? -1.163 -23.031 0.712 1 90.12 46 ARG B C 1
ATOM 3170 O O . ARG B 1 46 ? 0.012 -23.344 0.505 1 90.12 46 ARG B O 1
ATOM 3177 N N . GLY B 1 47 ? -1.701 -21.938 0.242 1 93.62 47 GLY B N 1
ATOM 3178 C CA . GLY B 1 47 ? -0.964 -20.922 -0.497 1 93.62 47 GLY B CA 1
ATOM 3179 C C . GLY B 1 47 ? -1.789 -19.688 -0.795 1 93.62 47 GLY B C 1
ATOM 3180 O O . GLY B 1 47 ? -2.865 -19.5 -0.225 1 93.62 47 GLY B O 1
ATOM 3181 N N . SER B 1 48 ? -1.216 -18.844 -1.545 1 96.62 48 SER B N 1
ATOM 3182 C CA . SER B 1 48 ? -1.895 -17.641 -2.029 1 96.62 48 SER B CA 1
ATOM 3183 C C . SER B 1 48 ? -2.23 -17.766 -3.514 1 96.62 48 SER B C 1
ATOM 3185 O O . SER B 1 48 ? -1.706 -18.641 -4.207 1 96.62 48 SER B O 1
ATOM 3187 N N . GLY B 1 49 ? -3.148 -16.953 -3.949 1 98.38 49 GLY B N 1
ATOM 3188 C CA . GLY B 1 49 ? -3.535 -16.828 -5.348 1 98.38 49 GLY B CA 1
ATOM 3189 C C . GLY B 1 49 ? -4.219 -15.508 -5.652 1 98.38 49 GLY B C 1
ATOM 3190 O O . GLY B 1 49 ? -4.363 -14.656 -4.773 1 98.38 49 GLY B O 1
ATOM 3191 N N . PHE B 1 50 ? -4.57 -15.344 -6.965 1 98.81 50 PHE B N 1
ATOM 3192 C CA . PHE B 1 50 ? -5.297 -14.133 -7.34 1 98.81 50 PHE B CA 1
ATOM 3193 C C . PHE B 1 50 ? -6.145 -14.367 -8.586 1 98.81 50 PHE B C 1
ATOM 3195 O O . PHE B 1 50 ? -5.762 -15.148 -9.461 1 98.81 50 PHE B O 1
ATOM 3202 N N . TYR B 1 51 ? -7.277 -13.766 -8.562 1 98.81 51 TYR B N 1
ATOM 3203 C CA . TYR B 1 51 ? -8.195 -13.781 -9.695 1 98.81 51 TYR B CA 1
ATOM 3204 C C . TYR B 1 51 ? -7.652 -12.945 -10.844 1 98.81 51 TYR B C 1
ATOM 3206 O O . TYR B 1 51 ? -7.297 -11.773 -10.656 1 98.81 51 TYR B O 1
ATOM 3214 N N . ALA B 1 52 ? -7.543 -13.547 -12.055 1 98.44 52 ALA B N 1
ATOM 3215 C CA . ALA B 1 52 ? -6.93 -12.844 -13.18 1 98.44 52 ALA B CA 1
ATOM 3216 C C . ALA B 1 52 ? -7.688 -13.117 -14.477 1 98.44 52 ALA B C 1
ATOM 3218 O O . ALA B 1 52 ? -8.414 -14.109 -14.578 1 98.44 52 ALA B O 1
ATOM 3219 N N . SER B 1 53 ? -7.59 -12.203 -15.375 1 97.44 53 SER B N 1
ATOM 3220 C CA . SER B 1 53 ? -7.988 -12.383 -16.766 1 97.44 53 SER B CA 1
ATOM 3221 C C . SER B 1 53 ? -6.77 -12.531 -17.672 1 97.44 53 SER B C 1
ATOM 3223 O O . SER B 1 53 ? -5.812 -11.766 -17.562 1 97.44 53 SER B O 1
ATOM 3225 N N . VAL B 1 54 ? -6.785 -13.523 -18.469 1 96.75 54 VAL B N 1
ATOM 3226 C CA . VAL B 1 54 ? -5.645 -13.758 -19.344 1 96.75 54 VAL B CA 1
ATOM 3227 C C . VAL B 1 54 ? -6.137 -14.164 -20.734 1 96.75 54 VAL B C 1
ATOM 3229 O O . VAL B 1 54 ? -7.156 -14.844 -20.875 1 96.75 54 VAL B O 1
ATOM 3232 N N . ASN B 1 55 ? -5.422 -13.68 -21.703 1 94.38 55 ASN B N 1
ATOM 3233 C CA . ASN B 1 55 ? -5.707 -14.078 -23.078 1 94.38 55 ASN B CA 1
ATOM 3234 C C . ASN B 1 55 ? -4.902 -15.305 -23.484 1 94.38 55 ASN B C 1
ATOM 3236 O O . ASN B 1 55 ? -3.672 -15.281 -23.469 1 94.38 55 ASN B O 1
ATOM 3240 N N . VAL B 1 56 ? -5.555 -16.375 -23.797 1 92.94 56 VAL B N 1
ATOM 3241 C CA . VAL B 1 56 ? -4.93 -17.609 -24.266 1 92.94 56 VAL B CA 1
ATOM 3242 C C . VAL B 1 56 ? -5.414 -17.922 -25.672 1 92.94 56 VAL B C 1
ATOM 3244 O O . VAL B 1 56 ? -6.586 -18.25 -25.875 1 92.94 56 VAL B O 1
ATOM 3247 N N . MET B 1 57 ? -4.5 -17.828 -26.672 1 92.06 57 MET B N 1
ATOM 3248 C CA . MET B 1 57 ? -4.793 -18.125 -28.078 1 92.06 57 MET B CA 1
ATOM 3249 C C . MET B 1 57 ? -5.992 -17.312 -28.562 1 92.06 57 MET B C 1
ATOM 3251 O O . MET B 1 57 ? -6.922 -17.875 -29.141 1 92.06 57 MET B O 1
ATOM 3255 N N . GLY B 1 58 ? -6.121 -16.094 -28.125 1 90.88 58 GLY B N 1
ATOM 3256 C CA . GLY B 1 58 ? -7.129 -15.164 -28.625 1 90.88 58 GLY B CA 1
ATOM 3257 C C . GLY B 1 58 ? -8.414 -15.195 -27.828 1 90.88 58 GLY B C 1
ATOM 3258 O O . GLY B 1 58 ? -9.344 -14.438 -28.109 1 90.88 58 GLY B O 1
ATOM 3259 N N . ILE B 1 59 ? -8.531 -16.094 -26.891 1 94.06 59 ILE B N 1
ATOM 3260 C CA . ILE B 1 59 ? -9.727 -16.203 -26.062 1 94.06 59 ILE B CA 1
ATOM 3261 C C . ILE B 1 59 ? -9.43 -15.703 -24.656 1 94.06 59 ILE B C 1
ATOM 3263 O O . ILE B 1 59 ? -8.422 -16.078 -24.062 1 94.06 59 ILE B O 1
ATOM 3267 N N . GLN B 1 60 ? -10.281 -14.867 -24.156 1 94.38 60 GLN B N 1
ATOM 3268 C CA . GLN B 1 60 ? -10.133 -14.359 -22.797 1 94.38 60 GLN B CA 1
ATOM 3269 C C . GLN B 1 60 ? -10.617 -15.375 -21.781 1 94.38 60 GLN B C 1
ATOM 3271 O O . GLN B 1 60 ? -11.742 -15.875 -21.875 1 94.38 60 GLN B O 1
ATOM 3276 N N . HIS B 1 61 ? -9.82 -15.703 -20.891 1 95.44 61 HIS B N 1
ATOM 3277 C CA . HIS B 1 61 ? -10.172 -16.609 -19.812 1 95.44 61 HIS B CA 1
ATOM 3278 C C . HIS B 1 61 ? -10.102 -15.922 -18.453 1 95.44 61 HIS B C 1
ATOM 3280 O O . HIS B 1 61 ? -9.352 -14.953 -18.281 1 95.44 61 HIS B O 1
ATOM 3286 N N . PHE B 1 62 ? -10.914 -16.391 -17.531 1 96.5 62 PHE B N 1
ATOM 3287 C CA . PHE B 1 62 ? -10.93 -15.922 -16.156 1 96.5 62 PHE B CA 1
ATOM 3288 C C . PHE B 1 62 ? -10.656 -17.078 -15.195 1 96.5 62 PHE B C 1
ATOM 3290 O O . PHE B 1 62 ? -11.18 -18.172 -15.367 1 96.5 62 PHE B O 1
ATOM 3297 N N . GLY B 1 63 ? -9.781 -16.828 -14.258 1 98.12 63 GLY B N 1
ATOM 3298 C CA . GLY B 1 63 ? -9.43 -17.891 -13.32 1 98.12 63 GLY B CA 1
ATOM 3299 C C . GLY B 1 63 ? -8.477 -17.438 -12.234 1 98.12 63 GLY B C 1
ATOM 3300 O O . GLY B 1 63 ? -8.266 -16.234 -12.047 1 98.12 63 GLY B O 1
ATOM 3301 N N . ILE B 1 64 ? -7.984 -18.391 -11.477 1 98.56 64 ILE B N 1
ATOM 3302 C CA . ILE B 1 64 ? -7.066 -18.141 -10.367 1 98.56 64 ILE B CA 1
ATOM 3303 C C . ILE B 1 64 ? -5.664 -18.609 -10.75 1 98.56 64 ILE B C 1
ATOM 3305 O O . ILE B 1 64 ? -5.484 -19.75 -11.211 1 98.56 64 ILE B O 1
ATOM 3309 N N . PHE B 1 65 ? -4.723 -17.672 -10.578 1 98.69 65 PHE B N 1
ATOM 3310 C CA . PHE B 1 65 ? -3.318 -18.062 -10.656 1 98.69 65 PHE B CA 1
ATOM 3311 C C . PHE B 1 65 ? -2.77 -18.406 -9.281 1 98.69 65 PHE B C 1
ATOM 3313 O O . PHE B 1 65 ? -3.082 -17.719 -8.297 1 98.69 65 PHE B O 1
ATOM 3320 N N . THR B 1 66 ? -2.018 -19.438 -9.156 1 97.81 66 THR B N 1
ATOM 3321 C CA . THR B 1 66 ? -1.196 -19.828 -8.016 1 97.81 66 THR B CA 1
ATOM 3322 C C . THR B 1 66 ? 0.047 -20.578 -8.477 1 97.81 66 THR B C 1
ATOM 3324 O O . THR B 1 66 ? 0.495 -20.422 -9.609 1 97.81 66 THR B O 1
ATOM 3327 N N . ASN B 1 67 ? 0.713 -21.188 -7.527 1 95.75 67 ASN B N 1
ATOM 3328 C CA . ASN B 1 67 ? 1.901 -21.938 -7.902 1 95.75 67 ASN B CA 1
ATOM 3329 C C . ASN B 1 67 ? 1.57 -23.406 -8.172 1 95.75 67 ASN B C 1
ATOM 3331 O O . ASN B 1 67 ? 0.604 -23.938 -7.629 1 95.75 67 ASN B O 1
ATOM 3335 N N . ASN B 1 68 ? 2.404 -23.969 -9.055 1 94.75 68 ASN B N 1
ATOM 3336 C CA . ASN B 1 68 ? 2.279 -25.391 -9.328 1 94.75 68 ASN B CA 1
ATOM 3337 C C . ASN B 1 68 ? 2.432 -26.219 -8.055 1 94.75 68 ASN B C 1
ATOM 3339 O O . ASN B 1 68 ? 1.691 -27.188 -7.84 1 94.75 68 ASN B O 1
ATOM 3343 N N . HIS B 1 69 ? 3.316 -25.844 -7.23 1 88.81 69 HIS B N 1
ATOM 3344 C CA . HIS B 1 69 ? 3.57 -26.641 -6.039 1 88.81 69 HIS B CA 1
ATOM 3345 C C . HIS B 1 69 ? 2.461 -26.469 -5.008 1 88.81 69 HIS B C 1
ATOM 3347 O O . HIS B 1 69 ? 2.396 -27.203 -4.023 1 88.81 69 HIS B O 1
ATOM 3353 N N . VAL B 1 70 ? 1.584 -25.453 -5.129 1 91.31 70 VAL B N 1
ATOM 3354 C CA . VAL B 1 70 ? 0.402 -25.312 -4.289 1 91.31 70 VAL B CA 1
ATOM 3355 C C . VAL B 1 70 ? -0.708 -26.234 -4.785 1 91.31 70 VAL B C 1
ATOM 3357 O O . VAL B 1 70 ? -1.3 -26.969 -4 1 91.31 70 VAL B O 1
ATOM 3360 N N . ILE B 1 71 ? -0.99 -26.125 -6.062 1 94 71 ILE B N 1
ATOM 3361 C CA . ILE B 1 71 ? -1.92 -27.031 -6.742 1 94 71 ILE B CA 1
ATOM 3362 C C . ILE B 1 71 ? -1.243 -27.641 -7.965 1 94 71 ILE B C 1
ATOM 3364 O O . ILE B 1 71 ? -1.069 -26.969 -8.984 1 94 71 ILE B O 1
ATOM 3368 N N . GLU B 1 72 ? -1.036 -28.891 -7.926 1 91.94 72 GLU B N 1
ATOM 3369 C CA . GLU B 1 72 ? -0.191 -29.547 -8.922 1 91.94 72 GLU B CA 1
ATOM 3370 C C . GLU B 1 72 ? -1.031 -30.203 -10.008 1 91.94 72 GLU B C 1
ATOM 3372 O O . GLU B 1 72 ? -0.577 -30.359 -11.148 1 91.94 72 GLU B O 1
ATOM 3377 N N . ALA B 1 73 ? -2.229 -30.625 -9.594 1 92.5 73 ALA B N 1
ATOM 3378 C CA . ALA B 1 73 ? -3.018 -31.453 -10.5 1 92.5 73 ALA B CA 1
ATOM 3379 C C . ALA B 1 73 ? -4.488 -31.047 -10.469 1 92.5 73 ALA B C 1
ATOM 3381 O O . ALA B 1 73 ? -4.941 -30.375 -9.539 1 92.5 73 ALA B O 1
ATOM 3382 N N . ASP B 1 74 ? -5.16 -31.453 -11.516 1 93.06 74 ASP B N 1
ATOM 3383 C CA . ASP B 1 74 ? -6.559 -31.062 -11.672 1 93.06 74 ASP B CA 1
ATOM 3384 C C . ASP B 1 74 ? -7.418 -31.641 -10.547 1 93.06 74 ASP B C 1
ATOM 3386 O O . ASP B 1 74 ? -8.367 -31 -10.102 1 93.06 74 ASP B O 1
ATOM 3390 N N . HIS B 1 75 ? -7.164 -32.875 -10.102 1 89 75 HIS B N 1
ATOM 3391 C CA . HIS B 1 75 ? -7.965 -33.469 -9.031 1 89 75 HIS B CA 1
ATOM 3392 C C . HIS B 1 75 ? -7.789 -32.719 -7.727 1 89 75 HIS B C 1
ATOM 3394 O O . HIS B 1 75 ? -8.719 -32.625 -6.926 1 89 75 HIS B O 1
ATOM 3400 N N . GLU B 1 76 ? -6.582 -32.188 -7.473 1 90.75 76 GLU B N 1
ATOM 3401 C CA . GLU B 1 76 ? -6.348 -31.328 -6.312 1 90.75 76 GLU B CA 1
ATOM 3402 C C . GLU B 1 76 ? -7.137 -30.016 -6.418 1 90.75 76 GLU B C 1
ATOM 3404 O O . GLU B 1 76 ? -7.695 -29.547 -5.426 1 90.75 76 GLU B O 1
ATOM 3409 N N . ALA B 1 77 ? -7.156 -29.438 -7.633 1 94.12 77 ALA B N 1
ATOM 3410 C CA . ALA B 1 77 ? -7.883 -28.188 -7.891 1 94.12 77 ALA B CA 1
ATOM 3411 C C . ALA B 1 77 ? -9.375 -28.359 -7.605 1 94.12 77 ALA B C 1
ATOM 3413 O O . ALA B 1 77 ? -10.023 -27.438 -7.125 1 94.12 77 ALA B O 1
ATOM 3414 N N . GLN B 1 78 ? -9.883 -29.562 -7.91 1 91.56 78 GLN B N 1
ATOM 3415 C CA . GLN B 1 78 ? -11.297 -29.844 -7.684 1 91.56 78 GLN B CA 1
ATOM 3416 C C . GLN B 1 78 ? -11.641 -29.781 -6.199 1 91.56 78 GLN B C 1
ATOM 3418 O O . GLN B 1 78 ? -12.766 -29.453 -5.832 1 91.56 78 GLN B O 1
ATOM 3423 N N . MET B 1 79 ? -10.633 -30.047 -5.383 1 90.44 79 MET B N 1
ATOM 3424 C CA . MET B 1 79 ? -10.859 -30.078 -3.941 1 90.44 79 MET B CA 1
ATOM 3425 C C . MET B 1 79 ? -10.43 -28.75 -3.303 1 90.44 79 MET B C 1
ATOM 3427 O O . MET B 1 79 ? -10.57 -28.578 -2.094 1 90.44 79 MET B O 1
ATOM 3431 N N . ALA B 1 80 ? -9.953 -27.875 -4.086 1 93.56 80 ALA B N 1
ATOM 3432 C CA . ALA B 1 80 ? -9.391 -26.641 -3.562 1 93.56 80 ALA B CA 1
ATOM 3433 C C . ALA B 1 80 ? -10.438 -25.531 -3.51 1 93.56 80 ALA B C 1
ATOM 3435 O O . ALA B 1 80 ? -11.406 -25.547 -4.277 1 93.56 80 ALA B O 1
ATOM 3436 N N . GLU B 1 81 ? -10.258 -24.656 -2.576 1 95.06 81 GLU B N 1
ATOM 3437 C CA . GLU B 1 81 ? -11.07 -23.453 -2.445 1 95.06 81 GLU B CA 1
ATOM 3438 C C . GLU B 1 81 ? -10.203 -22.188 -2.41 1 95.06 81 GLU B C 1
ATOM 3440 O O . GLU B 1 81 ? -9.078 -22.219 -1.919 1 95.06 81 GLU B O 1
ATOM 3445 N N . ALA B 1 82 ? -10.719 -21.188 -2.984 1 97.44 82 ALA B N 1
ATOM 3446 C CA . ALA B 1 82 ? -10.141 -19.844 -2.896 1 97.44 82 ALA B CA 1
ATOM 3447 C C . ALA B 1 82 ? -10.953 -18.953 -1.957 1 97.44 82 ALA B C 1
ATOM 3449 O O . ALA B 1 82 ? -12.156 -18.781 -2.152 1 97.44 82 ALA B O 1
ATOM 3450 N N . ILE B 1 83 ? -10.344 -18.469 -0.973 1 97.31 83 ILE B N 1
ATOM 3451 C CA . ILE B 1 83 ? -11.023 -17.641 0.008 1 97.31 83 ILE B CA 1
ATOM 3452 C C . ILE B 1 83 ? -10.656 -16.172 -0.212 1 97.31 83 ILE B C 1
ATOM 3454 O O . ILE B 1 83 ? -9.5 -15.781 -0.035 1 97.31 83 ILE B O 1
ATOM 3458 N N . PHE B 1 84 ? -11.648 -15.352 -0.586 1 98.12 84 PHE B N 1
ATOM 3459 C CA . PHE B 1 84 ? -11.461 -13.922 -0.828 1 98.12 84 PHE B CA 1
ATOM 3460 C C . PHE B 1 84 ? -11.898 -13.109 0.384 1 98.12 84 PHE B C 1
ATOM 3462 O O . PHE B 1 84 ? -12.75 -13.547 1.161 1 98.12 84 PHE B O 1
ATOM 3469 N N . GLY B 1 85 ? -11.289 -11.914 0.553 1 96.81 85 GLY B N 1
ATOM 3470 C CA . GLY B 1 85 ? -11.688 -11.016 1.626 1 96.81 85 GLY B CA 1
ATOM 3471 C C . GLY B 1 85 ? -11.227 -11.484 2.996 1 96.81 85 GLY B C 1
ATOM 3472 O O . GLY B 1 85 ? -11.82 -11.109 4.012 1 96.81 85 GLY B O 1
ATOM 3473 N N . TYR B 1 86 ? -10.25 -12.398 3.045 1 96.94 86 TYR B N 1
ATOM 3474 C CA . TYR B 1 86 ? -9.695 -12.875 4.309 1 96.94 86 TYR B CA 1
ATOM 3475 C C . TYR B 1 86 ? -8.68 -11.883 4.867 1 96.94 86 TYR B C 1
ATOM 3477 O O . TYR B 1 86 ? -7.473 -12.086 4.742 1 96.94 86 TYR B O 1
ATOM 3485 N N . ASN B 1 87 ? -9.156 -10.812 5.434 1 95.12 87 ASN B N 1
ATOM 3486 C CA . ASN B 1 87 ? -8.32 -9.734 5.945 1 95.12 87 ASN B CA 1
ATOM 3487 C C . ASN B 1 87 ? -8.219 -9.781 7.469 1 95.12 87 ASN B C 1
ATOM 3489 O O . ASN B 1 87 ? -7.348 -9.133 8.055 1 95.12 87 ASN B O 1
ATOM 3493 N N . SER B 1 88 ? -9.125 -10.391 8.047 1 89.5 88 SER B N 1
ATOM 3494 C CA . SER B 1 88 ? -9.133 -10.656 9.484 1 89.5 88 SER B CA 1
ATOM 3495 C C . SER B 1 88 ? -9.703 -12.031 9.789 1 89.5 88 SER B C 1
ATOM 3497 O O . SER B 1 88 ? -10.398 -12.625 8.953 1 89.5 88 SER B O 1
ATOM 3499 N N . ASN B 1 89 ? -9.391 -12.375 10.992 1 84.5 89 ASN B N 1
ATOM 3500 C CA . ASN B 1 89 ? -9.898 -13.688 11.359 1 84.5 89 ASN B CA 1
ATOM 3501 C C . ASN B 1 89 ? -11.422 -13.742 11.297 1 84.5 89 ASN B C 1
ATOM 3503 O O . ASN B 1 89 ? -12.102 -12.812 11.734 1 84.5 89 ASN B O 1
ATOM 3507 N N . GLY B 1 90 ? -11.922 -14.797 10.719 1 77.06 90 GLY B N 1
ATOM 3508 C CA . GLY B 1 90 ? -13.359 -15.023 10.641 1 77.06 90 GLY B CA 1
ATOM 3509 C C . GLY B 1 90 ? -14 -14.367 9.43 1 77.06 90 GLY B C 1
ATOM 3510 O O . GLY B 1 90 ? -15.211 -14.469 9.227 1 77.06 90 GLY B O 1
ATOM 3511 N N . GLU B 1 91 ? -13.195 -13.758 8.625 1 87.25 91 GLU B N 1
ATOM 3512 C CA . GLU B 1 91 ? -13.711 -13.125 7.418 1 87.25 91 GLU B CA 1
ATOM 3513 C C . GLU B 1 91 ? -13.359 -13.945 6.176 1 87.25 91 GLU B C 1
ATOM 3515 O O . GLU B 1 91 ? -12.602 -14.914 6.258 1 87.25 91 GLU B O 1
ATOM 3520 N N . GLY B 1 92 ? -14.141 -13.633 5.16 1 93.5 92 GLY B N 1
ATOM 3521 C CA . GLY B 1 92 ? -13.805 -14.227 3.871 1 93.5 92 GLY B CA 1
ATOM 3522 C C . GLY B 1 92 ? -14.969 -14.977 3.244 1 93.5 92 GLY B C 1
ATOM 3523 O O . GLY B 1 92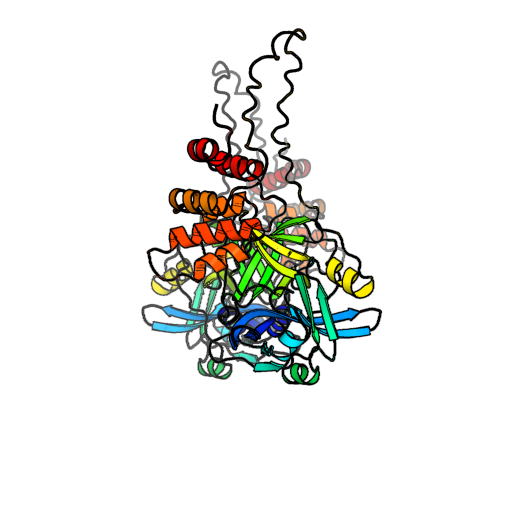 ? -15.898 -15.383 3.939 1 93.5 92 GLY B O 1
ATOM 3524 N N . ARG B 1 93 ? -14.844 -15.117 1.991 1 95.81 93 ARG B N 1
ATOM 3525 C CA . ARG B 1 93 ? -15.812 -15.859 1.179 1 95.81 93 ARG B CA 1
ATOM 3526 C C . ARG B 1 93 ? -15.117 -16.906 0.314 1 95.81 93 ARG B C 1
ATOM 3528 O O . ARG B 1 93 ? -14.148 -16.594 -0.388 1 95.81 93 ARG B O 1
ATOM 3535 N N . SER B 1 94 ? -15.625 -18.078 0.412 1 95.44 94 SER B N 1
ATOM 3536 C CA . SER B 1 94 ? -15.023 -19.188 -0.32 1 95.44 94 SER B CA 1
ATOM 3537 C C . SER B 1 94 ? -15.625 -19.328 -1.712 1 95.44 94 SER B C 1
ATOM 3539 O O . SER B 1 94 ? -16.844 -19.188 -1.885 1 95.44 94 SER B O 1
ATOM 3541 N N . VAL B 1 95 ? -14.766 -19.531 -2.65 1 96.62 95 VAL B N 1
ATOM 3542 C CA . VAL B 1 95 ? -15.148 -19.812 -4.031 1 96.62 95 VAL B CA 1
ATOM 3543 C C . VAL B 1 95 ? -14.5 -21.109 -4.488 1 96.62 95 VAL B C 1
ATOM 3545 O O . VAL B 1 95 ? -13.297 -21.328 -4.293 1 96.62 95 VAL B O 1
ATOM 3548 N N . ARG B 1 96 ? -15.25 -21.984 -5.078 1 95.06 96 ARG B N 1
ATOM 3549 C CA . ARG B 1 96 ? -14.719 -23.266 -5.562 1 95.06 96 ARG B CA 1
ATOM 3550 C C . ARG B 1 96 ? -13.984 -23.078 -6.887 1 95.06 96 ARG B C 1
ATOM 3552 O O . ARG B 1 96 ? -14.445 -22.328 -7.758 1 95.06 96 ARG B O 1
ATOM 3559 N N . LEU B 1 97 ? -12.891 -23.75 -6.973 1 96.38 97 LEU B N 1
ATOM 3560 C CA . LEU B 1 97 ? -12.156 -23.766 -8.227 1 96.38 97 LEU B CA 1
ATOM 3561 C C . LEU B 1 97 ? -12.719 -24.844 -9.164 1 96.38 97 LEU B C 1
ATOM 3563 O O . LEU B 1 97 ? -13.266 -25.844 -8.711 1 96.38 97 LEU B O 1
ATOM 3567 N N . ASP B 1 98 ? -12.625 -24.578 -10.492 1 95.94 98 ASP B N 1
ATOM 3568 C CA . ASP B 1 98 ? -13.195 -25.484 -11.477 1 95.94 98 ASP B CA 1
ATOM 3569 C C . ASP B 1 98 ? -12.203 -25.797 -12.594 1 95.94 98 ASP B C 1
ATOM 3571 O O . ASP B 1 98 ? -12.203 -25.125 -13.633 1 95.94 98 ASP B O 1
ATOM 3575 N N . PRO B 1 99 ? -11.477 -26.844 -12.383 1 96.06 99 PRO B N 1
ATOM 3576 C CA . PRO B 1 99 ? -10.477 -27.188 -13.391 1 96.06 99 PRO B CA 1
ATOM 3577 C C . PRO B 1 99 ? -11.102 -27.625 -14.719 1 96.06 99 PRO B C 1
ATOM 3579 O O . PRO B 1 99 ? -10.398 -27.734 -15.727 1 96.06 99 PRO B O 1
ATOM 3582 N N . GLN B 1 100 ? -12.391 -27.906 -14.781 1 95.38 100 GLN B N 1
ATOM 3583 C CA . GLN B 1 100 ? -13.062 -28.281 -16.016 1 95.38 100 GLN B CA 1
ATOM 3584 C C . GLN B 1 100 ? -13.195 -27.094 -16.953 1 95.38 100 GLN B C 1
ATOM 3586 O O . GLN B 1 100 ? -13.266 -27.25 -18.188 1 95.38 100 GLN B O 1
ATOM 3591 N N . ILE B 1 101 ? -13.297 -25.906 -16.422 1 95.06 101 ILE B N 1
ATOM 3592 C CA . ILE B 1 101 ? -13.336 -24.719 -17.25 1 95.06 101 ILE B CA 1
ATOM 3593 C C . ILE B 1 101 ? -11.984 -24.5 -17.938 1 95.06 101 ILE B C 1
ATOM 3595 O O . ILE B 1 101 ? -11.906 -24.406 -19.156 1 95.06 101 ILE B O 1
ATOM 3599 N N . ILE B 1 102 ? -10.922 -24.469 -17.125 1 95.94 102 ILE B N 1
ATOM 3600 C CA . ILE B 1 102 ? -9.562 -24.422 -17.641 1 95.94 102 ILE B CA 1
ATOM 3601 C C . ILE B 1 102 ? -8.578 -24.859 -16.547 1 95.94 102 ILE B C 1
ATOM 3603 O O . ILE B 1 102 ? -8.758 -24.5 -15.383 1 95.94 102 ILE B O 1
ATOM 3607 N N . PHE B 1 103 ? -7.629 -25.609 -16.875 1 97.31 103 PHE B N 1
ATOM 3608 C CA . PHE B 1 103 ? -6.52 -26 -16.016 1 97.31 103 PHE B CA 1
ATOM 3609 C C . PHE B 1 103 ? -5.215 -26.047 -16.797 1 97.31 103 PHE B C 1
ATOM 3611 O O . PHE B 1 103 ? -5.043 -26.875 -17.688 1 97.31 103 PHE B O 1
ATOM 3618 N N . ARG B 1 104 ? -4.41 -25.109 -16.562 1 97.56 104 ARG B N 1
ATOM 3619 C CA . ARG B 1 104 ? -3.072 -25.031 -17.141 1 97.56 104 ARG B CA 1
ATOM 3620 C C . ARG B 1 104 ? -2.008 -24.938 -16.047 1 97.56 104 ARG B C 1
ATOM 3622 O O . ARG B 1 104 ? -2.186 -24.219 -15.07 1 97.56 104 ARG B O 1
ATOM 3629 N N . THR B 1 105 ? -0.997 -25.688 -16.141 1 97.31 105 THR B N 1
ATOM 3630 C CA . THR B 1 105 ? 0.045 -25.688 -15.117 1 97.31 105 THR B CA 1
ATOM 3631 C C . THR B 1 105 ? 1.407 -25.984 -15.734 1 97.31 105 THR B C 1
ATOM 3633 O O . THR B 1 105 ? 1.488 -26.484 -16.859 1 97.31 105 THR B O 1
ATOM 3636 N N . ASN B 1 106 ? 2.43 -25.578 -15.133 1 96.5 106 ASN B N 1
ATOM 3637 C CA . ASN B 1 106 ? 3.809 -25.844 -15.531 1 96.5 106 ASN B CA 1
ATOM 3638 C C . ASN B 1 106 ? 4.734 -25.906 -14.32 1 96.5 106 ASN B C 1
ATOM 3640 O O . ASN B 1 106 ? 4.801 -24.969 -13.531 1 96.5 106 ASN B O 1
ATOM 3644 N N . LYS B 1 107 ? 5.418 -26.922 -14.18 1 93.38 107 LYS B N 1
ATOM 3645 C CA . LYS B 1 107 ? 6.277 -27.156 -13.023 1 93.38 107 LYS B CA 1
ATOM 3646 C C . LYS B 1 107 ? 7.504 -26.25 -13.055 1 93.38 107 LYS B C 1
ATOM 3648 O O . LYS B 1 107 ? 7.898 -25.688 -12.031 1 93.38 107 LYS B O 1
ATOM 3653 N N . ASP B 1 108 ? 8.148 -26.078 -14.219 1 92 108 ASP B N 1
ATOM 3654 C CA . ASP B 1 108 ? 9.367 -25.281 -14.352 1 92 108 ASP B CA 1
ATOM 3655 C C . ASP B 1 108 ? 9.094 -23.812 -14.031 1 92 108 ASP B C 1
ATOM 3657 O O . ASP B 1 108 ? 9.875 -23.172 -13.328 1 92 108 ASP B O 1
ATOM 3661 N N . LEU B 1 109 ? 8 -23.297 -14.531 1 95.38 109 LEU B N 1
ATOM 3662 C CA . LEU B 1 109 ? 7.613 -21.906 -14.289 1 95.38 109 LEU B CA 1
ATOM 3663 C C . LEU B 1 109 ? 6.875 -21.781 -12.961 1 95.38 109 LEU B C 1
ATOM 3665 O O . LEU B 1 109 ? 6.641 -20.672 -12.484 1 95.38 109 LEU B O 1
ATOM 3669 N N . ASP B 1 110 ? 6.504 -22.891 -12.391 1 94.44 110 ASP B N 1
ATOM 3670 C CA . ASP B 1 110 ? 5.82 -23 -11.102 1 94.44 110 ASP B CA 1
ATOM 3671 C C . ASP B 1 110 ? 4.57 -22.125 -11.07 1 94.44 110 ASP B C 1
ATOM 3673 O O . ASP B 1 110 ? 4.41 -21.297 -10.164 1 94.44 110 ASP B O 1
ATOM 3677 N N . TYR B 1 111 ? 3.668 -22.359 -12 1 97.56 111 TYR B N 1
ATOM 3678 C CA . TYR B 1 111 ? 2.373 -21.703 -11.953 1 97.56 111 TYR B CA 1
ATOM 3679 C C . TYR B 1 111 ? 1.245 -22.672 -12.281 1 97.56 111 TYR B C 1
ATOM 3681 O O . TYR B 1 111 ? 1.47 -23.703 -12.93 1 97.56 111 TYR B O 1
ATOM 3689 N N . THR B 1 112 ? 0.153 -22.438 -11.75 1 98.12 112 THR B N 1
ATOM 3690 C CA . THR B 1 112 ? -1.098 -23.094 -12.109 1 98.12 112 THR B CA 1
ATOM 3691 C C . THR B 1 112 ? -2.211 -22.078 -12.312 1 98.12 112 THR B C 1
ATOM 3693 O O . THR B 1 112 ? -2.344 -21.125 -11.531 1 98.12 112 THR B O 1
ATOM 3696 N N . PHE B 1 113 ? -2.893 -22.188 -13.406 1 98.56 113 PHE B N 1
ATOM 3697 C CA . PHE B 1 113 ? -4.062 -21.375 -13.719 1 98.56 113 PHE B CA 1
ATOM 3698 C C . PHE B 1 113 ? -5.324 -22.234 -13.742 1 98.56 113 PHE B C 1
ATOM 3700 O O . PHE B 1 113 ? -5.41 -23.203 -14.5 1 98.56 113 PHE B O 1
ATOM 3707 N N . ILE B 1 114 ? -6.27 -21.906 -12.867 1 98.25 114 ILE B N 1
ATOM 3708 C CA . ILE B 1 114 ? -7.461 -22.719 -12.68 1 98.25 114 ILE B CA 1
ATOM 3709 C C . ILE B 1 114 ? -8.711 -21.891 -12.93 1 98.25 114 ILE B C 1
ATOM 3711 O O . ILE B 1 114 ? -8.82 -20.766 -12.43 1 98.25 114 ILE B O 1
ATOM 3715 N N . GLY B 1 115 ? -9.625 -22.453 -13.594 1 97.06 115 GLY B N 1
ATOM 3716 C CA . GLY B 1 115 ? -10.867 -21.766 -13.891 1 97.06 115 GLY B CA 1
ATOM 3717 C C . GLY B 1 115 ? -11.758 -21.594 -12.672 1 97.06 115 GLY B C 1
ATOM 3718 O O . GLY B 1 115 ? -11.648 -22.344 -11.703 1 97.06 115 GLY B O 1
ATOM 3719 N N . VAL B 1 116 ? -12.578 -20.547 -12.672 1 95.88 116 VAL B N 1
ATOM 3720 C CA . VAL B 1 116 ? -13.617 -20.281 -11.688 1 95.88 116 VAL B CA 1
ATOM 3721 C C . VAL B 1 116 ? -14.898 -19.828 -12.383 1 95.88 116 VAL B C 1
ATOM 3723 O O . VAL B 1 116 ? -14.859 -19.344 -13.516 1 95.88 116 VAL B O 1
ATOM 3726 N N . ASN B 1 117 ? -16 -20.078 -11.711 1 94 117 ASN B N 1
ATOM 3727 C CA . ASN B 1 117 ? -17.234 -19.516 -12.219 1 94 117 ASN B CA 1
ATOM 3728 C C . ASN B 1 117 ? -17.266 -17.984 -12.078 1 94 117 ASN B C 1
ATOM 3730 O O . ASN B 1 117 ? -17.281 -17.469 -10.969 1 94 117 ASN B O 1
ATOM 3734 N N . LYS B 1 118 ? -17.344 -17.328 -13.164 1 92.75 118 LYS B N 1
ATOM 3735 C CA . LYS B 1 118 ? -17.281 -15.867 -13.195 1 92.75 118 LYS B CA 1
ATOM 3736 C C . LYS B 1 118 ? -18.391 -15.242 -12.352 1 92.75 118 LYS B C 1
ATOM 3738 O O . LYS B 1 118 ? -18.188 -14.203 -11.719 1 92.75 118 LYS B O 1
ATOM 3743 N N . SER B 1 119 ? -19.516 -15.852 -12.297 1 93.75 119 SER B N 1
ATOM 3744 C CA . SER B 1 119 ? -20.672 -15.328 -11.562 1 93.75 119 SER B CA 1
ATOM 3745 C C . SER B 1 119 ? -20.375 -15.242 -10.07 1 93.75 119 SER B C 1
ATOM 3747 O O . SER B 1 119 ? -20.875 -14.336 -9.391 1 93.75 119 SER B O 1
ATOM 3749 N N . ASP B 1 120 ? -19.609 -16.203 -9.594 1 93.94 120 ASP B N 1
ATOM 3750 C CA . ASP B 1 120 ? -19.25 -16.203 -8.18 1 93.94 120 ASP B CA 1
ATOM 3751 C C . ASP B 1 120 ? -18.422 -14.969 -7.816 1 93.94 120 ASP B C 1
ATOM 3753 O O . ASP B 1 120 ? -18.609 -14.383 -6.75 1 93.94 120 ASP B O 1
ATOM 3757 N N . LEU B 1 121 ? -17.562 -14.57 -8.727 1 95.06 121 LEU B N 1
ATOM 3758 C CA . LEU B 1 121 ? -16.688 -13.438 -8.461 1 95.06 121 LEU B CA 1
ATOM 3759 C C . LEU B 1 121 ? -17.406 -12.117 -8.75 1 95.06 121 LEU B C 1
ATOM 3761 O O . LEU B 1 121 ? -17.141 -11.102 -8.094 1 95.06 121 LEU B O 1
ATOM 3765 N N . ASP B 1 122 ? -18.25 -12.109 -9.719 1 93.69 122 ASP B N 1
ATOM 3766 C CA . ASP B 1 122 ? -19.047 -10.93 -10 1 93.69 122 ASP B CA 1
ATOM 3767 C C . ASP B 1 122 ? -19.906 -10.547 -8.797 1 93.69 122 ASP B C 1
ATOM 3769 O O . ASP B 1 122 ? -20.047 -9.359 -8.469 1 93.69 122 ASP B O 1
ATOM 3773 N N . SER B 1 123 ? -20.438 -11.516 -8.156 1 93.44 123 SER B N 1
ATOM 3774 C CA . SER B 1 123 ? -21.281 -11.273 -6.992 1 93.44 123 SER B CA 1
ATOM 3775 C C . SER B 1 123 ? -20.5 -10.648 -5.852 1 93.44 123 SER B C 1
ATOM 3777 O O . SER B 1 123 ? -21.062 -9.961 -4.996 1 93.44 123 SER B O 1
ATOM 3779 N N . LEU B 1 124 ? -19.25 -10.891 -5.887 1 94.38 124 LEU B N 1
ATOM 3780 C CA . LEU B 1 124 ? -18.375 -10.359 -4.844 1 94.38 124 LEU B CA 1
ATOM 3781 C C . LEU B 1 124 ? -17.734 -9.047 -5.289 1 94.38 124 LEU B C 1
ATOM 3783 O O . LEU B 1 124 ? -16.938 -8.461 -4.559 1 94.38 124 LEU B O 1
ATOM 3787 N N . ALA B 1 125 ? -18.062 -8.562 -6.523 1 94.94 125 ALA B N 1
ATOM 3788 C CA . ALA B 1 125 ? -17.547 -7.32 -7.09 1 94.94 125 ALA B CA 1
ATOM 3789 C C . ALA B 1 125 ? -16.031 -7.336 -7.152 1 94.94 125 ALA B C 1
ATOM 3791 O O . ALA B 1 125 ? -15.375 -6.336 -6.832 1 94.94 125 ALA B O 1
ATOM 3792 N N . ILE B 1 126 ? -15.492 -8.477 -7.453 1 97.38 126 ILE B N 1
ATOM 3793 C CA . ILE B 1 126 ? -14.047 -8.617 -7.605 1 97.38 126 ILE B CA 1
ATOM 3794 C C . ILE B 1 126 ? -13.672 -8.445 -9.078 1 97.38 126 ILE B C 1
ATOM 3796 O O . ILE B 1 126 ? -14.195 -9.141 -9.945 1 97.38 126 ILE B O 1
ATOM 3800 N N . ILE B 1 127 ? -12.805 -7.52 -9.352 1 96.88 127 ILE B N 1
ATOM 3801 C CA . ILE B 1 127 ? -12.289 -7.258 -10.695 1 96.88 127 ILE B CA 1
ATOM 3802 C C . ILE B 1 127 ? -10.992 -8.031 -10.906 1 96.88 127 ILE B C 1
ATOM 3804 O O . ILE B 1 127 ? -10.086 -7.984 -10.07 1 96.88 127 ILE B O 1
ATOM 3808 N N . PRO B 1 128 ? -10.875 -8.805 -11.953 1 98 128 PRO B N 1
ATOM 3809 C CA . PRO B 1 128 ? -9.656 -9.57 -12.188 1 98 128 PRO B CA 1
ATOM 3810 C C . PRO B 1 128 ? -8.453 -8.68 -12.5 1 98 128 PRO B C 1
ATOM 3812 O O . PRO B 1 128 ? -8.594 -7.645 -13.148 1 98 128 PRO B O 1
ATOM 3815 N N . ILE B 1 129 ? -7.324 -9.094 -11.984 1 98 129 ILE B N 1
ATOM 3816 C CA . ILE B 1 129 ? -6.07 -8.477 -12.414 1 98 129 ILE B CA 1
ATOM 3817 C C . ILE B 1 129 ? -5.77 -8.859 -13.859 1 98 129 ILE B C 1
ATOM 3819 O O . ILE B 1 129 ? -5.855 -10.039 -14.227 1 98 129 ILE B O 1
ATOM 3823 N N . ARG B 1 130 ? -5.465 -7.934 -14.703 1 96.19 130 ARG B N 1
ATOM 3824 C CA . ARG B 1 130 ? -5.121 -8.227 -16.094 1 96.19 130 ARG B CA 1
ATOM 3825 C C . ARG B 1 130 ? -3.742 -8.875 -16.188 1 96.19 130 ARG B C 1
ATOM 3827 O O . ARG B 1 130 ? -2.744 -8.297 -15.766 1 96.19 130 ARG B O 1
ATOM 3834 N N . PHE B 1 131 ? -3.73 -10 -16.688 1 96.19 131 PHE B N 1
ATOM 3835 C CA . PHE B 1 131 ? -2.477 -10.719 -16.891 1 96.19 131 PHE B CA 1
ATOM 3836 C C . PHE B 1 131 ? -1.858 -10.375 -18.234 1 96.19 131 PHE B C 1
ATOM 3838 O O . PHE B 1 131 ? -2.209 -10.969 -19.25 1 96.19 131 PHE B O 1
ATOM 3845 N N . LEU B 1 132 ? -0.969 -9.422 -18.266 1 91.81 132 LEU B N 1
ATOM 3846 C CA . LEU B 1 132 ? -0.284 -8.914 -19.438 1 91.81 132 LEU B CA 1
ATOM 3847 C C . LEU B 1 132 ? 1.229 -9.039 -19.281 1 91.81 132 LEU B C 1
ATOM 3849 O O . LEU B 1 132 ? 1.734 -9.172 -18.172 1 91.81 132 LEU B O 1
ATOM 3853 N N . PRO B 1 133 ? 1.859 -9.094 -20.5 1 88.56 133 PRO B N 1
ATOM 3854 C CA . PRO B 1 133 ? 3.316 -9.016 -20.375 1 88.56 133 PRO B CA 1
ATOM 3855 C C . PRO B 1 133 ? 3.775 -7.793 -19.594 1 88.56 133 PRO B C 1
ATOM 3857 O O . PRO B 1 133 ? 3.193 -6.715 -19.719 1 88.56 133 PRO B O 1
ATOM 3860 N N . GLU B 1 134 ? 4.738 -8.07 -18.703 1 82.19 134 GLU B N 1
ATOM 3861 C CA . GLU B 1 134 ? 5.211 -6.969 -17.875 1 82.19 134 GLU B CA 1
ATOM 3862 C C . GLU B 1 134 ? 5.832 -5.867 -18.719 1 82.19 134 GLU B C 1
ATOM 3864 O O . GLU B 1 134 ? 6.328 -6.129 -19.828 1 82.19 134 GLU B O 1
ATOM 3869 N N . PRO B 1 135 ? 5.703 -4.648 -18.109 1 78.5 135 PRO B N 1
ATOM 3870 C CA . PRO B 1 135 ? 6.309 -3.543 -18.859 1 78.5 135 PRO B CA 1
ATOM 3871 C C . PRO B 1 135 ? 7.816 -3.705 -19.031 1 78.5 135 PRO B C 1
ATOM 3873 O O . PRO B 1 135 ? 8.5 -4.188 -18.125 1 78.5 135 PRO B O 1
ATOM 3876 N N . VAL B 1 136 ? 8.328 -3.271 -20.172 1 75.75 136 VAL B N 1
ATOM 3877 C CA . VAL B 1 136 ? 9.742 -3.383 -20.516 1 75.75 136 VAL B CA 1
ATOM 3878 C C . VAL B 1 136 ? 10.562 -2.414 -19.672 1 75.75 136 VAL B C 1
ATOM 3880 O O . VAL B 1 136 ? 11.773 -2.586 -19.516 1 75.75 136 VAL B O 1
ATOM 3883 N N . THR B 1 137 ? 9.969 -1.539 -19.047 1 83.38 137 THR B N 1
ATOM 3884 C CA . THR B 1 137 ? 10.648 -0.471 -18.312 1 83.38 137 THR B CA 1
ATOM 3885 C C . THR B 1 137 ? 11.023 -0.924 -16.906 1 83.38 137 THR B C 1
ATOM 3887 O O . THR B 1 137 ? 11.766 -0.233 -16.203 1 83.38 137 THR B O 1
ATOM 3890 N N . VAL B 1 138 ? 10.617 -2.129 -16.531 1 89.12 138 VAL B N 1
ATOM 3891 C CA . VAL B 1 138 ? 10.953 -2.619 -15.195 1 89.12 138 VAL B CA 1
ATOM 3892 C C . VAL B 1 138 ? 12.461 -2.857 -15.094 1 89.12 138 VAL B C 1
ATOM 3894 O O . VAL B 1 138 ? 13.062 -3.439 -16 1 89.12 138 VAL B O 1
ATOM 3897 N N . ARG B 1 139 ? 13.031 -2.377 -14.047 1 86.62 139 ARG B N 1
ATOM 3898 C CA . ARG B 1 139 ? 14.477 -2.5 -13.883 1 86.62 139 ARG B CA 1
ATOM 3899 C C . ARG B 1 139 ? 14.844 -2.812 -12.438 1 86.62 139 ARG B C 1
ATOM 3901 O O . ARG B 1 139 ? 14 -2.721 -11.547 1 86.62 139 ARG B O 1
ATOM 3908 N N . GLN B 1 140 ? 16.172 -3.17 -12.359 1 89.31 140 GLN B N 1
ATOM 3909 C CA . GLN B 1 140 ? 16.734 -3.355 -11.023 1 89.31 140 GLN B CA 1
ATOM 3910 C C . GLN B 1 140 ? 16.531 -2.109 -10.164 1 89.31 140 GLN B C 1
ATOM 3912 O O . GLN B 1 140 ? 16.703 -0.986 -10.641 1 89.31 140 GLN B O 1
ATOM 3917 N N . GLY B 1 141 ? 16.172 -2.361 -8.898 1 85.94 141 GLY B N 1
ATOM 3918 C CA . GLY B 1 141 ? 15.984 -1.241 -7.992 1 85.94 141 GLY B CA 1
ATOM 3919 C C . GLY B 1 141 ? 14.539 -0.785 -7.902 1 85.94 141 GLY B C 1
ATOM 3920 O O . GLY B 1 141 ? 14.164 -0.075 -6.969 1 85.94 141 GLY B O 1
ATOM 3921 N N . ASP B 1 142 ? 13.75 -1.188 -8.883 1 87.81 142 ASP B N 1
ATOM 3922 C CA . ASP B 1 142 ? 12.328 -0.868 -8.812 1 87.81 142 ASP B CA 1
ATOM 3923 C C . ASP B 1 142 ? 11.664 -1.565 -7.625 1 87.81 142 ASP B C 1
ATOM 3925 O O . ASP B 1 142 ? 12.133 -2.611 -7.172 1 87.81 142 ASP B O 1
ATOM 3929 N N . GLU B 1 143 ? 10.664 -0.953 -7.121 1 86 143 GLU B N 1
ATOM 3930 C CA . GLU B 1 143 ? 9.953 -1.528 -5.984 1 86 143 GLU B CA 1
ATOM 3931 C C . GLU B 1 143 ? 8.727 -2.312 -6.445 1 86 143 GLU B C 1
ATOM 3933 O O . GLU B 1 143 ? 8.047 -1.913 -7.395 1 86 143 GLU B O 1
ATOM 3938 N N . VAL B 1 144 ? 8.484 -3.381 -5.738 1 91.38 144 VAL B N 1
ATOM 3939 C CA . VAL B 1 144 ? 7.316 -4.207 -6.039 1 91.38 144 VAL B CA 1
ATOM 3940 C C . VAL B 1 144 ? 6.508 -4.438 -4.766 1 91.38 144 VAL B C 1
ATOM 3942 O O . VAL B 1 144 ? 7.047 -4.375 -3.656 1 91.38 144 VAL B O 1
ATOM 3945 N N . PHE B 1 145 ? 5.211 -4.684 -4.973 1 93.25 145 PHE B N 1
ATOM 3946 C CA . PHE B 1 145 ? 4.289 -5.023 -3.898 1 93.25 145 PHE B CA 1
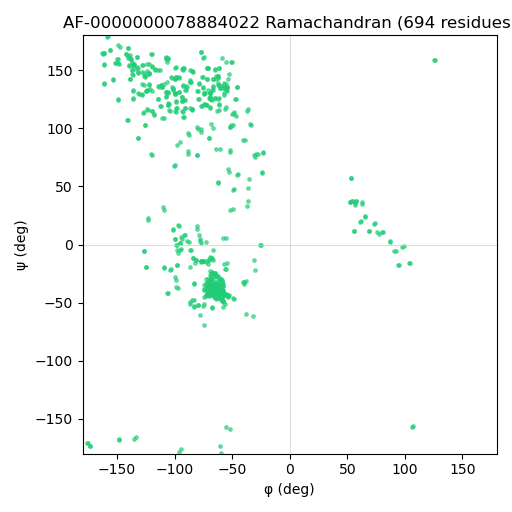ATOM 3947 C C . PHE B 1 145 ? 3.846 -6.48 -4.004 1 93.25 145 PHE B C 1
ATOM 3949 O O . PHE B 1 145 ? 3.57 -6.969 -5.102 1 93.25 145 PHE B O 1
ATOM 3956 N N . ILE B 1 146 ? 3.848 -7.109 -2.904 1 93.94 146 ILE B N 1
ATOM 3957 C CA . ILE B 1 146 ? 3.371 -8.484 -2.838 1 93.94 146 ILE B CA 1
ATOM 3958 C C . ILE B 1 146 ? 2.252 -8.594 -1.807 1 93.94 146 ILE B C 1
ATOM 3960 O O . ILE B 1 146 ? 2.459 -8.32 -0.623 1 93.94 146 ILE B O 1
ATOM 3964 N N . PHE B 1 147 ? 1.1 -8.922 -2.213 1 96.06 147 PHE B N 1
ATOM 3965 C CA . PHE B 1 147 ? -0.049 -9.188 -1.356 1 96.06 147 PHE B CA 1
ATOM 3966 C C . PHE B 1 147 ? -0.249 -10.688 -1.174 1 96.06 147 PHE B C 1
ATOM 3968 O O . PHE B 1 147 ? -0.348 -11.43 -2.152 1 96.06 147 PHE B O 1
ATOM 3975 N N . GLN B 1 148 ? -0.377 -11.102 0.038 1 95.06 148 GLN B N 1
ATOM 3976 C CA . GLN B 1 148 ? -0.152 -12.516 0.306 1 95.06 148 GLN B CA 1
ATOM 3977 C C . GLN B 1 148 ? -0.877 -12.961 1.573 1 95.06 148 GLN B C 1
ATOM 3979 O O . GLN B 1 148 ? -1.416 -12.125 2.309 1 95.06 148 GLN B O 1
ATOM 3984 N N . HIS B 1 149 ? -0.946 -14.273 1.757 1 94.12 149 HIS B N 1
ATOM 3985 C CA . HIS B 1 149 ? -1.426 -14.914 2.973 1 94.12 149 HIS B CA 1
ATOM 3986 C C . HIS B 1 149 ? -0.345 -15.797 3.592 1 94.12 149 HIS B C 1
ATOM 3988 O O . HIS B 1 149 ? -0.434 -17.031 3.539 1 94.12 149 HIS B O 1
ATOM 3994 N N . PRO B 1 150 ? 0.597 -15.117 4.262 1 89.19 150 PRO B N 1
ATOM 3995 C CA . PRO B 1 150 ? 1.693 -15.891 4.844 1 89.19 150 PRO B CA 1
ATOM 3996 C C . PRO B 1 150 ? 1.223 -16.844 5.941 1 89.19 150 PRO B C 1
ATOM 3998 O O . PRO B 1 150 ? 0.497 -16.438 6.852 1 89.19 150 PRO B O 1
ATOM 4001 N N . LYS B 1 151 ? 1.58 -18.141 5.785 1 86.5 151 LYS B N 1
ATOM 4002 C CA . LYS B 1 151 ? 1.239 -19.188 6.742 1 86.5 151 LYS B CA 1
ATOM 4003 C C . LYS B 1 151 ? -0.273 -19.344 6.875 1 86.5 151 LYS B C 1
ATOM 4005 O O . LYS B 1 151 ? -0.772 -19.719 7.934 1 86.5 151 LYS B O 1
ATOM 4010 N N . GLY B 1 152 ? -0.955 -18.859 5.898 1 88.44 152 GLY B N 1
ATOM 4011 C CA . GLY B 1 152 ? -2.404 -18.969 5.918 1 88.44 152 GLY B CA 1
ATOM 4012 C C . GLY B 1 152 ? -3.072 -17.922 6.777 1 88.44 152 GLY B C 1
ATOM 4013 O O . GLY B 1 152 ? -4.262 -18.016 7.078 1 88.44 152 GLY B O 1
ATOM 4014 N N . ARG B 1 153 ? -2.35 -16.953 7.199 1 92.06 153 ARG B N 1
ATOM 4015 C CA . ARG B 1 153 ? -2.875 -15.859 8.008 1 92.06 153 ARG B CA 1
ATOM 4016 C C . ARG B 1 153 ? -3.645 -14.867 7.148 1 92.06 153 ARG B C 1
ATOM 4018 O O . ARG B 1 153 ? -3.598 -14.93 5.918 1 92.06 153 ARG B O 1
ATOM 4025 N N . PRO B 1 154 ? -4.41 -14.008 7.859 1 96.06 154 PRO B N 1
ATOM 4026 C CA . PRO B 1 154 ? -5.082 -12.961 7.094 1 96.06 154 PRO B CA 1
ATOM 4027 C C . PRO B 1 154 ? -4.133 -12.203 6.172 1 96.06 154 PRO B C 1
ATOM 4029 O O . PRO B 1 154 ? -2.922 -12.172 6.41 1 96.06 154 PRO B O 1
ATOM 4032 N N . LYS B 1 155 ? -4.699 -11.625 5.195 1 97.12 155 LYS B N 1
ATOM 4033 C CA . LYS B 1 155 ? -3.943 -11.008 4.109 1 97.12 155 LYS B CA 1
ATOM 4034 C C . LYS B 1 155 ? -2.934 -10 4.648 1 97.12 155 LYS B C 1
ATOM 4036 O O . LYS B 1 155 ? -3.262 -9.195 5.523 1 97.12 155 LYS B O 1
ATOM 4041 N N . GLU B 1 156 ? -1.763 -10.109 4.168 1 95 156 GLU B N 1
ATOM 4042 C CA . GLU B 1 156 ? -0.659 -9.203 4.461 1 95 156 GLU B CA 1
ATOM 4043 C C . GLU B 1 156 ? 0.058 -8.773 3.184 1 95 156 GLU B C 1
ATOM 4045 O O . GLU B 1 156 ? -0.197 -9.32 2.109 1 95 156 GLU B O 1
ATOM 4050 N N . PHE B 1 157 ? 0.816 -7.656 3.309 1 93.44 157 PHE B N 1
ATOM 4051 C CA . PHE B 1 157 ? 1.59 -7.246 2.143 1 93.44 157 PHE B CA 1
ATOM 4052 C C . PHE B 1 157 ? 3 -6.828 2.547 1 93.44 157 PHE B C 1
ATOM 4054 O O . PHE B 1 157 ? 3.25 -6.516 3.713 1 93.44 157 PHE B O 1
ATOM 4061 N N . SER B 1 158 ? 3.848 -6.934 1.59 1 90.19 158 SER B N 1
ATOM 4062 C CA . SER B 1 158 ? 5.211 -6.43 1.696 1 90.19 158 SER B CA 1
ATOM 4063 C C . SER B 1 158 ? 5.621 -5.668 0.439 1 90.19 158 SER B C 1
ATOM 4065 O O . SER B 1 158 ? 4.945 -5.754 -0.59 1 90.19 158 SER B O 1
ATOM 4067 N N . HIS B 1 159 ? 6.512 -4.801 0.552 1 86.75 159 HIS B N 1
ATOM 4068 C CA . HIS B 1 159 ? 7.105 -4.117 -0.592 1 86.75 159 HIS B CA 1
ATOM 4069 C C . HIS B 1 159 ? 8.625 -4.219 -0.565 1 86.75 159 HIS B C 1
ATOM 4071 O O . HIS B 1 159 ? 9.234 -4.18 0.506 1 86.75 159 HIS B O 1
ATOM 4077 N N . GLU B 1 160 ? 9.172 -4.484 -1.807 1 80.81 160 GLU B N 1
ATOM 4078 C CA . GLU B 1 160 ? 10.609 -4.738 -1.891 1 80.81 160 GLU B CA 1
ATOM 4079 C C . GLU B 1 160 ? 11.18 -4.23 -3.209 1 80.81 160 GLU B C 1
ATOM 4081 O O . GLU B 1 160 ? 10.43 -3.895 -4.129 1 80.81 160 GLU B O 1
ATOM 4086 N N . LYS B 1 161 ? 12.484 -4.277 -3.158 1 83 161 LYS B N 1
ATOM 4087 C CA . LYS B 1 161 ? 13.164 -3.852 -4.379 1 83 161 LYS B CA 1
ATOM 4088 C C . LYS B 1 161 ? 13.594 -5.051 -5.219 1 83 161 LYS B C 1
ATOM 4090 O O . LYS B 1 161 ? 14.023 -6.07 -4.684 1 83 161 LYS B O 1
ATOM 4095 N N . ILE B 1 162 ? 13.492 -4.82 -6.477 1 89.88 162 ILE B N 1
ATOM 4096 C CA . ILE B 1 162 ? 13.984 -5.82 -7.414 1 89.88 162 ILE B CA 1
ATOM 4097 C C . ILE B 1 162 ? 15.508 -5.879 -7.348 1 89.88 162 ILE B C 1
ATOM 4099 O O . ILE B 1 162 ? 16.188 -4.848 -7.441 1 89.88 162 ILE B O 1
ATOM 4103 N N . LEU B 1 163 ? 16.031 -7.008 -7.16 1 87.94 163 LEU B N 1
ATOM 4104 C CA . LEU B 1 163 ? 17.484 -7.211 -7.148 1 87.94 163 LEU B CA 1
ATOM 4105 C C . LEU B 1 163 ? 18.016 -7.371 -8.57 1 87.94 163 LEU B C 1
ATOM 4107 O O . LEU B 1 163 ? 19 -6.719 -8.938 1 87.94 163 LEU B O 1
ATOM 4111 N N . HIS B 1 164 ? 17.469 -8.258 -9.281 1 88.94 164 HIS B N 1
ATOM 4112 C CA . HIS B 1 164 ? 17.812 -8.469 -10.68 1 88.94 164 HIS B CA 1
ATOM 4113 C C . HIS B 1 164 ? 16.75 -9.273 -11.406 1 88.94 164 HIS B C 1
ATOM 4115 O O . HIS B 1 164 ? 15.844 -9.828 -10.766 1 88.94 164 HIS B O 1
ATOM 4121 N N . ILE B 1 165 ? 16.844 -9.211 -12.742 1 92 165 ILE B N 1
ATOM 4122 C CA . ILE B 1 165 ? 15.938 -9.961 -13.602 1 92 165 ILE B CA 1
ATOM 4123 C C . ILE B 1 165 ? 16.719 -10.938 -14.469 1 92 165 ILE B C 1
ATOM 4125 O O . ILE B 1 165 ? 17.641 -10.539 -15.195 1 92 165 ILE B O 1
ATOM 4129 N N . GLU B 1 166 ? 16.5 -12.133 -14.25 1 89.69 166 GLU B N 1
ATOM 4130 C CA . GLU B 1 166 ? 17.016 -13.227 -15.062 1 89.69 166 GLU B CA 1
ATOM 4131 C C . GLU B 1 166 ? 15.891 -14.133 -15.547 1 89.69 166 GLU B C 1
ATOM 4133 O O . GLU B 1 166 ? 15.406 -14.977 -14.789 1 89.69 166 GLU B O 1
ATOM 4138 N N . ARG B 1 167 ? 15.547 -13.969 -16.781 1 91.75 167 ARG B N 1
ATOM 4139 C CA . ARG B 1 167 ? 14.398 -14.703 -17.297 1 91.75 167 ARG B CA 1
ATOM 4140 C C . ARG B 1 167 ? 14.578 -16.203 -17.125 1 91.75 167 ARG B C 1
ATOM 4142 O O . ARG B 1 167 ? 15.68 -16.734 -17.297 1 91.75 167 ARG B O 1
ATOM 4149 N N . PRO B 1 168 ? 13.555 -16.844 -16.672 1 94.94 168 PRO B N 1
ATOM 4150 C CA . PRO B 1 168 ? 12.156 -16.406 -16.656 1 94.94 168 PRO B CA 1
ATOM 4151 C C . PRO B 1 168 ? 11.75 -15.797 -15.312 1 94.94 168 PRO B C 1
ATOM 4153 O 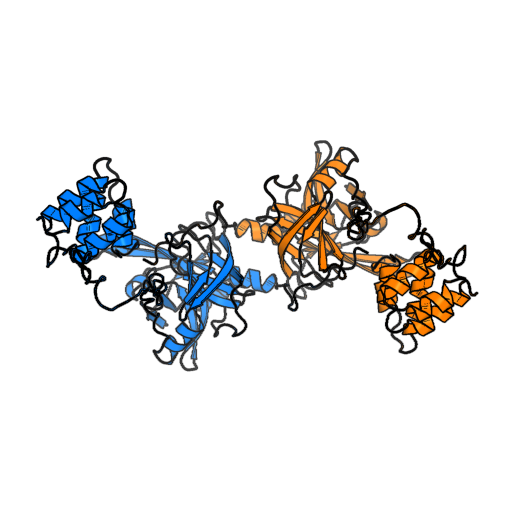O . PRO B 1 168 ? 10.555 -15.609 -15.047 1 94.94 168 PRO B O 1
ATOM 4156 N N . PHE B 1 169 ? 12.789 -15.422 -14.484 1 93.56 169 PHE B N 1
ATOM 4157 C CA . PHE B 1 169 ? 12.461 -15.039 -13.117 1 93.56 169 PHE B CA 1
ATOM 4158 C C . PHE B 1 169 ? 12.883 -13.602 -12.844 1 93.56 169 PHE B C 1
ATOM 4160 O O . PHE B 1 169 ? 13.758 -13.062 -13.523 1 93.56 169 PHE B O 1
ATOM 4167 N N . VAL B 1 170 ? 12.156 -13.023 -11.898 1 93.62 170 VAL B N 1
ATOM 4168 C CA . VAL B 1 170 ? 12.562 -11.781 -11.25 1 93.62 170 VAL B CA 1
ATOM 4169 C C . VAL B 1 170 ? 12.914 -12.055 -9.789 1 93.62 170 VAL B C 1
ATOM 4171 O O . VAL B 1 170 ? 12.219 -12.812 -9.109 1 93.62 170 VAL B O 1
ATOM 4174 N N . TYR B 1 171 ? 14.031 -11.422 -9.367 1 89.88 171 TYR B N 1
ATOM 4175 C CA . TYR B 1 171 ? 14.539 -11.672 -8.023 1 89.88 171 TYR B CA 1
ATOM 4176 C C . TYR B 1 171 ? 14.43 -10.422 -7.16 1 89.88 171 TYR B C 1
ATOM 4178 O O . TYR B 1 171 ? 14.703 -9.312 -7.625 1 89.88 171 TYR B O 1
ATOM 4186 N N . TYR B 1 172 ? 13.969 -10.602 -5.922 1 86.56 172 TYR B N 1
ATOM 4187 C CA . TYR B 1 172 ? 13.797 -9.484 -5.004 1 86.56 172 TYR B CA 1
ATOM 4188 C C . TYR B 1 172 ? 14 -9.922 -3.559 1 86.56 172 TYR B C 1
ATOM 4190 O O . TYR B 1 172 ? 13.969 -11.117 -3.258 1 86.56 172 TYR B O 1
ATOM 4198 N N . ARG B 1 173 ? 14.289 -8.852 -2.695 1 76.56 173 ARG B N 1
ATOM 4199 C CA . ARG B 1 173 ? 14.414 -9.094 -1.261 1 76.56 173 ARG B CA 1
ATOM 4200 C C . ARG B 1 173 ? 13.055 -8.984 -0.574 1 76.56 173 ARG B C 1
ATOM 4202 O O . ARG B 1 173 ? 12.516 -7.883 -0.424 1 76.56 173 ARG B O 1
ATOM 4209 N N . ALA B 1 174 ? 12.273 -9.945 -0.612 1 65.69 174 ALA B N 1
ATOM 4210 C CA . ALA B 1 174 ? 10.953 -9.82 0.01 1 65.69 174 ALA B CA 1
ATOM 4211 C C . ALA B 1 174 ? 10.867 -10.664 1.278 1 65.69 174 ALA B C 1
ATOM 4213 O O . ALA B 1 174 ? 11.461 -11.742 1.358 1 65.69 174 ALA B O 1
ATOM 4214 N N . ASP B 1 175 ? 10.242 -10 2.213 1 66.81 175 ASP B N 1
ATOM 4215 C CA . ASP B 1 175 ? 9.875 -10.773 3.393 1 66.81 175 ASP B CA 1
ATOM 4216 C C . ASP B 1 175 ? 8.648 -11.648 3.113 1 66.81 175 ASP B C 1
ATOM 4218 O O . ASP B 1 175 ? 7.539 -11.141 2.967 1 66.81 175 ASP B O 1
ATOM 4222 N N . THR B 1 176 ? 8.875 -12.828 2.809 1 71.06 176 THR B N 1
ATOM 4223 C CA . THR B 1 176 ? 7.781 -13.773 2.584 1 71.06 176 THR B CA 1
ATOM 4224 C C . THR B 1 176 ? 7.957 -15.023 3.443 1 71.06 176 THR B C 1
ATOM 4226 O O . THR B 1 176 ? 9.047 -15.281 3.955 1 71.06 176 THR B O 1
ATOM 4229 N N . GLU B 1 177 ? 6.801 -15.555 3.816 1 73.31 177 GLU B N 1
ATOM 4230 C CA . GLU B 1 177 ? 6.734 -16.797 4.566 1 73.31 177 GLU B CA 1
ATOM 4231 C C . GLU B 1 177 ? 5.961 -17.875 3.799 1 73.31 177 GLU B C 1
ATOM 4233 O O . GLU B 1 177 ? 5.301 -17.562 2.803 1 73.31 177 GLU B O 1
ATOM 4238 N N . THR B 1 178 ? 6.199 -19.062 4.328 1 76.5 178 THR B N 1
ATOM 4239 C CA . THR B 1 178 ? 5.391 -20.125 3.746 1 76.5 178 THR B CA 1
ATOM 4240 C C . THR B 1 178 ? 3.932 -19.688 3.621 1 76.5 178 THR B C 1
ATOM 4242 O O . THR B 1 178 ? 3.383 -19.078 4.535 1 76.5 178 THR B O 1
ATOM 4245 N N . GLY B 1 179 ? 3.311 -19.969 2.451 1 80.69 179 GLY B N 1
ATOM 4246 C CA . GLY B 1 179 ? 1.94 -19.547 2.197 1 80.69 179 GLY B CA 1
ATOM 4247 C C . GLY B 1 179 ? 1.846 -18.359 1.267 1 80.69 179 GLY B C 1
ATOM 4248 O O . GLY B 1 179 ? 0.776 -18.062 0.726 1 80.69 179 GLY B O 1
ATOM 4249 N N . SER B 1 180 ? 2.959 -17.688 1.089 1 88.94 180 SER B N 1
ATOM 4250 C CA . SER B 1 180 ? 2.984 -16.562 0.174 1 88.94 180 SER B CA 1
ATOM 4251 C C . SER B 1 180 ? 3.016 -17.016 -1.279 1 88.94 180 SER B C 1
ATOM 4253 O O . SER B 1 180 ? 2.752 -16.234 -2.191 1 88.94 180 SER B O 1
ATOM 4255 N N . SER B 1 181 ? 3.289 -18.234 -1.441 1 92.44 181 SER B N 1
ATOM 4256 C CA . SER B 1 181 ? 3.402 -18.797 -2.783 1 92.44 181 SER B CA 1
ATOM 4257 C C . SER B 1 181 ? 2.117 -18.578 -3.578 1 92.44 181 SER B C 1
ATOM 4259 O O . SER B 1 181 ? 1.023 -18.859 -3.082 1 92.44 181 SER B O 1
ATOM 4261 N N . GLY B 1 182 ? 2.301 -18.078 -4.742 1 96.56 182 GLY B N 1
ATOM 4262 C CA . GLY B 1 182 ? 1.183 -17.859 -5.645 1 96.56 182 GLY B CA 1
ATOM 4263 C C . GLY B 1 182 ? 0.665 -16.438 -5.637 1 96.56 182 GLY B C 1
ATOM 4264 O O . GLY B 1 182 ? -0.216 -16.094 -6.422 1 96.56 182 GLY B O 1
ATOM 4265 N N . SER B 1 183 ? 1.239 -15.641 -4.832 1 96.88 183 SER B N 1
ATOM 4266 C CA . SER B 1 183 ? 0.805 -14.25 -4.711 1 96.88 183 SER B CA 1
ATOM 4267 C C . SER B 1 183 ? 1.18 -13.445 -5.945 1 96.88 183 SER B C 1
ATOM 4269 O O . SER B 1 183 ? 2.156 -13.758 -6.629 1 96.88 183 SER B O 1
ATOM 4271 N N . PRO B 1 184 ? 0.385 -12.414 -6.223 1 97.56 184 PRO B N 1
ATOM 4272 C CA . PRO B 1 184 ? 0.8 -11.5 -7.293 1 97.56 184 PRO B CA 1
ATOM 4273 C C . PRO B 1 184 ? 1.938 -10.57 -6.871 1 97.56 184 PRO B C 1
ATOM 4275 O O . PRO B 1 184 ? 1.954 -10.086 -5.738 1 97.56 184 PRO B O 1
ATOM 4278 N N . VAL B 1 185 ? 2.896 -10.422 -7.688 1 96 185 VAL B N 1
ATOM 4279 C CA . VAL B 1 185 ? 3.941 -9.414 -7.562 1 96 185 VAL B CA 1
ATOM 4280 C C . VAL B 1 185 ? 3.613 -8.219 -8.453 1 96 185 VAL B C 1
ATOM 4282 O O . VAL B 1 185 ? 3.572 -8.344 -9.68 1 96 185 VAL B O 1
ATOM 4285 N N . LEU B 1 186 ? 3.424 -7.066 -7.828 1 95.56 186 LEU B N 1
ATOM 4286 C CA . LEU B 1 186 ? 2.926 -5.922 -8.586 1 95.56 186 LEU B CA 1
ATOM 4287 C C . LEU B 1 186 ? 3.973 -4.812 -8.648 1 95.56 186 LEU B C 1
ATOM 4289 O O . LEU B 1 186 ? 4.52 -4.414 -7.617 1 95.56 186 LEU B O 1
ATOM 4293 N N . TRP B 1 187 ? 4.324 -4.371 -9.812 1 93.81 187 TRP B N 1
ATOM 4294 C CA . TRP B 1 187 ? 5.105 -3.166 -10.078 1 93.81 187 TRP B CA 1
ATOM 4295 C C . TRP B 1 187 ? 4.199 -2.006 -10.469 1 93.81 187 TRP B C 1
ATOM 4297 O O . TRP B 1 187 ? 3.539 -2.049 -11.516 1 93.81 187 TRP B O 1
ATOM 4307 N N . LYS B 1 188 ? 4.156 -0.97 -9.602 1 90.5 188 LYS B N 1
ATOM 4308 C CA . LYS B 1 188 ? 3.23 0.139 -9.812 1 90.5 188 LYS B CA 1
ATOM 4309 C C . LYS B 1 188 ? 1.802 -0.364 -10 1 90.5 188 LYS B C 1
ATOM 4311 O O . LYS B 1 188 ? 1.099 0.073 -10.914 1 90.5 188 LYS B O 1
ATOM 4316 N N . LEU B 1 189 ? 1.426 -1.408 -9.281 1 93.44 189 LEU B N 1
ATOM 4317 C CA . LEU B 1 189 ? 0.114 -2.041 -9.195 1 93.44 189 LEU B CA 1
ATOM 4318 C C . LEU B 1 189 ? -0.242 -2.746 -10.5 1 93.44 189 LEU B C 1
ATOM 4320 O O . LEU B 1 189 ? -1.4 -3.107 -10.719 1 93.44 189 LEU B O 1
ATOM 4324 N N . LYS B 1 190 ? 0.73 -2.873 -11.336 1 94.44 190 LYS B N 1
ATOM 4325 C CA . LYS B 1 190 ? 0.606 -3.74 -12.5 1 94.44 190 LYS B CA 1
ATOM 4326 C C . LYS B 1 190 ? 1.29 -5.082 -12.266 1 94.44 190 LYS B C 1
ATOM 4328 O O . LYS B 1 190 ? 2.373 -5.141 -11.68 1 94.44 190 LYS B O 1
ATOM 4333 N N . LEU B 1 191 ? 0.675 -6.098 -12.766 1 97.06 191 LEU B N 1
ATOM 4334 C CA . LEU B 1 191 ? 1.191 -7.441 -12.508 1 97.06 191 LEU B CA 1
ATOM 4335 C C . LEU B 1 191 ? 2.529 -7.648 -13.211 1 97.06 191 LEU B C 1
ATOM 4337 O O . LEU B 1 191 ? 2.641 -7.441 -14.422 1 97.06 191 LEU B O 1
ATOM 4341 N N . LEU B 1 192 ? 3.506 -8.031 -12.438 1 96.62 192 LEU B N 1
ATOM 4342 C CA . LEU B 1 192 ? 4.848 -8.281 -12.953 1 96.62 192 LEU B CA 1
ATOM 4343 C C . LEU B 1 192 ? 5.145 -9.773 -12.992 1 96.62 192 LEU B C 1
ATOM 4345 O O . LEU B 1 192 ? 5.758 -10.266 -13.938 1 96.62 192 LEU B O 1
ATOM 4349 N N . ALA B 1 193 ? 4.734 -10.469 -11.938 1 97.06 193 ALA B N 1
ATOM 4350 C CA . ALA B 1 193 ? 5.133 -11.867 -11.773 1 97.06 193 ALA B CA 1
ATOM 4351 C C . ALA B 1 193 ? 4.219 -12.586 -10.789 1 97.06 193 ALA B C 1
ATOM 4353 O O . ALA B 1 193 ? 3.396 -11.953 -10.117 1 97.06 193 ALA B O 1
ATOM 4354 N N . VAL B 1 194 ? 4.285 -13.867 -10.797 1 97.38 194 VAL B N 1
ATOM 4355 C CA . VAL B 1 194 ? 3.689 -14.711 -9.758 1 97.38 194 VAL B CA 1
ATOM 4356 C C . VAL B 1 194 ? 4.762 -15.125 -8.758 1 97.38 194 VAL B C 1
ATOM 4358 O O . VAL B 1 194 ? 5.762 -15.75 -9.125 1 97.38 194 VAL B O 1
ATOM 4361 N N . HIS B 1 195 ? 4.523 -14.797 -7.516 1 95.06 195 HIS B N 1
ATOM 4362 C CA . HIS B 1 195 ? 5.508 -15.055 -6.469 1 95.06 195 HIS B CA 1
ATOM 4363 C C . HIS B 1 195 ? 5.707 -16.547 -6.246 1 95.06 195 HIS B C 1
ATOM 4365 O O . HIS B 1 195 ? 4.738 -17.312 -6.215 1 95.06 195 HIS B O 1
ATOM 4371 N N . GLN B 1 196 ? 6.848 -16.875 -6.137 1 88.19 196 GLN B N 1
ATOM 4372 C CA . GLN B 1 196 ? 7.133 -18.25 -5.762 1 88.19 196 GLN B CA 1
ATOM 4373 C C . GLN B 1 196 ? 8.188 -18.312 -4.66 1 88.19 196 GLN B C 1
ATOM 4375 O O . GLN B 1 196 ? 8.617 -17.281 -4.145 1 88.19 196 GLN B O 1
ATOM 4380 N N . LYS B 1 197 ? 8.742 -19.406 -4.41 1 70.56 197 LYS B N 1
ATOM 4381 C CA . LYS B 1 197 ? 9.633 -19.719 -3.303 1 70.56 197 LYS B CA 1
ATOM 4382 C C . LYS B 1 197 ? 10.984 -19.031 -3.471 1 70.56 197 LYS B C 1
ATOM 4384 O O . LYS B 1 197 ? 11.383 -18.703 -4.586 1 70.56 197 LYS B O 1
ATOM 4389 N N . GLY B 1 198 ? 11.422 -18.422 -2.414 1 65.88 198 GLY B N 1
ATOM 4390 C CA . GLY B 1 198 ? 12.758 -17.844 -2.436 1 65.88 198 GLY B CA 1
ATOM 4391 C C . GLY B 1 198 ? 13.812 -18.75 -1.843 1 65.88 198 GLY B C 1
ATOM 4392 O O . GLY B 1 198 ? 13.625 -19.969 -1.771 1 65.88 198 GLY B O 1
ATOM 4393 N N . SER B 1 199 ? 14.93 -18.234 -1.846 1 56.59 199 SER B N 1
ATOM 4394 C CA . SER B 1 199 ? 16.062 -18.938 -1.243 1 56.59 199 SER B CA 1
ATOM 4395 C C . SER B 1 199 ? 16.5 -18.25 0.05 1 56.59 199 SER B C 1
ATOM 4397 O O . SER B 1 199 ? 16.844 -17.062 0.052 1 56.59 199 SER B O 1
ATOM 4399 N N . ASP B 1 200 ? 16.219 -18.906 1.174 1 54.53 200 ASP B N 1
ATOM 4400 C CA . ASP B 1 200 ? 16.719 -18.375 2.438 1 54.53 200 ASP B CA 1
ATOM 4401 C C . ASP B 1 200 ? 18.234 -18.156 2.377 1 54.53 200 ASP B C 1
ATOM 4403 O O . ASP B 1 200 ? 18.734 -17.172 2.898 1 54.53 200 ASP B O 1
ATOM 4407 N N . GLU B 1 201 ? 18.859 -19.219 1.8 1 46.12 201 GLU B N 1
ATOM 4408 C CA . GLU B 1 201 ? 20.312 -19.219 1.737 1 46.12 201 GLU B CA 1
ATOM 4409 C C . GLU B 1 201 ? 20.828 -17.984 0.996 1 46.12 201 GLU B C 1
ATOM 4411 O O . GLU B 1 201 ? 21.828 -17.375 1.404 1 46.12 201 GLU B O 1
ATOM 4416 N N . LEU B 1 202 ? 20.203 -17.734 -0.003 1 53.41 202 LEU B N 1
ATOM 4417 C CA . LEU B 1 202 ? 20.688 -16.656 -0.848 1 53.41 202 LEU B CA 1
ATOM 4418 C C . LEU B 1 202 ? 19.906 -15.375 -0.584 1 53.41 202 LEU B C 1
ATOM 4420 O O . LEU B 1 202 ? 20.156 -14.344 -1.222 1 53.41 202 LEU B O 1
ATOM 4424 N N . ASN B 1 203 ? 19.031 -15.5 0.427 1 61.94 203 ASN B N 1
ATOM 4425 C CA . ASN B 1 203 ? 18.328 -14.312 0.913 1 61.94 203 ASN B CA 1
ATOM 4426 C C . ASN B 1 203 ? 17.562 -13.617 -0.208 1 61.94 203 ASN B C 1
ATOM 4428 O O . ASN B 1 203 ? 17.688 -12.406 -0.393 1 61.94 203 ASN B O 1
ATOM 4432 N N . TYR B 1 204 ? 17.062 -14.469 -1.124 1 72.19 204 TYR B N 1
ATOM 4433 C CA . TYR B 1 204 ? 16.203 -13.828 -2.117 1 72.19 204 TYR B CA 1
ATOM 4434 C C . TYR B 1 204 ? 14.906 -14.602 -2.289 1 72.19 204 TYR B C 1
ATOM 4436 O O . TYR B 1 204 ? 14.82 -15.781 -1.929 1 72.19 204 TYR B O 1
ATOM 4444 N N . ASN B 1 205 ? 13.922 -13.906 -2.652 1 84.88 205 ASN B N 1
ATOM 4445 C CA . ASN B 1 205 ? 12.695 -14.453 -3.219 1 84.88 205 ASN B CA 1
ATOM 4446 C C . ASN B 1 205 ? 12.602 -14.188 -4.719 1 84.88 205 ASN B C 1
ATOM 4448 O O . ASN B 1 205 ? 13.336 -13.352 -5.25 1 84.88 205 ASN B O 1
ATOM 4452 N N . LYS B 1 206 ? 11.844 -14.969 -5.383 1 89.94 206 LYS B N 1
ATOM 4453 C CA . LYS B 1 206 ? 11.703 -14.742 -6.82 1 89.94 206 LYS B CA 1
ATOM 4454 C C . LYS B 1 206 ? 10.258 -14.93 -7.273 1 89.94 206 LYS B C 1
ATOM 4456 O O . LYS B 1 206 ? 9.438 -15.461 -6.527 1 89.94 206 LYS B O 1
ATOM 4461 N N . GLY B 1 207 ? 9.945 -14.461 -8.391 1 94 207 GLY B N 1
ATOM 4462 C CA . GLY B 1 207 ? 8.672 -14.625 -9.062 1 94 207 GLY B CA 1
ATOM 4463 C C . GLY B 1 207 ? 8.812 -14.93 -10.547 1 94 207 GLY B C 1
ATOM 4464 O O . GLY B 1 207 ? 9.82 -14.578 -11.164 1 94 207 GLY B O 1
ATOM 4465 N N . THR B 1 208 ? 7.926 -15.68 -11.047 1 96.38 208 THR B N 1
ATOM 4466 C CA . THR B 1 208 ? 7.914 -15.984 -12.477 1 96.38 208 THR B CA 1
ATOM 4467 C C . THR B 1 208 ? 7.273 -14.844 -13.266 1 96.38 208 THR B C 1
ATOM 4469 O O . THR B 1 208 ? 6.141 -14.445 -12.984 1 96.38 208 THR B O 1
ATOM 4472 N N . LEU B 1 209 ? 7.938 -14.453 -14.289 1 97.19 209 LEU B N 1
ATOM 4473 C CA . LEU B 1 209 ? 7.512 -13.297 -15.062 1 97.19 209 LEU B CA 1
ATOM 4474 C C . LEU B 1 209 ? 6.254 -13.609 -15.867 1 97.19 209 LEU B C 1
ATOM 4476 O O . LEU B 1 209 ? 6.133 -14.703 -16.438 1 97.19 209 LEU B O 1
ATOM 4480 N N . CYS B 1 210 ? 5.395 -12.641 -15.961 1 97.75 210 CYS B N 1
ATOM 4481 C CA . CYS B 1 210 ? 4.125 -12.805 -16.656 1 97.75 210 CYS B CA 1
ATOM 4482 C C . CYS B 1 210 ? 4.348 -13.109 -18.141 1 97.75 210 CYS B C 1
ATOM 4484 O O . CYS B 1 210 ? 3.625 -13.914 -18.719 1 97.75 210 CYS B O 1
ATOM 4486 N N . SER B 1 211 ? 5.32 -12.461 -18.75 1 96.31 211 SER B N 1
ATOM 4487 C CA . SER B 1 211 ? 5.598 -12.672 -20.156 1 96.31 211 SER B CA 1
ATOM 4488 C C . SER B 1 211 ? 5.918 -14.133 -20.453 1 96.31 211 SER B C 1
ATOM 4490 O O . SER B 1 211 ? 5.492 -14.672 -21.484 1 96.31 211 SER B O 1
ATOM 4492 N N . GLU B 1 212 ? 6.641 -14.719 -19.562 1 96.69 212 GLU B N 1
ATOM 4493 C CA . GLU B 1 212 ? 7.035 -16.109 -19.734 1 96.69 212 GLU B CA 1
ATOM 4494 C C . GLU B 1 212 ? 5.836 -17.047 -19.609 1 96.69 212 GLU B C 1
ATOM 4496 O O . GLU B 1 212 ? 5.711 -18.016 -20.359 1 96.69 212 GLU B O 1
ATOM 4501 N N . ILE B 1 213 ? 4.992 -16.766 -18.672 1 97.88 213 ILE B N 1
ATOM 4502 C CA . ILE B 1 213 ? 3.791 -17.562 -18.469 1 97.88 213 ILE B CA 1
ATOM 4503 C C . ILE B 1 213 ? 2.873 -17.422 -19.688 1 97.88 213 ILE B C 1
ATOM 4505 O O . ILE B 1 213 ? 2.334 -18.422 -20.188 1 97.88 213 ILE B O 1
ATOM 4509 N N . ILE B 1 214 ? 2.691 -16.219 -20.172 1 97.19 214 ILE B N 1
ATOM 4510 C CA . ILE B 1 214 ? 1.843 -15.977 -21.328 1 97.19 214 ILE B CA 1
ATOM 4511 C C . ILE B 1 214 ? 2.395 -16.719 -22.547 1 97.19 214 ILE B C 1
ATOM 4513 O O . ILE B 1 214 ? 1.636 -17.328 -23.312 1 97.19 214 ILE B O 1
ATOM 4517 N N . SER B 1 215 ? 3.705 -16.625 -22.734 1 96.56 215 SER B N 1
ATOM 4518 C CA . SER B 1 215 ? 4.332 -17.344 -23.844 1 96.56 215 SER B CA 1
ATOM 4519 C C . SER B 1 215 ? 4.078 -18.844 -23.734 1 96.56 215 SER B C 1
ATOM 4521 O O . SER B 1 215 ? 3.758 -19.484 -24.734 1 96.56 215 SER B O 1
ATOM 4523 N N . HIS B 1 216 ? 4.207 -19.344 -22.547 1 97.06 216 HIS B N 1
ATOM 4524 C CA . HIS B 1 216 ? 3.947 -20.766 -22.359 1 97.06 216 HIS B CA 1
ATOM 4525 C C . HIS B 1 216 ? 2.488 -21.094 -22.656 1 97.06 216 HIS B C 1
ATOM 4527 O O . HIS B 1 216 ? 2.199 -22.094 -23.312 1 97.06 216 HIS B O 1
ATOM 4533 N N . LEU B 1 217 ? 1.596 -20.312 -22.125 1 96.81 217 LEU B N 1
ATOM 4534 C CA . LEU B 1 217 ? 0.165 -20.547 -22.281 1 96.81 217 LEU B CA 1
ATOM 4535 C C . LEU B 1 217 ? -0.228 -20.531 -23.75 1 96.81 217 LEU B C 1
ATOM 4537 O O . LEU B 1 217 ? -1.118 -21.281 -24.172 1 96.81 217 LEU B O 1
ATOM 4541 N N . ASN B 1 218 ? 0.396 -19.75 -24.547 1 94.56 218 ASN B N 1
ATOM 4542 C CA . ASN B 1 218 ? -0.024 -19.547 -25.922 1 94.56 218 ASN B CA 1
ATOM 4543 C C . ASN B 1 218 ? 0.791 -20.406 -26.891 1 94.56 218 ASN B C 1
ATOM 4545 O O . ASN B 1 218 ? 0.261 -20.906 -27.891 1 94.56 218 ASN B O 1
ATOM 4549 N N . ASN B 1 219 ? 2.115 -20.594 -26.625 1 93.19 219 ASN B N 1
ATOM 4550 C CA . ASN B 1 219 ? 2.986 -21.234 -27.609 1 93.19 219 ASN B CA 1
ATOM 4551 C C . ASN B 1 219 ? 3.736 -22.422 -27 1 93.19 219 ASN B C 1
ATOM 4553 O O . ASN B 1 219 ? 4.473 -23.109 -27.703 1 93.19 219 ASN B O 1
ATOM 4557 N N . GLY B 1 220 ? 3.598 -22.609 -25.734 1 93.31 220 GLY B N 1
ATOM 4558 C CA . GLY B 1 220 ? 4.277 -23.703 -25.062 1 93.31 220 GLY B CA 1
ATOM 4559 C C . GLY B 1 220 ? 5.754 -23.453 -24.844 1 93.31 220 GLY B C 1
ATOM 4560 O O . GLY B 1 220 ? 6.5 -24.359 -24.453 1 93.31 220 GLY B O 1
ATOM 4561 N N . LYS B 1 221 ? 6.148 -22.188 -25.094 1 92.56 221 LYS B N 1
ATOM 4562 C CA . LYS B 1 221 ? 7.57 -21.875 -25 1 92.56 221 LYS B CA 1
ATOM 4563 C C . LYS B 1 221 ? 7.836 -20.906 -23.844 1 92.56 221 LYS B C 1
ATOM 4565 O O . LYS B 1 221 ? 6.949 -20.156 -23.438 1 92.56 221 LYS B O 1
ATOM 4570 N N . TYR B 1 222 ? 8.984 -21 -23.266 1 93.62 222 TYR B N 1
ATOM 4571 C CA . TYR B 1 222 ? 9.484 -20.078 -22.234 1 93.62 222 TYR B CA 1
ATOM 4572 C C . TYR B 1 222 ? 10.992 -20.188 -22.109 1 93.62 222 TYR B C 1
ATOM 4574 O O . TYR B 1 222 ? 11.609 -21.141 -22.594 1 93.62 222 TYR B O 1
ATOM 4582 N N . THR B 1 223 ? 11.562 -19.078 -21.625 1 90.88 223 THR B N 1
ATOM 4583 C CA . THR B 1 223 ? 13 -19.094 -21.375 1 90.88 223 THR B CA 1
ATOM 4584 C C . THR B 1 223 ? 13.359 -20.141 -20.328 1 90.88 223 THR B C 1
ATOM 4586 O O . THR B 1 223 ? 12.789 -20.156 -19.234 1 90.88 223 THR B O 1
ATOM 4589 N N . GLN B 1 224 ? 14.227 -20.953 -20.688 1 86.69 224 GLN B N 1
ATOM 4590 C CA . GLN B 1 224 ? 14.625 -22 -19.75 1 86.69 224 GLN B CA 1
ATOM 4591 C C . GLN B 1 224 ? 15.547 -21.438 -18.672 1 86.69 224 GLN B C 1
ATOM 4593 O O . GLN B 1 224 ? 16.469 -20.672 -18.953 1 86.69 224 GLN B O 1
ATOM 4598 N N . PRO B 1 225 ? 15.148 -21.531 -17.516 1 77.94 225 PRO B N 1
ATOM 4599 C CA . PRO B 1 225 ? 16.016 -21.031 -16.438 1 77.94 225 PRO B CA 1
ATOM 4600 C C . PRO B 1 225 ? 17.453 -21.531 -16.562 1 77.94 225 PRO B C 1
ATOM 4602 O O . PRO B 1 225 ? 17.672 -22.672 -16.969 1 77.94 225 PRO B O 1
ATOM 4605 N N . GLN B 1 226 ? 18.438 -20.453 -16.891 1 58.34 226 GLN B N 1
ATOM 4606 C CA . GLN B 1 226 ? 19.844 -20.844 -16.969 1 58.34 226 GLN B CA 1
ATOM 4607 C C . GLN B 1 226 ? 20.266 -21.625 -15.727 1 58.34 226 GLN B C 1
ATOM 4609 O O . GLN B 1 226 ? 19.891 -21.266 -14.609 1 58.34 226 GLN B O 1
ATOM 4614 N N . MET B 1 227 ? 20.312 -22.656 -15.945 1 46.72 227 MET B N 1
ATOM 4615 C CA . MET B 1 227 ? 20.891 -23.406 -14.836 1 46.72 227 MET B CA 1
ATOM 4616 C C . MET B 1 227 ? 22.125 -22.703 -14.297 1 46.72 227 MET B C 1
ATOM 4618 O O . MET B 1 227 ? 23.062 -22.422 -15.039 1 46.72 227 MET B O 1
ATOM 4622 N N . VAL B 1 228 ? 21.984 -21.469 -13.797 1 38.44 228 VAL B N 1
ATOM 4623 C CA . VAL B 1 228 ? 23.203 -20.969 -13.195 1 38.44 228 VAL B CA 1
ATOM 4624 C C . VAL B 1 228 ? 24.109 -22.141 -12.781 1 38.44 228 VAL B C 1
ATOM 4626 O O . VAL B 1 228 ? 23.75 -22.906 -11.891 1 38.44 228 VAL B O 1
ATOM 4629 N N . MET B 1 229 ? 24.766 -22.672 -13.75 1 32.25 229 MET B N 1
ATOM 4630 C CA . MET B 1 229 ? 25.984 -23.328 -13.281 1 32.25 229 MET B CA 1
ATOM 4631 C C . MET B 1 229 ? 26.828 -22.359 -12.453 1 32.25 229 MET B C 1
ATOM 4633 O O . MET B 1 229 ? 27.234 -21.312 -12.945 1 32.25 229 MET B O 1
ATOM 4637 N N . LEU B 1 230 ? 26.406 -21.891 -11.312 1 30.95 230 LEU B N 1
ATOM 4638 C CA . LEU B 1 230 ? 27.438 -21.234 -10.508 1 30.95 230 LEU B CA 1
ATOM 4639 C C . LEU B 1 230 ? 28.812 -21.75 -10.883 1 30.95 230 LEU B C 1
ATOM 4641 O O . LEU B 1 230 ? 29.172 -22.891 -10.562 1 30.95 230 LEU B O 1
ATOM 4645 N N . SER B 1 231 ? 29.297 -21.594 -12.094 1 27.94 231 SER B N 1
ATOM 4646 C CA . SER B 1 231 ? 30.75 -21.703 -12.305 1 27.94 231 SER B CA 1
ATOM 4647 C C . SER B 1 231 ? 31.516 -20.859 -11.281 1 27.94 231 SER B C 1
ATOM 4649 O O . SER B 1 231 ? 31.094 -19.766 -10.93 1 27.94 231 SER B O 1
ATOM 4651 N N . ASP B 1 232 ? 32.219 -21.422 -10.445 1 27.64 232 ASP B N 1
ATOM 4652 C CA . ASP B 1 232 ? 33.344 -20.984 -9.602 1 27.64 232 ASP B CA 1
ATOM 4653 C C . ASP B 1 232 ? 34.25 -20.016 -10.352 1 27.64 232 ASP B C 1
ATOM 4655 O O . ASP B 1 232 ? 35.219 -20.438 -11 1 27.64 232 ASP B O 1
ATOM 4659 N N . SER B 1 233 ? 33.812 -19.188 -11.219 1 30.19 233 SER B N 1
ATOM 4660 C CA . SER B 1 233 ? 34.781 -18.344 -11.898 1 30.19 233 SER B CA 1
ATOM 4661 C C . SER B 1 233 ? 35.625 -17.562 -10.898 1 30.19 233 SER B C 1
ATOM 4663 O O . SER B 1 233 ? 36.531 -16.812 -11.289 1 30.19 233 SER B O 1
ATOM 4665 N N . GLN B 1 234 ? 35.188 -17.375 -9.68 1 25.19 234 GLN B N 1
ATOM 4666 C CA . GLN B 1 234 ? 36.25 -16.734 -8.914 1 25.19 234 GLN B CA 1
ATOM 4667 C C . GLN B 1 234 ? 37.531 -17.562 -8.93 1 25.19 234 GLN B C 1
ATOM 4669 O O . GLN B 1 234 ? 38.562 -17.156 -8.383 1 25.19 234 GLN B O 1
ATOM 4674 N N . ASP B 1 235 ? 37.438 -18.797 -9.297 1 23.45 235 ASP B N 1
ATOM 4675 C CA . ASP B 1 235 ? 38.75 -19.422 -9.234 1 23.45 235 ASP B CA 1
ATOM 4676 C C . ASP B 1 235 ? 39.625 -19.031 -10.43 1 23.45 235 ASP B C 1
ATOM 4678 O O . ASP B 1 235 ? 40.5 -19.797 -10.844 1 23.45 235 ASP B O 1
ATOM 4682 N N . ARG B 1 236 ? 39.062 -18.156 -11.266 1 25.91 236 ARG B N 1
ATOM 4683 C CA . ARG B 1 236 ? 40.188 -17.828 -12.148 1 25.91 236 ARG B CA 1
ATOM 4684 C C . ARG B 1 236 ? 41.344 -17.219 -11.375 1 25.91 236 ARG B C 1
ATOM 4686 O O . ARG B 1 236 ? 41.188 -16.141 -10.773 1 25.91 236 ARG B O 1
ATOM 4693 N N . GLU B 1 237 ? 42.219 -18 -10.719 1 23.69 237 GLU B N 1
ATOM 4694 C CA . GLU B 1 237 ? 43.594 -17.688 -10.391 1 23.69 237 GLU B CA 1
ATOM 4695 C C . GLU B 1 237 ? 44.25 -16.812 -11.477 1 23.69 237 GLU B C 1
ATOM 4697 O O . GLU B 1 237 ? 43.969 -17 -12.664 1 23.69 237 GLU B O 1
ATOM 4702 N N . ILE B 1 238 ? 44.344 -15.602 -11.141 1 24.88 238 ILE B N 1
ATOM 4703 C CA . ILE B 1 238 ? 45.344 -14.773 -11.805 1 24.88 238 ILE B CA 1
ATOM 4704 C C . ILE B 1 238 ? 46.531 -15.648 -12.273 1 24.88 238 ILE B C 1
ATOM 4706 O O . ILE B 1 238 ? 47.156 -16.328 -11.469 1 24.88 238 ILE B O 1
ATOM 4710 N N . ASP B 1 239 ? 46.375 -16.344 -13.32 1 22.89 239 ASP B N 1
ATOM 4711 C CA . ASP B 1 239 ? 47.531 -16.938 -13.984 1 22.89 239 ASP B CA 1
ATOM 4712 C C . ASP B 1 239 ? 48.688 -15.969 -14 1 22.89 239 ASP B C 1
ATOM 4714 O O . ASP B 1 239 ? 48.562 -14.828 -14.445 1 22.89 239 ASP B O 1
ATOM 4718 N N . GLU B 1 240 ? 49.562 -16.078 -12.828 1 25.36 240 GLU B N 1
ATOM 4719 C CA . GLU B 1 240 ? 50.969 -15.633 -12.844 1 25.36 240 GLU B CA 1
ATOM 4720 C C . GLU B 1 240 ? 51.625 -15.914 -14.195 1 25.36 240 GLU B C 1
ATOM 4722 O O . GLU B 1 240 ? 52 -17.047 -14.484 1 25.36 240 GLU B O 1
ATOM 4727 N N . GLU B 1 241 ? 51.094 -15.609 -15.203 1 27.17 241 GLU B N 1
ATOM 4728 C CA . GLU B 1 241 ? 51.938 -15.789 -16.375 1 27.17 241 GLU B CA 1
ATOM 4729 C C . GLU B 1 241 ? 53.375 -15.367 -16.078 1 27.17 241 GLU B C 1
ATOM 4731 O O . GLU B 1 241 ? 54.281 -15.617 -16.875 1 27.17 241 GLU B O 1
ATOM 4736 N N . ASP B 1 242 ? 53.594 -14.375 -15.25 1 27.45 242 ASP B N 1
ATOM 4737 C CA . ASP B 1 242 ? 55.031 -14.117 -15.273 1 27.45 242 ASP B CA 1
ATOM 4738 C C . ASP B 1 242 ? 55.781 -15.109 -14.375 1 27.45 242 ASP B C 1
ATOM 4740 O O . ASP B 1 242 ? 56.406 -14.719 -13.383 1 27.45 242 ASP B O 1
ATOM 4744 N N . LEU B 1 243 ? 55.062 -16.312 -13.875 1 24.78 243 LEU B N 1
ATOM 4745 C CA . LEU B 1 243 ? 56.062 -17.266 -13.406 1 24.78 243 LEU B CA 1
ATOM 4746 C C . LEU B 1 243 ? 56.938 -17.734 -14.555 1 24.78 243 LEU B C 1
ATOM 4748 O O . LEU B 1 243 ? 56.5 -17.781 -15.703 1 24.78 243 LEU B O 1
ATOM 4752 N N . PRO B 1 244 ? 58.312 -17.984 -14.227 1 28.14 244 PRO B N 1
ATOM 4753 C CA . PRO B 1 244 ? 59.406 -18.469 -15.078 1 28.14 244 PRO B CA 1
ATOM 4754 C C . PRO B 1 244 ? 59.062 -19.797 -15.75 1 28.14 244 PRO B C 1
ATOM 4756 O O . PRO B 1 244 ? 58.062 -20.422 -15.422 1 28.14 244 PRO B O 1
ATOM 4759 N N . SER B 1 245 ? 60.031 -20.656 -16.203 1 27.36 245 SER B N 1
ATOM 4760 C CA . SER B 1 245 ? 60.156 -21.812 -17.094 1 27.36 245 SER B CA 1
ATOM 4761 C C . SER B 1 245 ? 59.25 -22.953 -16.641 1 27.36 245 SER B C 1
ATOM 4763 O O . SER B 1 245 ? 58.844 -23 -15.484 1 27.36 245 SER B O 1
ATOM 4765 N N . PRO B 1 246 ? 58.812 -24.094 -17.531 1 28.58 246 PRO B N 1
ATOM 4766 C CA . PRO B 1 246 ? 58.031 -25.328 -17.562 1 28.58 246 PRO B CA 1
ATOM 4767 C C . PRO B 1 246 ? 58.156 -26.141 -16.281 1 28.58 246 PRO B C 1
ATOM 4769 O O . PRO B 1 246 ? 57.281 -26.984 -15.984 1 28.58 246 PRO B O 1
ATOM 4772 N N . ALA B 1 247 ? 59.219 -26.188 -15.508 1 25.44 247 ALA B N 1
ATOM 4773 C CA . ALA B 1 247 ? 59.75 -27.219 -14.617 1 25.44 247 ALA B CA 1
ATOM 4774 C C . ALA B 1 247 ? 58.938 -27.312 -13.328 1 25.44 247 ALA B C 1
ATOM 4776 O O . ALA B 1 247 ? 58.688 -28.406 -12.805 1 25.44 247 ALA B O 1
ATOM 4777 N N . LYS B 1 248 ? 58.688 -26.188 -12.523 1 27.31 248 LYS B N 1
ATOM 4778 C CA . LYS B 1 248 ? 58.5 -26.516 -11.109 1 27.31 248 LYS B CA 1
ATOM 4779 C C . LYS B 1 248 ? 57.062 -26.875 -10.812 1 27.31 248 LYS B C 1
ATOM 4781 O O . LYS B 1 248 ? 56.688 -27.078 -9.656 1 27.31 248 LYS B O 1
ATOM 4786 N N . ARG B 1 249 ? 56.125 -26.547 -11.562 1 25.77 249 ARG B N 1
ATOM 4787 C CA . ARG B 1 249 ? 54.75 -26.719 -11.078 1 25.77 249 ARG B CA 1
ATOM 4788 C C . ARG B 1 249 ? 54.375 -28.203 -11.047 1 25.77 249 ARG B C 1
ATOM 4790 O O . ARG B 1 249 ? 53.188 -28.531 -10.961 1 25.77 249 ARG B O 1
ATOM 4797 N N . GLN B 1 250 ? 55.031 -29.172 -11.312 1 24.91 250 GLN B N 1
ATOM 4798 C CA . GLN B 1 250 ? 54.656 -30.578 -11.305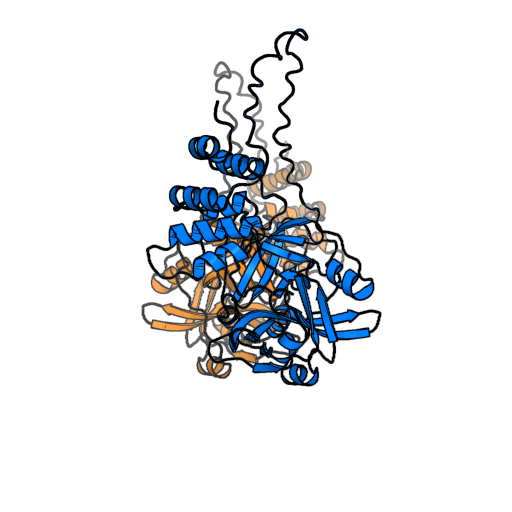 1 24.91 250 GLN B CA 1
ATOM 4799 C C . GLN B 1 250 ? 54.094 -30.984 -9.945 1 24.91 250 GLN B C 1
ATOM 4801 O O . GLN B 1 250 ? 53.281 -31.906 -9.852 1 24.91 250 GLN B O 1
ATOM 4806 N N . ARG B 1 251 ? 54.594 -30.625 -8.766 1 26.09 251 ARG B N 1
ATOM 4807 C CA . ARG B 1 251 ? 54.562 -31.547 -7.652 1 26.09 251 ARG B CA 1
ATOM 4808 C C . ARG B 1 251 ? 53.156 -31.594 -7.023 1 26.09 251 ARG B C 1
ATOM 4810 O O . ARG B 1 251 ? 52.719 -32.656 -6.586 1 26.09 251 ARG B O 1
ATOM 4817 N N . MET B 1 252 ? 52.594 -30.469 -6.496 1 26.64 252 MET B N 1
ATOM 4818 C CA . MET B 1 252 ? 51.75 -30.703 -5.328 1 26.64 252 MET B CA 1
ATOM 4819 C C . MET B 1 252 ? 50.375 -31.234 -5.742 1 26.64 252 MET B C 1
ATOM 4821 O O . MET B 1 252 ? 49.344 -30.719 -5.301 1 26.64 252 MET B O 1
ATOM 4825 N N . GLN B 1 253 ? 50.031 -31.578 -6.883 1 29.23 253 GLN B N 1
ATOM 4826 C CA . GLN B 1 253 ? 48.781 -32.25 -7.223 1 29.23 253 GLN B CA 1
ATOM 4827 C C . GLN B 1 253 ? 48.562 -33.469 -6.371 1 29.23 253 GLN B C 1
ATOM 4829 O O . GLN B 1 253 ? 48.844 -34.594 -6.816 1 29.23 253 GLN B O 1
ATOM 4834 N N . GLN B 1 254 ? 49 -33.625 -5.148 1 31.67 254 GLN B N 1
ATOM 4835 C CA . GLN B 1 254 ? 48.531 -34.844 -4.508 1 31.67 254 GLN B CA 1
ATOM 4836 C C . GLN B 1 254 ? 47 -34.969 -4.605 1 31.67 254 GLN B C 1
ATOM 4838 O O . GLN B 1 254 ? 46.281 -34.062 -4.215 1 31.67 254 GLN B O 1
ATOM 4843 N N . GLY B 1 255 ? 46.5 -35.719 -5.457 1 37.75 255 GLY B N 1
ATOM 4844 C CA . GLY B 1 255 ? 45.219 -36.094 -6.008 1 37.75 255 GLY B CA 1
ATOM 4845 C C . GLY B 1 255 ? 44.188 -36.438 -4.941 1 37.75 255 GLY B C 1
ATOM 4846 O O . GLY B 1 255 ? 44.281 -37.469 -4.273 1 37.75 255 GLY B O 1
ATOM 4847 N N . ASN B 1 256 ? 43.938 -35.781 -3.908 1 46.69 256 ASN B N 1
ATOM 4848 C CA . ASN B 1 256 ? 42.844 -36.156 -3.021 1 46.69 256 ASN B CA 1
ATOM 4849 C C . ASN B 1 256 ? 41.688 -36.844 -3.789 1 46.69 256 ASN B C 1
ATOM 4851 O O . ASN B 1 256 ? 40.969 -36.188 -4.539 1 46.69 256 ASN B O 1
ATOM 4855 N N . GLN B 1 257 ? 41.938 -38.125 -4.152 1 62.03 257 GLN B N 1
ATOM 4856 C CA . GLN B 1 257 ? 41.062 -39.031 -4.934 1 62.03 257 GLN B CA 1
ATOM 4857 C C . GLN B 1 257 ? 39.812 -39.375 -4.156 1 62.03 257 GLN B C 1
ATOM 4859 O O . GLN B 1 257 ? 39.875 -39.906 -3.047 1 62.03 257 GLN B O 1
ATOM 4864 N N . TYR B 1 258 ? 38.781 -38.812 -4.383 1 70.5 258 TYR B N 1
ATOM 4865 C CA . TYR B 1 258 ? 37.5 -39.25 -3.826 1 70.5 258 TYR B CA 1
ATOM 4866 C C . TYR B 1 258 ? 37.219 -40.688 -4.211 1 70.5 258 TYR B C 1
ATOM 4868 O O . TYR B 1 258 ? 37.688 -41.188 -5.246 1 70.5 258 TYR B O 1
ATOM 4876 N N . LEU B 1 259 ? 36.719 -41.5 -3.23 1 78.38 259 LEU B N 1
ATOM 4877 C CA . LEU B 1 259 ? 36.25 -42.844 -3.516 1 78.38 259 LEU B CA 1
ATOM 4878 C C . LEU B 1 259 ? 35.344 -42.875 -4.734 1 78.38 259 LEU B C 1
ATOM 4880 O O . LEU B 1 259 ? 34.531 -41.969 -4.922 1 78.38 259 LEU B O 1
ATOM 4884 N N . PRO B 1 260 ? 35.719 -43.719 -5.676 1 78.5 260 PRO B N 1
ATOM 4885 C CA . PRO B 1 260 ? 34.781 -43.875 -6.793 1 78.5 260 PRO B CA 1
ATOM 4886 C C . PRO B 1 260 ? 33.438 -44.438 -6.359 1 78.5 260 PRO B C 1
ATOM 4888 O O . PRO B 1 260 ? 33.375 -45.25 -5.422 1 78.5 260 PRO B O 1
ATOM 4891 N N . GLY B 1 261 ? 32.219 -43.906 -6.859 1 82 261 GLY B N 1
ATOM 4892 C CA . GLY B 1 261 ? 30.891 -44.438 -6.586 1 82 261 GLY B CA 1
ATOM 4893 C C . GLY B 1 261 ? 30.078 -43.562 -5.633 1 82 261 GLY B C 1
ATOM 4894 O O . GLY B 1 261 ? 30.312 -42.375 -5.543 1 82 261 GLY B O 1
ATOM 4895 N N . SER B 1 262 ? 29.031 -44.25 -4.926 1 84 262 SER B N 1
ATOM 4896 C CA . SER B 1 262 ? 28.109 -43.531 -4.039 1 84 262 SER B CA 1
ATOM 4897 C C . SER B 1 262 ? 28.125 -44.156 -2.639 1 84 262 SER B C 1
ATOM 4899 O O . SER B 1 262 ? 28.359 -45.344 -2.475 1 84 262 SER B O 1
ATOM 4901 N N . PRO B 1 263 ? 27.953 -43.281 -1.621 1 85.62 263 PRO B N 1
ATOM 4902 C CA . PRO B 1 263 ? 27.953 -43.812 -0.246 1 85.62 263 PRO B CA 1
ATOM 4903 C C . PRO B 1 263 ? 26.828 -44.781 0.023 1 85.62 263 PRO B C 1
ATOM 4905 O O . PRO B 1 263 ? 25.75 -44.688 -0.573 1 85.62 263 PRO B O 1
ATOM 4908 N N . SER B 1 264 ? 27.172 -45.781 0.825 1 81.56 264 SER B N 1
ATOM 4909 C CA . SER B 1 264 ? 26.172 -46.75 1.244 1 81.56 264 SER B CA 1
ATOM 4910 C C . SER B 1 264 ? 25.25 -46.156 2.311 1 81.56 264 SER B C 1
ATOM 4912 O O . SER B 1 264 ? 25.578 -45.156 2.926 1 81.56 264 SER B O 1
ATOM 4914 N N . GLU B 1 265 ? 24.062 -46.781 2.492 1 81.19 265 GLU B N 1
ATOM 4915 C CA . GLU B 1 265 ? 23.109 -46.312 3.496 1 81.19 265 GLU B CA 1
ATOM 4916 C C . GLU B 1 265 ? 23.719 -46.375 4.895 1 81.19 265 GLU B C 1
ATOM 4918 O O . GLU B 1 265 ? 23.406 -45.531 5.738 1 81.19 265 GLU B O 1
ATOM 4923 N N . GLU B 1 266 ? 24.594 -47.281 5.121 1 80.5 266 GLU B N 1
ATOM 4924 C CA . GLU B 1 266 ? 25.281 -47.375 6.41 1 80.5 266 GLU B CA 1
ATOM 4925 C C . GLU B 1 266 ? 26.234 -46.188 6.625 1 80.5 266 GLU B C 1
ATOM 4927 O O . GLU B 1 266 ? 26.312 -45.656 7.727 1 80.5 266 GLU B O 1
ATOM 4932 N N . GLU B 1 267 ? 26.891 -45.844 5.562 1 83.19 267 GLU B N 1
ATOM 4933 C CA . GLU B 1 267 ? 27.812 -44.688 5.641 1 83.19 267 GLU B CA 1
ATOM 4934 C C . GLU B 1 267 ? 27.047 -43.375 5.848 1 83.19 267 GLU B C 1
ATOM 4936 O O . GLU B 1 267 ? 27.484 -42.531 6.605 1 83.19 267 GLU B O 1
ATOM 4941 N N . LEU B 1 268 ? 25.891 -43.375 5.207 1 86.31 268 LEU B N 1
ATOM 4942 C CA . LEU B 1 268 ? 25.062 -42.188 5.359 1 86.31 268 LEU B CA 1
ATOM 4943 C C . LEU B 1 268 ? 24.516 -42.062 6.777 1 86.31 268 LEU B C 1
ATOM 4945 O O . LEU B 1 268 ? 24.438 -40.969 7.34 1 86.31 268 LEU B O 1
ATOM 4949 N N . ASP B 1 269 ? 24.188 -43.125 7.328 1 81.38 269 ASP B N 1
ATOM 4950 C CA . ASP B 1 269 ? 23.734 -43.156 8.711 1 81.38 269 ASP B CA 1
ATOM 4951 C C . ASP B 1 269 ? 24.844 -42.719 9.672 1 81.38 269 ASP B C 1
ATOM 4953 O O . ASP B 1 269 ? 24.594 -41.969 10.617 1 81.38 269 ASP B O 1
ATOM 4957 N N . SER B 1 270 ? 26.062 -43.219 9.445 1 84 270 SER B N 1
ATOM 4958 C CA . SER B 1 270 ? 27.203 -42.844 10.273 1 84 270 SER B CA 1
ATOM 4959 C C . SER B 1 270 ? 27.516 -41.375 10.141 1 84 270 SER B C 1
ATOM 4961 O O . SER B 1 270 ? 27.828 -40.719 11.133 1 84 270 SER B O 1
ATOM 4963 N N . LEU B 1 271 ? 27.406 -40.875 8.883 1 87.06 271 LEU B N 1
ATOM 4964 C CA . LEU B 1 271 ? 27.625 -39.469 8.664 1 87.06 271 LEU B CA 1
ATOM 4965 C C . LEU B 1 271 ? 26.562 -38.625 9.352 1 87.06 271 LEU B C 1
ATOM 4967 O O . LEU B 1 271 ? 26.859 -37.594 9.938 1 87.06 271 LEU B O 1
ATOM 4971 N N . ALA B 1 272 ? 25.359 -39.031 9.328 1 85.38 272 ALA B N 1
ATOM 4972 C CA . ALA B 1 272 ? 24.234 -38.312 9.945 1 85.38 272 ALA B CA 1
ATOM 4973 C C . ALA B 1 272 ? 24.469 -38.125 11.438 1 85.38 272 ALA B C 1
ATOM 4975 O O . ALA B 1 272 ? 24.078 -37.094 12.008 1 85.38 272 ALA B O 1
ATOM 4976 N N . LYS B 1 273 ? 25.125 -39.031 12.016 1 80.25 273 LYS B N 1
ATOM 4977 C CA . LYS B 1 273 ? 25.438 -38.969 13.438 1 80.25 273 LYS B CA 1
ATOM 4978 C C . LYS B 1 273 ? 26.438 -37.844 13.727 1 80.25 273 LYS B C 1
ATOM 4980 O O . LYS B 1 273 ? 26.406 -37.25 14.805 1 80.25 273 LYS B O 1
ATOM 4985 N N . GLU B 1 274 ? 27.234 -37.594 12.766 1 82 274 GLU B N 1
ATOM 4986 C CA . GLU B 1 274 ? 28.328 -36.656 13.016 1 82 274 GLU B CA 1
ATOM 4987 C C . GLU B 1 274 ? 27.984 -35.25 12.523 1 82 274 GLU B C 1
ATOM 4989 O O . GLU B 1 274 ? 28.625 -34.281 12.914 1 82 274 GLU B O 1
ATOM 4994 N N . ILE B 1 275 ? 27 -35.188 11.68 1 80.19 275 ILE B N 1
ATOM 4995 C CA . ILE B 1 275 ? 26.672 -33.875 11.109 1 80.19 275 ILE B CA 1
ATOM 4996 C C . ILE B 1 275 ? 25.344 -33.375 11.672 1 80.19 275 ILE B C 1
ATOM 4998 O O . ILE B 1 275 ? 24.703 -32.5 11.086 1 80.19 275 ILE B O 1
ATOM 5002 N N . VAL B 1 276 ? 24.953 -33.688 12.828 1 74.75 276 VAL B N 1
ATOM 5003 C CA . VAL B 1 276 ? 23.656 -33.469 13.445 1 74.75 276 VAL B CA 1
ATOM 5004 C C . VAL B 1 276 ? 23.344 -31.969 13.469 1 74.75 276 VAL B C 1
ATOM 5006 O O . VAL B 1 276 ? 22.25 -31.547 13.102 1 74.75 276 VAL B O 1
ATOM 5009 N N . LYS B 1 277 ? 24.297 -31.266 13.891 1 75.25 277 LYS B N 1
ATOM 5010 C CA . LYS B 1 277 ? 24.031 -29.844 14.086 1 75.25 277 LYS B CA 1
ATOM 5011 C C . LYS B 1 277 ? 24.031 -29.109 12.75 1 75.25 277 LYS B C 1
ATOM 5013 O O . LYS B 1 277 ? 23.406 -28.047 12.617 1 75.25 277 LYS B O 1
ATOM 5018 N N . ASP B 1 278 ? 24.578 -29.828 11.75 1 78.81 278 ASP B N 1
ATOM 5019 C CA . ASP B 1 278 ? 24.781 -29.125 10.492 1 78.81 278 ASP B CA 1
ATOM 5020 C C . ASP B 1 278 ? 24.078 -29.828 9.344 1 78.81 278 ASP B C 1
ATOM 5022 O O . ASP B 1 278 ? 24.422 -29.625 8.172 1 78.81 278 ASP B O 1
ATOM 5026 N N . TRP B 1 279 ? 23.094 -30.594 9.664 1 82.44 279 TRP B N 1
ATOM 5027 C CA . TRP B 1 279 ? 22.531 -31.453 8.625 1 82.44 279 TRP B CA 1
ATOM 5028 C C . TRP B 1 279 ? 21.797 -30.609 7.578 1 82.44 279 TRP B C 1
ATOM 5030 O O . TRP B 1 279 ? 21.828 -30.922 6.387 1 82.44 279 TRP B O 1
ATOM 5040 N N . LYS B 1 280 ? 21.328 -29.625 8 1 77.44 280 LYS B N 1
ATOM 5041 C CA . LYS B 1 280 ? 20.625 -28.75 7.07 1 77.44 280 LYS B CA 1
ATOM 5042 C C . LYS B 1 280 ? 21.594 -28.047 6.125 1 77.44 280 LYS B C 1
ATOM 5044 O O . LYS B 1 280 ? 21.344 -27.938 4.93 1 77.44 280 LYS B O 1
ATOM 5049 N N . HIS B 1 281 ? 22.656 -27.688 6.746 1 80.94 281 HIS B N 1
ATOM 5050 C CA . HIS B 1 281 ? 23.719 -27.031 5.98 1 80.94 281 HIS B CA 1
ATOM 5051 C C . HIS B 1 281 ? 24.312 -27.984 4.945 1 80.94 281 HIS B C 1
ATOM 5053 O O . HIS B 1 281 ? 24.531 -27.594 3.797 1 80.94 281 HIS B O 1
ATOM 5059 N N . LEU B 1 282 ? 24.484 -29.203 5.316 1 84.19 282 LEU B N 1
ATOM 5060 C CA . LEU B 1 282 ? 24.984 -30.203 4.391 1 84.19 282 LEU B CA 1
ATOM 5061 C C . LEU B 1 282 ? 23.969 -30.484 3.291 1 84.19 282 LEU B C 1
ATOM 5063 O O . LEU B 1 282 ? 24.328 -30.594 2.115 1 84.19 282 LEU B O 1
ATOM 5067 N N . GLY B 1 283 ? 22.781 -30.562 3.697 1 82.94 283 GLY B N 1
ATOM 5068 C CA . GLY B 1 283 ? 21.734 -30.797 2.709 1 82.94 283 GLY B CA 1
ATOM 5069 C C . GLY B 1 283 ? 21.688 -29.734 1.634 1 82.94 283 GLY B C 1
ATOM 5070 O O . GLY B 1 283 ? 21.547 -30.031 0.449 1 82.94 283 GLY B O 1
ATOM 5071 N N . ARG B 1 284 ? 22 -28.641 2.084 1 78.31 284 ARG B N 1
ATOM 5072 C CA . ARG B 1 284 ? 22.016 -27.516 1.157 1 78.31 284 ARG B CA 1
ATOM 5073 C C . ARG B 1 284 ? 23.219 -27.562 0.233 1 78.31 284 ARG B C 1
ATOM 5075 O O . ARG B 1 284 ? 23.109 -27.297 -0.965 1 78.31 284 ARG B O 1
ATOM 5082 N N . LYS B 1 285 ? 24.297 -27.938 0.71 1 77.44 285 LYS B N 1
ATOM 5083 C CA . LYS B 1 285 ? 25.516 -28.062 -0.062 1 77.44 285 LYS B CA 1
ATOM 5084 C C . LYS B 1 285 ? 25.422 -29.219 -1.059 1 77.44 285 LYS B C 1
ATOM 5086 O O . LYS B 1 285 ? 26.016 -29.172 -2.137 1 77.44 285 LYS B O 1
ATOM 5091 N N . LEU B 1 286 ? 24.516 -30.172 -0.737 1 82.06 286 LEU B N 1
ATOM 5092 C CA . LEU B 1 286 ? 24.312 -31.359 -1.571 1 82.06 286 LEU B CA 1
ATOM 5093 C C . LEU B 1 286 ? 23.188 -31.156 -2.564 1 82.06 286 LEU B C 1
ATOM 5095 O O . LEU B 1 286 ? 22.828 -32.062 -3.311 1 82.06 286 LEU B O 1
ATOM 5099 N N . LYS B 1 287 ? 22.75 -30.047 -2.539 1 73.62 287 LYS B N 1
ATOM 5100 C CA . LYS B 1 287 ? 21.703 -29.609 -3.461 1 73.62 287 LYS B CA 1
ATOM 5101 C C . LYS B 1 287 ? 20.406 -30.406 -3.24 1 73.62 287 LYS B C 1
ATOM 5103 O O . LYS B 1 287 ? 19.703 -30.734 -4.195 1 73.62 287 LYS B O 1
ATOM 5108 N N . VAL B 1 288 ? 20.109 -30.75 -2.1 1 76.88 288 VAL B N 1
ATOM 5109 C CA . VAL B 1 288 ? 18.812 -31.328 -1.718 1 76.88 288 VAL B CA 1
ATOM 5110 C C . VAL B 1 288 ? 17.75 -30.234 -1.695 1 76.88 288 VAL B C 1
ATOM 5112 O O . VAL B 1 288 ? 17.969 -29.156 -1.132 1 76.88 288 VAL B O 1
ATOM 5115 N N . PRO B 1 289 ? 16.719 -30.547 -2.348 1 70.75 289 PRO B N 1
ATOM 5116 C CA . PRO B 1 289 ? 15.672 -29.516 -2.406 1 70.75 289 PRO B CA 1
ATOM 5117 C C . PRO B 1 289 ? 15.242 -29.047 -1.021 1 70.75 289 PRO B C 1
ATOM 5119 O O . PRO B 1 289 ? 15.109 -29.859 -0.098 1 70.75 289 PRO B O 1
ATOM 5122 N N . ASN B 1 290 ? 15.125 -27.766 -0.866 1 67.81 290 ASN B N 1
ATOM 5123 C CA . ASN B 1 290 ? 14.781 -27.172 0.424 1 67.81 290 ASN B CA 1
ATOM 5124 C C . ASN B 1 290 ? 13.438 -27.703 0.936 1 67.81 290 ASN B C 1
ATOM 5126 O O . ASN B 1 290 ? 13.258 -27.875 2.143 1 67.81 290 ASN B O 1
ATOM 5130 N N . CYS B 1 291 ? 12.547 -27.938 0.119 1 64.56 291 CYS B N 1
ATOM 5131 C CA . CYS B 1 291 ? 11.289 -28.547 0.528 1 64.56 291 CYS B CA 1
ATOM 5132 C C . CYS B 1 291 ? 11.523 -29.859 1.255 1 64.56 291 CYS B C 1
ATOM 5134 O O . CYS B 1 291 ? 10.844 -30.156 2.236 1 64.56 291 CYS B O 1
ATOM 5136 N N . THR B 1 292 ? 12.359 -30.531 0.724 1 69 292 THR B N 1
ATOM 5137 C CA . THR B 1 292 ? 12.688 -31.812 1.345 1 69 292 THR B CA 1
ATOM 5138 C C . THR B 1 292 ? 13.336 -31.609 2.709 1 69 292 THR B C 1
ATOM 5140 O O . THR B 1 292 ? 13 -32.281 3.674 1 69 292 THR B O 1
ATOM 5143 N N . ILE B 1 293 ? 14.078 -30.625 2.797 1 76.12 293 ILE B N 1
ATOM 5144 C CA . ILE B 1 293 ? 14.781 -30.344 4.043 1 76.12 293 ILE B CA 1
ATOM 5145 C C . ILE B 1 293 ? 13.797 -29.844 5.098 1 76.12 293 ILE B C 1
ATOM 5147 O O . ILE B 1 293 ? 13.828 -30.297 6.246 1 76.12 293 ILE B O 1
ATOM 5151 N N . GLU B 1 294 ? 12.977 -29.062 4.777 1 71.06 294 GLU B N 1
ATOM 5152 C CA . GLU B 1 294 ? 11.984 -28.547 5.711 1 71.06 294 GLU B CA 1
ATOM 5153 C C . GLU B 1 294 ? 10.984 -29.625 6.105 1 71.06 294 GLU B C 1
ATOM 5155 O O . GLU B 1 294 ? 10.531 -29.672 7.254 1 71.06 294 GLU B O 1
ATOM 5160 N N . GLU B 1 295 ? 10.578 -30.359 5.164 1 65.31 295 GLU B N 1
ATOM 5161 C CA . GLU B 1 295 ? 9.734 -31.5 5.465 1 65.31 295 GLU B CA 1
ATOM 5162 C C . GLU B 1 295 ? 10.375 -32.406 6.52 1 65.31 295 GLU B C 1
ATOM 5164 O O . GLU B 1 295 ? 9.711 -32.844 7.465 1 65.31 295 GLU B O 1
ATOM 5169 N N . ILE B 1 296 ? 11.516 -32.594 6.297 1 71.31 296 ILE B N 1
ATOM 5170 C CA . ILE B 1 296 ? 12.258 -33.438 7.23 1 71.31 296 ILE B CA 1
ATOM 5171 C C . ILE B 1 296 ? 12.359 -32.719 8.586 1 71.31 296 ILE B C 1
ATOM 5173 O O . ILE B 1 296 ? 12.242 -33.375 9.633 1 71.31 296 ILE B O 1
ATOM 5177 N N . SER B 1 297 ? 12.344 -31.453 8.414 1 71.06 297 SER B N 1
ATOM 5178 C CA . SER B 1 297 ? 12.5 -30.672 9.641 1 71.06 297 SER B CA 1
ATOM 5179 C C . SER B 1 297 ? 11.211 -30.688 10.469 1 71.06 297 SER B C 1
ATOM 5181 O O . SER B 1 297 ? 11.258 -30.703 11.695 1 71.06 297 SER B O 1
ATOM 5183 N N . ARG B 1 298 ? 10.078 -30.516 9.969 1 62 298 ARG B N 1
ATOM 5184 C CA . ARG B 1 298 ? 8.781 -30.453 10.641 1 62 298 ARG B CA 1
ATOM 5185 C C . ARG B 1 298 ? 8.391 -31.812 11.211 1 62 298 ARG B C 1
ATOM 5187 O O . ARG B 1 298 ? 7.688 -31.891 12.227 1 62 298 ARG B O 1
ATOM 5194 N N . ASP B 1 299 ? 8.617 -32.688 10.531 1 49.38 299 ASP B N 1
ATOM 5195 C CA . ASP B 1 299 ? 8.062 -34 10.875 1 49.38 299 ASP B CA 1
ATOM 5196 C C . ASP B 1 299 ? 8.516 -34.438 12.266 1 49.38 299 ASP B C 1
ATOM 5198 O O . ASP B 1 299 ? 7.77 -35.094 12.984 1 49.38 299 ASP B O 1
ATOM 5202 N N . HIS B 1 300 ? 9.703 -34.469 12.586 1 46.19 300 HIS B N 1
ATOM 5203 C CA . HIS B 1 300 ? 9.984 -35.312 13.758 1 46.19 300 HIS B CA 1
ATOM 5204 C C . HIS B 1 300 ? 10.016 -34.469 15.031 1 46.19 300 HIS B C 1
ATOM 5206 O O . HIS B 1 300 ? 10.922 -33.656 15.219 1 46.19 300 HIS B O 1
ATOM 5212 N N . VAL B 1 301 ? 8.992 -34.281 15.641 1 41.16 301 VAL B N 1
ATOM 5213 C CA . VAL B 1 301 ? 8.789 -33.594 16.922 1 41.16 301 VAL B CA 1
ATOM 5214 C C . VAL B 1 301 ? 9.773 -34.125 17.953 1 41.16 301 VAL B C 1
ATOM 5216 O O . VAL B 1 301 ? 10.008 -33.5 18.984 1 41.16 301 VAL B O 1
ATOM 5219 N N . HIS B 1 302 ? 10.086 -35.438 18.219 1 39.53 302 HIS B N 1
ATOM 5220 C CA . HIS B 1 302 ? 10.805 -35.906 19.391 1 39.53 302 HIS B CA 1
ATOM 5221 C C . HIS B 1 302 ? 12.297 -35.625 19.281 1 39.53 302 HIS B C 1
ATOM 5223 O O . HIS B 1 302 ? 12.828 -35.531 18.172 1 39.53 302 HIS B O 1
ATOM 5229 N N . TYR B 1 303 ? 13.062 -35.281 20.375 1 40.97 303 TYR B N 1
ATOM 5230 C CA . TYR B 1 303 ? 14.445 -34.906 20.672 1 40.97 303 TYR B CA 1
ATOM 5231 C C . TYR B 1 303 ? 15.414 -35.719 19.812 1 40.97 303 TYR B C 1
ATOM 5233 O O . TYR B 1 303 ? 16.453 -35.188 19.391 1 40.97 303 TYR B O 1
ATOM 5241 N N . GLN B 1 304 ? 15.445 -37.062 19.891 1 47.22 304 GLN B N 1
ATOM 5242 C CA . GLN B 1 304 ? 16.406 -38 19.328 1 47.22 304 GLN B CA 1
ATOM 5243 C C . GLN B 1 304 ? 16.531 -37.812 17.812 1 47.22 304 GLN B C 1
ATOM 5245 O O . GLN B 1 304 ? 17.359 -38.469 17.172 1 47.22 304 GLN B O 1
ATOM 5250 N N . GLY B 1 305 ? 15.883 -36.812 17.312 1 58.28 305 GLY B N 1
ATOM 5251 C CA . GLY B 1 305 ? 15.438 -36.781 15.922 1 58.28 305 GLY B CA 1
ATOM 5252 C C . GLY B 1 305 ? 16.375 -36.031 15 1 58.28 305 GLY B C 1
ATOM 5253 O O . GLY B 1 305 ? 16.062 -35.844 13.828 1 58.28 305 GLY B O 1
ATOM 5254 N N . MET B 1 306 ? 17.328 -35.406 15.555 1 67.38 306 MET B N 1
ATOM 5255 C CA . MET B 1 306 ? 18.156 -34.625 14.617 1 67.38 306 MET B CA 1
ATOM 5256 C C . MET B 1 306 ? 18.969 -35.594 13.734 1 67.38 306 MET B C 1
ATOM 5258 O O . MET B 1 306 ? 19.141 -35.312 12.539 1 67.38 306 MET B O 1
ATOM 5262 N N . ARG B 1 307 ? 19.469 -36.656 14.391 1 73.38 307 ARG B N 1
ATOM 5263 C CA . ARG B 1 307 ? 20.188 -37.656 13.625 1 73.38 307 ARG B CA 1
ATOM 5264 C C . ARG B 1 307 ? 19.312 -38.25 12.523 1 73.38 307 ARG B C 1
ATOM 5266 O O . ARG B 1 307 ? 19.766 -38.406 11.391 1 73.38 307 ARG B O 1
ATOM 5273 N N . GLU B 1 308 ? 18.203 -38.5 13.023 1 75.25 308 GLU B N 1
ATOM 5274 C CA . GLU B 1 308 ? 17.266 -39.062 12.062 1 75.25 308 GLU B CA 1
ATOM 5275 C C . GLU B 1 308 ? 16.953 -38.062 10.945 1 75.25 308 GLU B C 1
ATOM 5277 O O . GLU B 1 308 ? 16.844 -38.438 9.773 1 75.25 308 GLU B O 1
ATOM 5282 N N . LYS B 1 309 ? 16.953 -36.906 11.242 1 77.44 309 LYS B N 1
ATOM 5283 C CA . LYS B 1 309 ? 16.703 -35.875 10.242 1 77.44 309 LYS B CA 1
ATOM 5284 C C . LYS B 1 309 ? 17.859 -35.75 9.258 1 77.44 309 LYS B C 1
ATOM 5286 O O . LYS B 1 309 ? 17.656 -35.656 8.047 1 77.44 309 LYS B O 1
ATOM 5291 N N . GLY B 1 310 ? 18.969 -35.781 9.891 1 80.94 310 GLY B N 1
ATOM 5292 C CA . GLY B 1 310 ? 20.141 -35.781 9.039 1 80.94 310 GLY B CA 1
ATOM 5293 C C . GLY B 1 310 ? 20.203 -37 8.125 1 80.94 310 GLY B C 1
ATOM 5294 O O . GLY B 1 310 ? 20.547 -36.875 6.945 1 80.94 310 GLY B O 1
ATOM 5295 N N . PHE B 1 311 ? 19.797 -38.156 8.719 1 81.62 311 PHE B N 1
ATOM 5296 C CA . PHE B 1 311 ? 19.797 -39.375 7.93 1 81.62 311 PHE B CA 1
ATOM 5297 C C . PHE B 1 311 ? 18.75 -39.312 6.816 1 81.62 311 PHE B C 1
ATOM 5299 O O . PHE B 1 311 ? 19.047 -39.656 5.668 1 81.62 311 PHE B O 1
ATOM 5306 N N . GLN B 1 312 ? 17.609 -38.844 7.137 1 77.75 312 GLN B N 1
ATOM 5307 C CA . GLN B 1 312 ? 16.547 -38.719 6.145 1 77.75 312 GLN B CA 1
ATOM 5308 C C . GLN B 1 312 ? 16.953 -37.781 5.031 1 77.75 312 GLN B C 1
ATOM 5310 O O . GLN B 1 312 ? 16.672 -38 3.857 1 77.75 312 GLN B O 1
ATOM 5315 N N . MET B 1 313 ? 17.625 -36.812 5.395 1 82.31 313 MET B N 1
ATOM 5316 C CA . MET B 1 313 ? 18.125 -35.844 4.418 1 82.31 313 MET B CA 1
ATOM 5317 C C . MET B 1 313 ? 19.141 -36.5 3.477 1 82.31 313 MET B C 1
ATOM 5319 O O . MET B 1 313 ? 19.047 -36.312 2.26 1 82.31 313 MET B O 1
ATOM 5323 N N . LEU B 1 314 ? 19.922 -37.25 3.988 1 85.5 314 LEU B N 1
ATOM 5324 C CA . LEU B 1 314 ? 20.953 -37.906 3.201 1 85.5 314 LEU B CA 1
ATOM 5325 C C . LEU B 1 314 ? 20.359 -39 2.311 1 85.5 314 LEU B C 1
ATOM 5327 O O . LEU B 1 314 ? 20.781 -39.156 1.167 1 85.5 314 LEU B O 1
ATOM 5331 N N . VAL B 1 315 ? 19.344 -39.625 2.842 1 79.75 315 VAL B N 1
ATOM 5332 C CA . VAL B 1 315 ? 18.672 -40.656 2.062 1 79.75 315 VAL B CA 1
ATOM 5333 C C . VAL B 1 315 ? 17.906 -40.031 0.904 1 79.75 315 VAL B C 1
ATOM 5335 O O . VAL B 1 315 ? 17.891 -40.562 -0.207 1 79.75 315 VAL B O 1
ATOM 5338 N N . SER B 1 316 ? 17.438 -38.969 1.119 1 79.06 316 SER B N 1
ATOM 5339 C CA . SER B 1 316 ? 16.719 -38.25 0.059 1 79.06 316 SER B CA 1
ATOM 5340 C C . SER B 1 316 ? 17.672 -37.812 -1.05 1 79.06 316 SER B C 1
ATOM 5342 O O . SER B 1 316 ? 17.266 -37.719 -2.213 1 79.06 316 SER B O 1
ATOM 5344 N N . TRP B 1 317 ? 18.766 -37.562 -0.695 1 84.69 317 TRP B N 1
ATOM 5345 C CA . TRP B 1 317 ? 19.828 -37.156 -1.623 1 84.69 317 TRP B CA 1
ATOM 5346 C C . TRP B 1 317 ? 20.266 -38.344 -2.486 1 84.69 317 TRP B C 1
ATOM 5348 O O . TRP B 1 317 ? 20.766 -38.156 -3.602 1 84.69 317 TRP B O 1
ATOM 5358 N N . LYS B 1 318 ? 19.953 -39.469 -2.123 1 80.12 318 LYS B N 1
ATOM 5359 C CA . LYS B 1 318 ? 20.328 -40.688 -2.842 1 80.12 318 LYS B CA 1
ATOM 5360 C C . LYS B 1 318 ? 19.734 -40.688 -4.242 1 80.12 318 LYS B C 1
ATOM 5362 O O . LYS B 1 318 ? 20.328 -41.219 -5.176 1 80.12 318 LYS B O 1
ATOM 5367 N N . ASP B 1 319 ? 18.688 -40.062 -4.336 1 73.31 319 ASP B N 1
ATOM 5368 C CA . ASP B 1 319 ? 17.953 -40.094 -5.602 1 73.31 319 ASP B CA 1
ATOM 5369 C C . ASP B 1 319 ? 18.438 -39 -6.547 1 73.31 319 ASP B C 1
ATOM 5371 O O . ASP B 1 319 ? 17.953 -38.875 -7.676 1 73.31 319 ASP B O 1
ATOM 5375 N N . SER B 1 320 ? 19.375 -38.281 -6.152 1 75.25 320 SER B N 1
ATOM 5376 C CA . SER B 1 320 ? 19.938 -37.219 -6.953 1 75.25 320 SER B CA 1
ATOM 5377 C C . SER B 1 320 ? 21 -37.719 -7.918 1 75.25 320 SER B C 1
ATOM 5379 O O . SER B 1 320 ? 21.703 -38.688 -7.617 1 75.25 320 SER B O 1
ATOM 5381 N N . GLU B 1 321 ? 21.141 -37.094 -9.023 1 73.62 321 GLU B N 1
ATOM 5382 C CA . GLU B 1 321 ? 22.141 -37.5 -10.008 1 73.62 321 GLU B CA 1
ATOM 5383 C C . GLU B 1 321 ? 23.547 -37.219 -9.508 1 73.62 321 GLU B C 1
ATOM 5385 O O . GLU B 1 321 ? 24.516 -37.781 -9.992 1 73.62 321 GLU B O 1
ATOM 5390 N N . LEU B 1 322 ? 23.609 -36.5 -8.461 1 77.75 322 LEU B N 1
ATOM 5391 C CA . LEU B 1 322 ? 24.922 -36.125 -7.945 1 77.75 322 LEU B CA 1
ATOM 5392 C C . LEU B 1 322 ? 25.312 -37 -6.754 1 77.75 322 LEU B C 1
ATOM 5394 O O . LEU B 1 322 ? 26.266 -36.688 -6.035 1 77.75 322 LEU B O 1
ATOM 5398 N N . PHE B 1 323 ? 24.609 -38 -6.602 1 85.5 323 PHE B N 1
ATOM 5399 C CA . PHE B 1 323 ? 24.875 -38.875 -5.465 1 85.5 323 PHE B CA 1
ATOM 5400 C C . PHE B 1 323 ? 26.188 -39.625 -5.656 1 85.5 323 PHE B C 1
ATOM 5402 O O . PHE B 1 323 ? 26.234 -40.625 -6.352 1 85.5 323 PHE B O 1
ATOM 5409 N N . SER B 1 324 ? 27.266 -39 -5.137 1 86.88 324 SER B N 1
ATOM 5410 C CA . SER B 1 324 ? 28.609 -39.562 -5.262 1 86.88 324 SER B CA 1
ATOM 5411 C C . SER B 1 324 ? 29.5 -39.125 -4.094 1 86.88 324 SER B C 1
ATOM 5413 O O . SER B 1 324 ? 29.219 -38.125 -3.428 1 86.88 324 SER B O 1
ATOM 5415 N N . TYR B 1 325 ? 30.484 -39.906 -3.85 1 85.75 325 TYR B N 1
ATOM 5416 C CA . TYR B 1 325 ? 31.469 -39.531 -2.832 1 85.75 325 TYR B CA 1
ATOM 5417 C C . TYR B 1 325 ? 32.125 -38.188 -3.156 1 85.75 325 TYR B C 1
ATOM 5419 O O . TYR B 1 325 ? 32.406 -37.406 -2.254 1 85.75 325 TYR B O 1
ATOM 5427 N N . GLU B 1 326 ? 32.281 -38.062 -4.402 1 80.62 326 GLU B N 1
ATOM 5428 C CA . GLU B 1 326 ? 32.938 -36.812 -4.82 1 80.62 326 GLU B CA 1
ATOM 5429 C C . GLU B 1 326 ? 32.062 -35.594 -4.453 1 80.62 326 GLU B C 1
ATOM 5431 O O . GLU B 1 326 ? 32.594 -34.625 -3.867 1 80.62 326 GLU B O 1
ATOM 5436 N N . THR B 1 327 ? 30.875 -35.719 -4.73 1 85.44 327 THR B N 1
ATOM 5437 C CA . THR B 1 327 ? 29.969 -34.625 -4.43 1 85.44 327 THR B CA 1
ATOM 5438 C C . THR B 1 327 ? 29.859 -34.406 -2.922 1 85.44 327 THR B C 1
ATOM 5440 O O . THR B 1 327 ? 29.844 -33.281 -2.455 1 85.44 327 THR B O 1
ATOM 5443 N N . LEU B 1 328 ? 29.75 -35.438 -2.248 1 89.25 328 LEU B N 1
ATOM 5444 C CA . LEU B 1 328 ? 29.688 -35.375 -0.793 1 89.25 328 LEU B CA 1
ATOM 5445 C C . LEU B 1 328 ? 30.953 -34.781 -0.216 1 89.25 328 LEU B C 1
ATOM 5447 O O . LEU B 1 328 ? 30.906 -33.906 0.667 1 89.25 328 LEU B O 1
ATOM 5451 N N . GLY B 1 329 ? 32.031 -35.219 -0.671 1 85.62 329 GLY B N 1
ATOM 5452 C CA . GLY B 1 329 ? 33.312 -34.719 -0.205 1 85.62 329 GLY B CA 1
ATOM 5453 C C . GLY B 1 329 ? 33.5 -33.219 -0.447 1 85.62 329 GLY B C 1
ATOM 5454 O O . GLY B 1 329 ? 33.969 -32.5 0.436 1 85.62 329 GLY B O 1
ATOM 5455 N N . ILE B 1 330 ? 33.125 -32.844 -1.545 1 80.62 330 ILE B N 1
ATOM 5456 C CA . ILE B 1 330 ? 33.219 -31.422 -1.894 1 80.62 330 ILE B CA 1
ATOM 5457 C C . ILE B 1 330 ? 32.312 -30.609 -0.972 1 80.62 330 ILE B C 1
ATOM 5459 O O . ILE B 1 330 ? 32.719 -29.547 -0.48 1 80.62 330 ILE B O 1
ATOM 5463 N N . ALA B 1 331 ? 31.141 -31.094 -0.704 1 84.88 331 ALA B N 1
ATOM 5464 C CA . ALA B 1 331 ? 30.188 -30.422 0.17 1 84.88 331 ALA B CA 1
ATOM 5465 C C . ALA B 1 331 ? 30.734 -30.312 1.592 1 84.88 331 ALA B C 1
ATOM 5467 O O . ALA B 1 331 ? 30.656 -29.25 2.215 1 84.88 331 ALA B O 1
ATOM 5468 N N . LEU B 1 332 ? 31.312 -31.297 2.039 1 86 332 LEU B N 1
ATOM 5469 C CA . LEU B 1 332 ? 31.859 -31.328 3.395 1 86 332 LEU B CA 1
ATOM 5470 C C . LEU B 1 332 ? 33.062 -30.406 3.521 1 86 332 LEU B C 1
ATOM 5472 O O . LEU B 1 332 ? 33.188 -29.703 4.52 1 86 332 LEU B O 1
ATOM 5476 N N . LYS B 1 333 ? 33.781 -30.328 2.523 1 80.31 333 LYS B N 1
ATOM 5477 C CA . LYS B 1 333 ? 34.938 -29.438 2.541 1 80.31 333 LYS B CA 1
ATOM 5478 C C . LYS B 1 333 ? 34.531 -27.984 2.498 1 80.31 333 LYS B C 1
ATOM 5480 O O . LYS B 1 333 ? 35.094 -27.141 3.182 1 80.31 333 LYS B O 1
ATOM 5485 N N . ALA B 1 334 ? 33.531 -27.797 1.796 1 80.31 334 ALA B N 1
ATOM 5486 C CA . ALA B 1 334 ? 33 -26.453 1.673 1 80.31 334 ALA B CA 1
ATOM 5487 C C . ALA B 1 334 ? 32.438 -25.953 3.002 1 80.31 334 ALA B C 1
ATOM 5489 O O . ALA B 1 334 ? 32.406 -24.75 3.264 1 80.31 334 ALA B O 1
ATOM 5490 N N . MET B 1 335 ? 32.062 -26.875 3.814 1 81.5 335 MET B N 1
ATOM 5491 C CA . MET B 1 335 ? 31.531 -26.562 5.145 1 81.5 335 MET B CA 1
ATOM 5492 C C . MET B 1 335 ? 32.656 -26.562 6.176 1 81.5 335 MET B C 1
ATOM 5494 O O . MET B 1 335 ? 32.406 -26.516 7.379 1 81.5 335 MET B O 1
ATOM 5498 N N . ASP B 1 336 ? 33.875 -26.656 5.766 1 80.06 336 ASP B N 1
ATOM 5499 C CA . ASP B 1 336 ? 35.062 -26.703 6.602 1 80.06 336 ASP B CA 1
ATOM 5500 C C . ASP B 1 336 ? 35.094 -27.969 7.461 1 80.06 336 ASP B C 1
ATOM 5502 O O . ASP B 1 336 ? 35.656 -27.969 8.555 1 80.06 336 ASP B O 1
ATOM 5506 N N . LYS B 1 337 ? 34.438 -28.938 7.023 1 83.88 337 LYS B N 1
ATOM 5507 C CA . LYS B 1 337 ? 34.469 -30.234 7.699 1 83.88 337 LYS B CA 1
ATOM 5508 C C . LYS B 1 337 ? 35.406 -31.188 6.984 1 83.88 337 LYS B C 1
ATOM 5510 O O . LYS B 1 337 ? 35 -32.219 6.48 1 83.88 337 LYS B O 1
ATOM 5515 N N . HIS B 1 338 ? 36.656 -30.859 7.043 1 83.44 338 HIS B N 1
ATOM 5516 C CA . HIS B 1 338 ? 37.688 -31.562 6.305 1 83.44 338 HIS B CA 1
ATOM 5517 C C . HIS B 1 338 ? 37.906 -32.969 6.848 1 83.44 338 HIS B C 1
ATOM 5519 O O . HIS B 1 338 ? 38.156 -33.906 6.082 1 83.44 338 HIS B O 1
ATOM 5525 N N . GLN B 1 339 ? 37.75 -33.125 8.148 1 84.06 339 GLN B N 1
ATOM 5526 C CA . GLN B 1 339 ? 37.938 -34.406 8.766 1 84.06 339 GLN B CA 1
ATOM 5527 C C . GLN B 1 339 ? 36.875 -35.406 8.336 1 84.06 339 GLN B C 1
ATOM 5529 O O . GLN B 1 339 ? 37.156 -36.562 8.047 1 84.06 339 GLN B O 1
ATOM 5534 N N . LEU B 1 340 ? 35.688 -34.906 8.18 1 85.69 340 LEU B N 1
ATOM 5535 C CA . LEU B 1 340 ? 34.562 -35.75 7.754 1 85.69 340 LEU B CA 1
ATOM 5536 C C . LEU B 1 340 ? 34.719 -36.125 6.277 1 85.69 340 LEU B C 1
ATOM 5538 O O . LEU B 1 340 ? 34.406 -37.25 5.887 1 85.69 340 LEU B O 1
ATOM 5542 N N . ALA B 1 341 ? 35.219 -35.219 5.488 1 86.88 341 ALA B N 1
ATOM 5543 C CA . ALA B 1 341 ? 35.438 -35.5 4.074 1 86.88 341 ALA B CA 1
ATOM 5544 C C . ALA B 1 341 ? 36.5 -36.594 3.887 1 86.88 341 ALA B C 1
ATOM 5546 O O . ALA B 1 341 ? 36.344 -37.5 3.049 1 86.88 341 ALA B O 1
ATOM 5547 N N . ARG B 1 342 ? 37.5 -36.5 4.695 1 84.06 342 ARG B N 1
ATOM 5548 C CA . ARG B 1 342 ? 38.531 -37.5 4.641 1 84.06 342 ARG B CA 1
ATOM 5549 C C . ARG B 1 342 ? 38.031 -38.844 5.121 1 84.06 342 ARG B C 1
ATOM 5551 O O . ARG B 1 342 ? 38.375 -39.875 4.539 1 84.06 342 ARG B O 1
ATOM 5558 N N . LYS B 1 343 ? 37.219 -38.844 6.117 1 85.31 343 LYS B N 1
ATOM 5559 C CA . LYS B 1 343 ? 36.719 -40.062 6.754 1 85.31 343 LYS B CA 1
ATOM 5560 C C . LYS B 1 343 ? 35.719 -40.781 5.852 1 85.31 343 LYS B C 1
ATOM 5562 O O . LYS B 1 343 ? 35.75 -42.031 5.75 1 85.31 343 LYS B O 1
ATOM 5567 N N . TYR B 1 344 ? 34.875 -39.969 5.145 1 85.44 344 TYR B N 1
ATOM 5568 C CA . TYR B 1 344 ? 33.75 -40.625 4.48 1 85.44 344 TYR B CA 1
ATOM 5569 C C . TYR B 1 344 ? 33.938 -40.625 2.971 1 85.44 344 TYR B C 1
ATOM 5571 O O . TYR B 1 344 ? 33.375 -41.469 2.271 1 85.44 344 TYR B O 1
ATOM 5579 N N . CYS B 1 345 ? 34.812 -39.75 2.414 1 83.94 345 CYS B N 1
ATOM 5580 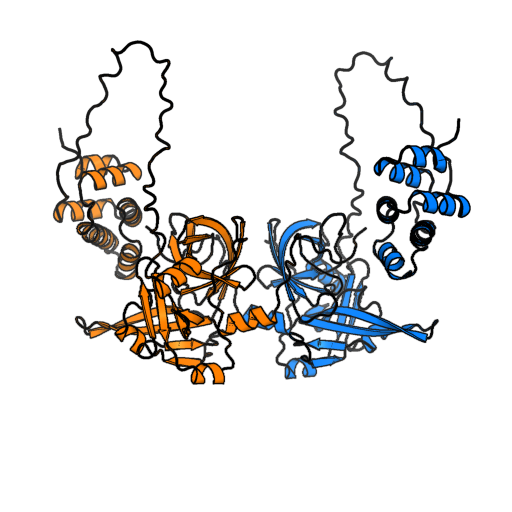C CA . CYS B 1 345 ? 34.781 -39.594 0.968 1 83.94 345 CYS B CA 1
ATOM 5581 C C . CYS B 1 345 ? 36.125 -39.844 0.346 1 83.94 345 CYS B C 1
ATOM 5583 O O . CYS B 1 345 ? 36.25 -39.969 -0.874 1 83.94 345 CYS B O 1
ATOM 5585 N N . MET B 1 346 ? 37.094 -39.781 1.047 1 78.31 346 MET B N 1
ATOM 5586 C CA . MET B 1 346 ? 38.406 -39.875 0.461 1 78.31 346 MET B CA 1
ATOM 5587 C C . MET B 1 346 ? 39.031 -41.25 0.653 1 78.31 346 MET B C 1
ATOM 5589 O O . MET B 1 346 ? 38.656 -41.969 1.588 1 78.31 346 MET B O 1
ATOM 5593 N N . MET B 1 347 ? 39.75 -41.656 -0.366 1 67.69 347 MET B N 1
ATOM 5594 C CA . MET B 1 347 ? 40.438 -42.906 -0.335 1 67.69 347 MET B CA 1
ATOM 5595 C C . MET B 1 347 ? 41.469 -42.938 0.79 1 67.69 347 MET B C 1
ATOM 5597 O O . MET B 1 347 ? 42.156 -41.938 1.023 1 67.69 347 MET B O 1
ATOM 5601 N N . LYS B 1 348 ? 41.281 -43.781 1.71 1 58.59 348 LYS B N 1
ATOM 5602 C CA . LYS B 1 348 ? 42.312 -44 2.711 1 58.59 348 LYS B CA 1
ATOM 5603 C C . LYS B 1 348 ? 43.625 -44.375 2.053 1 58.59 348 LYS B C 1
ATOM 5605 O O . LYS B 1 348 ? 43.656 -45.219 1.141 1 58.59 348 LYS B O 1
ATOM 5610 N N . LYS B 1 349 ? 44.562 -43.656 2.182 1 46.62 349 LYS B N 1
ATOM 5611 C CA . LYS B 1 349 ? 45.875 -44.219 1.92 1 46.62 349 LYS B CA 1
ATOM 5612 C C . LYS B 1 349 ? 46.188 -45.344 2.904 1 46.62 349 LYS B C 1
ATOM 5614 O O . LYS B 1 349 ? 45.906 -45.25 4.098 1 46.62 349 LYS B O 1
#

Nearest PDB structures (foldseek):
  2qf3-assembly1_A  TM=7.268E-01  e=1.033E-09  Escherichia coli K-12
  8sdp-assembly1_B  TM=7.620E-01  e=2.486E-09  Homo sapiens
  2qf0-assembly1_A  TM=6.854E-01  e=2.227E-09  Escherichia coli K-12
  2qf0-assembly2_E  TM=6.812E-01  e=4.547E-09  Escherichia coli K-12
  5gnd-assembly1_A  TM=8.022E-01  e=9.310E-08  Synechocystis sp. PCC 6803 substr. Kazusa

InterPro domains:
  IPR000488 Death domain [PF00531] (266-343)
  IPR000488 Death domain [PS50017] (264-342)
  IPR009003 Peptidase S1, PA clan [SSF50494] (16-222)
  IPR011029 Death-like domain superfamily [G3DSA:1.10.533.10] (242-346)
  IPR011029 Death-like domain superfamily [SSF47986] (264-345)

Sequence (698 aa):
MEKSEVLISEGNGLMSVKHLEESLKAVCFIQAVIRDNVTKKERLRRGSGFYASVNVMGIQHFGIFTNNHVIEADHEAQMAEAIFGYNSNGEGRSVRLDPQIIFRTNKDLDYTFIGVNKSDLDSLAIIPIRFLPEPVTVRQGDEVFIFQHPKGRPKEFSHEKILHIERPFVYYRADTETGSSGSPVLWKLKLLAVHQKGSDELNYNKGTLCSEIISHLNNGKYTQPQMVMLSDSQDREIDEEDLPSPAKRQRMQQGNQYLPGSPSEEELDSLAKEIVKDWKHLGRKLKVPNCTIEEISRDHVHYQGMREKGFQMLVSWKDSELFSYETLGIALKAMDKHQLARKYCMMKKMEKSEVLISEGNGLMSVKHLEESLKAVCFIQAVIRDNVTKKERLRRGSGFYASVNVMGIQHFGIFTNNHVIEADHEAQMAEAIFGYNSNGEGRSVRLDPQIIFRTNKDLDYTFIGVNKSDLDSLAIIPIRFLPEPVTVRQGDEVFIFQHPKGRPKEFSHEKILHIERPFVYYRADTETGSSGSPVLWKLKLLAVHQKGSDELNYNKGTLCSEIISHLNNGKYTQPQMVMLSDSQDREIDEEDLPSPAKRQRMQQGNQYLPGSPSEEELDSLAKEIVKDWKHLGRKLKVPNCTIEEISRDHVHYQGMREKGFQMLVSWKDSELFSYETLGIALKAMDKHQLARKYCMMKK

pLDDT: mean 79.72, std 20.7, range [22.89, 98.88]

Secondary structure (DSSP, 8-state):
---S----SSS---EEHHHHHHHHHHEEEEEEEEE-TTT-PEEEEEEEEEEEEEEETTEEEEEEEE-TTTS-SHHHHHTEEEEE--SSTT--EEEEB-TTT-EEEETTTTEEEEEB-HHHHHTTTPPPEEE-PPPTT--TT-EEEEEE-GGGPSPEEEEEEEEEEETTEEEE-----TT-TTPEEEETTEEEEEEEEEETTTTEEEEEEHHHHHHHHHHS------------GGG-----TT--STTGGGS------BPSS---HHHHHHHHHHSGGGHHHHHHHTT--HHHHHHHHHH--STTHHHHHHHHHHHHHTTSTT-SHHHHHHHHHHTT-HHHHHHHTB---/---S----SSS---EEHHHHHHHHHHEEEEEEEEE-TTT-PEEEEEEEEEEEEEEETTEEEEEEEE-TTTS-SHHHHHTEEEEE--SSTT--EEEEB-TTT-EEEETTTTEEEEEB-HHHHHTTTPPPEEE-PPPTT--TT-EEEEEE-GGGPSPEEEEEEEEEEETTEEEE-----TT-TTPEEEETTEEEEEEEEEETTTTEEEEEEHHHHHHHHHHS------------GGG-----TTS-STTGGGTT-----BPSS---HHHHHHHHHHSGGGHHHHHHHTT--HHHHHHHHHH--STTHHHHHHHHHHHHHTTSTT-SHHHHHHHHHHTT-HHHHHHHTBPP-

Foldseek 3Di:
DPDDDDDDPPDPVDADVVLVVLQQQFKWKKWFFDQDPVVSDTDIQIAIWGWAWEAAQNDIAIWIKFFCVSPVDQVRLQRMWTWGPQQDPPDTDIFRWACVRPWDHDNQQGMITTHGDPVVVVVVVRDHAYLDFDDPPDAFQAKKKWWWQAVNHHIDMWMWTFHGDDPQKTKTQTDGHPRSTHTFIGGSSHGAFGWHDDDPVVNITMGGGSVQVNCCSHPVDTDRGPPPPVPPVVPPPPPPVPPDDPPDPPPDPPPQDWDWDADDLVLQLVVLVVCLVCLLQLLVLLVPDVVQLVVLVPPDPDDVCSSVSSSSSLVSSCPPPSRTLVSSLVSCVVVVNNVSNCVRIGDDD/DPDDDDDDPPDPVDADVVLVVLQQQFKWKKWFFDQDPVVSDTDIQIAIWGWAWEAAQNDIAIWIKFFCVRPVDQVRLQRMWTWGPQQDPPDTDIFRWACPRPWDHDNQQGMITTHGDPVVVVVVVRDHAYLDADDPPDAFQAKKKWWWQAVNHHIDMWMWTFHGDDPQKTKTQTDGHPRSTHIFIGGSSHGAFGWHDDDVVVNITMGGGSVQVNCCSHPVDTDRGPPPPVPPVVPPPPPCVVPDDPPDPPPDPPPQDWDWDADDLVLQLVVLVVCLVCLLQLLVLLVPDVVQLVVLVPPDPDPVRSSVSSSSSLVSSCPPPSRTLVSSLVSCVVVVNNVSNCVRIGDDD

Solvent-accessible surface area (backbone atoms only — not comparable to full-atom values): 35960 Å² total; per-residue (Å²): 89,72,17,53,32,22,68,57,54,100,54,76,53,53,39,54,44,46,59,50,52,39,53,56,50,19,34,25,37,32,40,26,67,41,65,37,85,83,77,68,42,74,42,80,35,61,18,9,18,29,36,28,33,38,70,46,83,86,40,81,43,57,25,36,36,26,20,15,88,56,42,76,44,61,75,49,31,57,50,22,34,36,28,28,62,32,42,42,90,94,48,55,46,79,40,65,40,32,36,86,77,35,66,49,70,39,73,91,68,37,30,19,39,32,12,44,63,64,66,66,39,53,76,65,70,44,52,58,45,64,60,46,64,40,69,85,81,70,49,67,65,40,57,32,37,37,50,27,12,43,72,70,40,48,30,26,31,27,70,28,40,30,66,42,76,53,62,39,33,37,32,25,53,39,42,30,34,53,19,25,36,8,8,50,28,19,45,90,83,36,53,36,22,40,27,38,54,4,16,55,89,73,53,28,24,30,19,31,27,31,44,35,51,49,36,31,68,56,70,70,41,64,63,67,64,66,68,72,67,78,66,73,60,79,64,63,64,77,74,65,67,84,56,80,77,94,72,74,78,70,65,82,71,74,70,86,49,46,38,86,57,56,76,50,72,68,55,41,46,58,46,11,64,74,33,40,92,42,29,65,60,50,36,50,59,66,60,36,51,33,64,58,50,48,52,46,57,63,64,57,78,61,84,84,34,47,35,54,34,23,27,52,49,52,57,60,35,58,77,40,94,64,51,26,18,49,49,49,25,52,35,28,43,74,68,71,33,53,68,56,19,49,70,74,12,30,59,77,127,89,72,19,54,32,22,66,57,53,100,52,74,52,54,40,55,43,46,59,50,53,40,53,57,51,19,34,25,38,32,40,24,66,40,63,36,85,85,77,68,43,74,41,79,37,59,19,10,19,27,36,29,33,36,71,46,81,87,40,79,43,56,25,35,37,26,20,13,88,55,43,78,46,61,76,50,33,57,52,20,33,36,28,28,63,32,43,42,91,94,46,53,46,80,40,65,39,31,35,85,78,34,66,48,70,39,72,92,67,38,29,19,40,32,12,44,62,63,66,67,37,54,76,65,70,44,53,57,46,66,61,45,64,41,70,84,81,70,51,68,64,40,59,34,38,37,50,26,13,44,71,70,38,48,29,26,30,29,70,28,38,31,66,43,77,53,64,38,32,37,30,25,53,38,43,31,34,53,20,25,35,9,7,49,28,20,45,91,83,35,54,35,23,40,26,38,54,3,15,54,89,73,52,29,24,31,19,30,29,32,44,36,51,49,36,31,69,57,70,71,42,61,62,66,64,66,68,72,66,79,67,72,59,81,64,61,64,76,74,66,67,86,56,81,78,94,72,75,80,72,68,85,70,72,70,84,49,46,39,86,59,58,78,50,74,67,55,41,46,56,46,12,64,74,33,39,94,42,28,65,60,49,35,48,60,66,59,34,52,32,65,58,50,48,51,47,58,66,64,56,78,59,85,85,33,45,34,52,35,21,28,52,50,52,57,61,37,58,79,40,94,63,49,26,17,50,49,51,25,52,32,28,40,73,69,69,34,52,68,58,20,49,72,73,13,32,57,78,127